Protein AF-A0A9Q1J4W5-F1 (afdb_monomer)

Structure (mmCIF, N/CA/C/O backbone):
data_AF-A0A9Q1J4W5-F1
#
_entry.id   AF-A0A9Q1J4W5-F1
#
loop_
_atom_site.group_PDB
_atom_site.id
_atom_site.type_symbol
_atom_site.label_atom_id
_atom_site.label_alt_id
_atom_site.label_comp_id
_atom_site.label_asym_id
_atom_site.label_entity_id
_atom_site.label_seq_id
_atom_site.pdbx_PDB_ins_code
_atom_site.Cartn_x
_atom_site.Cartn_y
_atom_site.Cartn_z
_atom_site.occupancy
_atom_site.B_iso_or_equiv
_atom_site.auth_seq_id
_atom_site.auth_comp_id
_atom_site.auth_asym_id
_atom_site.auth_atom_id
_atom_site.pdbx_PDB_model_num
ATOM 1 N N . MET A 1 1 ? 2.341 -13.525 50.980 1.00 29.81 1 MET A N 1
ATOM 2 C CA . MET A 1 1 ? 2.9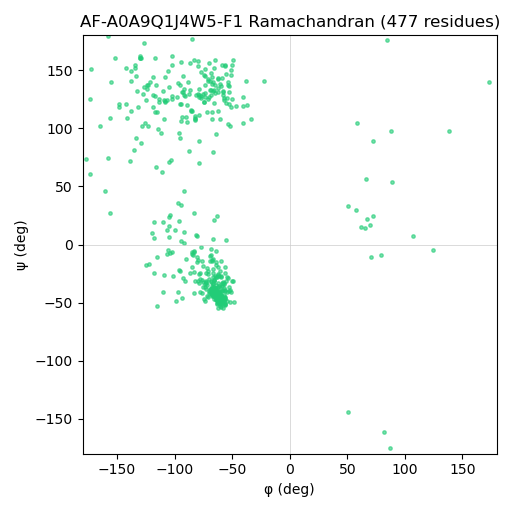55 -14.016 49.727 1.00 29.81 1 MET A CA 1
ATOM 3 C C . MET A 1 1 ? 2.436 -13.133 48.617 1.00 29.81 1 MET A C 1
ATOM 5 O O . MET A 1 1 ? 1.254 -13.168 48.317 1.00 29.81 1 MET A O 1
ATOM 9 N N . LEU A 1 2 ? 3.267 -12.170 48.236 1.00 21.70 2 LEU A N 1
ATOM 10 C CA . LEU A 1 2 ? 2.861 -10.821 47.858 1.00 21.70 2 LEU A CA 1
ATOM 11 C C . LEU A 1 2 ? 2.867 -10.618 46.342 1.00 21.70 2 LEU A C 1
ATOM 13 O O . LEU A 1 2 ? 3.910 -10.742 45.708 1.00 21.70 2 LEU A O 1
ATOM 17 N N . CYS A 1 3 ? 1.715 -10.186 45.822 1.00 26.77 3 CYS A N 1
ATOM 18 C CA . CYS A 1 3 ? 1.632 -9.152 44.794 1.00 26.77 3 CYS A CA 1
ATOM 19 C C . CYS A 1 3 ? 2.638 -8.036 45.084 1.00 26.77 3 CYS A C 1
ATOM 21 O O . CYS A 1 3 ? 2.479 -7.371 46.107 1.00 26.77 3 CYS A O 1
ATOM 23 N N . LYS A 1 4 ? 3.593 -7.781 44.184 1.00 21.56 4 LYS A N 1
ATOM 24 C CA . LYS A 1 4 ? 4.273 -6.483 44.093 1.00 21.56 4 LYS A CA 1
ATOM 25 C C . LYS A 1 4 ? 4.700 -6.148 42.658 1.00 21.56 4 LYS A C 1
ATOM 27 O O . LYS A 1 4 ? 5.521 -6.832 42.065 1.00 21.56 4 LYS A O 1
ATOM 32 N N . GLU A 1 5 ? 4.119 -5.043 42.185 1.00 23.31 5 GLU A N 1
ATOM 33 C CA . GLU A 1 5 ? 4.801 -3.940 41.492 1.00 23.31 5 GLU A CA 1
ATOM 34 C C . GLU A 1 5 ? 5.298 -4.177 40.053 1.00 23.31 5 GLU A C 1
ATOM 36 O O . GLU A 1 5 ? 6.469 -4.427 39.802 1.00 23.31 5 GLU A O 1
ATOM 41 N N . ALA A 1 6 ? 4.419 -3.907 39.082 1.00 24.25 6 ALA A N 1
ATOM 42 C CA . ALA A 1 6 ? 4.827 -3.284 37.820 1.00 24.25 6 ALA A CA 1
ATOM 43 C C . ALA A 1 6 ? 4.379 -1.815 37.847 1.00 24.25 6 ALA A C 1
ATOM 45 O O . ALA A 1 6 ? 3.409 -1.410 37.206 1.00 24.25 6 ALA A O 1
ATOM 46 N N . THR A 1 7 ? 5.061 -1.034 38.686 1.00 22.67 7 THR A N 1
ATOM 47 C CA . THR A 1 7 ? 4.916 0.418 38.759 1.00 22.67 7 THR A CA 1
ATOM 48 C C . THR A 1 7 ? 5.575 1.054 37.542 1.00 22.67 7 THR A C 1
ATOM 50 O O . THR A 1 7 ? 6.721 0.781 37.196 1.00 22.67 7 THR A O 1
ATOM 53 N N . VAL A 1 8 ? 4.799 1.929 36.919 1.00 24.36 8 VAL A N 1
ATOM 54 C CA . VAL A 1 8 ? 5.173 2.965 35.964 1.00 24.36 8 VAL A CA 1
ATOM 55 C C . VAL A 1 8 ? 6.522 3.618 36.308 1.00 24.36 8 VAL A C 1
ATOM 57 O O . VAL A 1 8 ? 6.649 4.275 37.335 1.00 24.36 8 VAL A O 1
ATOM 60 N N . LEU A 1 9 ? 7.490 3.530 35.392 1.00 21.28 9 LEU A N 1
ATOM 61 C CA . LEU A 1 9 ? 8.637 4.439 35.313 1.00 21.28 9 LEU A CA 1
ATOM 62 C C . LEU A 1 9 ? 8.752 4.958 33.874 1.00 21.28 9 LEU A C 1
ATOM 64 O O . LEU A 1 9 ? 9.434 4.397 33.021 1.00 21.28 9 LEU A O 1
ATOM 68 N N . TRP A 1 10 ? 8.032 6.049 33.610 1.00 21.97 10 TRP A N 1
ATOM 69 C CA . TRP A 1 10 ? 8.361 6.986 32.541 1.00 21.97 10 TRP A CA 1
ATOM 70 C C . TRP A 1 10 ? 9.429 7.940 33.075 1.00 21.97 10 TRP A C 1
ATOM 72 O O . TRP A 1 10 ? 9.105 8.764 33.921 1.00 21.97 10 TRP A O 1
ATOM 82 N N . MET A 1 11 ? 10.669 7.849 32.586 1.00 18.59 11 MET A N 1
ATOM 83 C CA . MET A 1 11 ? 11.532 8.993 32.239 1.00 18.59 11 MET A CA 1
ATOM 84 C C . MET A 1 11 ? 12.952 8.543 31.864 1.00 18.59 11 MET A C 1
ATOM 86 O O . MET A 1 11 ? 13.542 7.694 32.515 1.00 18.59 11 MET A O 1
ATOM 90 N N . GLN A 1 12 ? 13.477 9.214 30.832 1.00 21.72 12 GLN A N 1
ATOM 91 C CA . GLN A 1 12 ? 14.891 9.431 30.498 1.00 21.72 12 GLN A CA 1
ATOM 92 C C . GLN A 1 12 ? 15.789 8.201 30.277 1.00 21.72 12 GLN A C 1
ATOM 94 O O . GLN A 1 12 ? 16.312 7.583 31.193 1.00 21.72 12 GLN A O 1
ATOM 99 N N . GLY A 1 13 ? 16.084 7.948 28.999 1.00 20.02 13 GLY A N 1
ATOM 100 C CA . GLY A 1 13 ? 17.116 7.009 28.569 1.00 20.02 13 GLY A CA 1
ATOM 101 C C . GLY A 1 13 ? 17.591 7.325 27.156 1.00 20.02 13 GLY A C 1
ATOM 102 O O . GLY A 1 13 ? 17.224 6.650 26.200 1.00 20.02 13 GLY A O 1
ATOM 103 N N . SER A 1 14 ? 18.385 8.386 27.020 1.00 23.62 14 SER A N 1
ATOM 104 C CA . SER A 1 14 ? 19.195 8.646 25.830 1.00 23.62 14 SER A CA 1
ATOM 105 C C . SER A 1 14 ? 20.292 7.593 25.731 1.00 23.62 14 SER A C 1
ATOM 107 O O . SER A 1 14 ? 21.257 7.694 26.478 1.00 23.62 14 SER A O 1
ATOM 109 N N . TYR A 1 15 ? 20.215 6.652 24.787 1.00 20.64 15 TYR A N 1
ATOM 110 C CA . TYR A 1 15 ? 21.362 5.800 24.456 1.00 20.64 15 TYR A CA 1
ATOM 111 C C . TYR A 1 15 ? 21.467 5.534 22.941 1.00 20.64 15 TYR A C 1
ATOM 113 O O . TYR A 1 15 ? 20.687 4.794 22.347 1.00 20.64 15 TYR A O 1
ATOM 121 N N . LYS A 1 16 ? 22.501 6.165 22.345 1.00 21.30 16 LYS A N 1
ATOM 122 C CA . LYS A 1 16 ? 23.414 5.593 21.321 1.00 21.30 16 LYS A CA 1
ATOM 123 C C . LYS A 1 16 ? 23.682 4.128 21.708 1.00 21.30 16 LYS A C 1
ATOM 125 O O . LYS A 1 16 ? 23.758 3.897 22.904 1.00 21.30 16 LYS A O 1
ATOM 130 N N . TRP A 1 17 ? 23.769 3.110 20.850 1.00 22.62 17 TRP A N 1
ATOM 131 C CA . TRP A 1 17 ? 24.747 2.772 19.797 1.00 22.62 17 TRP A CA 1
ATOM 132 C C . TRP A 1 17 ? 24.161 1.543 19.033 1.00 22.62 17 TRP A C 1
ATOM 134 O O . TRP A 1 17 ? 23.288 0.867 19.560 1.00 22.62 17 TRP A O 1
ATOM 144 N N . GLU A 1 18 ? 24.424 1.295 17.747 1.00 24.31 18 GLU A N 1
ATOM 145 C CA . GLU A 1 18 ? 25.565 0.494 17.280 1.00 24.31 18 GLU A CA 1
ATOM 146 C C . GLU A 1 18 ? 25.952 0.847 15.839 1.00 24.31 18 GLU A C 1
ATOM 148 O O . GLU A 1 18 ? 25.277 0.513 14.864 1.00 24.31 18 GLU A O 1
ATOM 153 N N . SER A 1 19 ? 27.100 1.510 15.728 1.00 27.62 19 SER A N 1
ATOM 154 C CA . SER A 1 19 ? 27.951 1.533 14.550 1.00 27.62 19 SER A CA 1
ATOM 155 C C . SER A 1 19 ? 29.008 0.440 14.709 1.00 27.62 19 SER A C 1
ATOM 157 O O . SER A 1 19 ? 29.917 0.583 15.525 1.00 27.62 19 SER A O 1
ATOM 159 N N . SER A 1 20 ? 28.937 -0.631 13.928 1.00 25.03 20 SER A N 1
ATOM 160 C CA . SER A 1 20 ? 30.037 -1.605 13.861 1.00 25.03 20 SER A CA 1
ATOM 161 C C . SER A 1 20 ? 29.973 -2.463 12.594 1.00 25.03 20 SER A C 1
ATOM 163 O O . SER A 1 20 ? 30.149 -3.673 12.635 1.00 25.03 20 SER A O 1
ATOM 165 N N . THR A 1 21 ? 29.756 -1.847 11.422 1.00 26.62 21 THR A N 1
ATOM 166 C CA . THR A 1 21 ? 30.203 -2.429 10.129 1.00 26.62 21 THR A CA 1
ATOM 167 C C . THR A 1 21 ? 30.407 -1.390 9.008 1.00 26.62 21 THR A C 1
ATOM 169 O O . THR A 1 21 ? 30.264 -1.703 7.831 1.00 26.62 21 THR A O 1
ATOM 172 N N . VAL A 1 22 ? 30.727 -0.129 9.337 1.00 29.75 22 VAL A N 1
ATOM 173 C CA . VAL A 1 22 ? 30.866 0.957 8.330 1.00 29.75 22 VAL A CA 1
ATOM 174 C C . VAL A 1 22 ? 32.299 1.510 8.221 1.00 29.75 22 VAL A C 1
ATOM 176 O O . VAL A 1 22 ? 32.645 2.176 7.247 1.00 29.75 22 VAL A O 1
ATOM 179 N N . SER A 1 23 ? 33.203 1.153 9.135 1.00 25.89 23 SER A N 1
ATOM 180 C CA . SER A 1 23 ? 34.541 1.765 9.203 1.00 25.89 23 SER A CA 1
ATOM 181 C C . SER A 1 23 ? 35.597 1.170 8.251 1.00 25.89 23 SER A C 1
ATOM 183 O O . SER A 1 23 ? 36.698 1.725 8.164 1.00 25.89 23 SER A O 1
ATOM 185 N N . SER A 1 24 ? 35.297 0.079 7.530 1.00 26.08 24 SER A N 1
ATOM 186 C CA . SER A 1 24 ? 36.210 -0.501 6.522 1.00 26.08 24 SER A CA 1
ATOM 187 C C . SER A 1 24 ? 35.849 -0.140 5.074 1.00 26.08 24 SER A C 1
ATOM 189 O O . SER A 1 24 ? 36.749 -0.014 4.251 1.00 26.08 24 SER A O 1
ATOM 191 N N . LEU A 1 25 ? 34.575 0.138 4.768 1.00 30.89 25 LEU A N 1
ATOM 192 C CA . LEU A 1 25 ? 34.123 0.519 3.417 1.00 30.89 25 LEU A CA 1
ATOM 193 C C . LEU A 1 25 ? 34.226 2.028 3.133 1.00 30.89 25 LEU A C 1
ATOM 195 O O . LEU A 1 25 ? 34.368 2.435 1.981 1.00 30.89 25 LEU A O 1
ATOM 199 N N . ALA A 1 26 ? 34.211 2.877 4.167 1.00 31.33 26 ALA A N 1
ATOM 200 C CA . ALA A 1 26 ? 34.382 4.323 3.995 1.00 31.33 26 ALA A CA 1
ATOM 201 C C . ALA A 1 26 ? 35.819 4.710 3.581 1.00 31.33 26 ALA A C 1
ATOM 203 O O . ALA A 1 26 ? 36.009 5.675 2.843 1.00 31.33 26 ALA A O 1
ATOM 204 N N . ARG A 1 27 ? 36.832 3.931 3.991 1.00 31.09 27 ARG A N 1
ATOM 205 C CA . ARG A 1 27 ? 38.240 4.189 3.636 1.00 31.09 27 ARG A CA 1
ATOM 206 C C . ARG A 1 27 ? 38.601 3.733 2.221 1.00 31.09 27 ARG A C 1
ATOM 208 O O . ARG A 1 27 ? 39.373 4.419 1.562 1.00 31.09 27 ARG A O 1
ATOM 215 N N . SER A 1 28 ? 38.004 2.652 1.716 1.00 33.06 28 SER A N 1
ATOM 216 C CA . SER A 1 28 ? 38.229 2.210 0.331 1.00 33.06 28 SER A CA 1
ATOM 217 C C . SER A 1 28 ? 37.523 3.102 -0.698 1.00 33.06 28 SER A C 1
ATOM 219 O O . SER A 1 28 ? 38.064 3.343 -1.774 1.00 33.06 28 SER A O 1
ATOM 221 N N . ASN A 1 29 ? 36.348 3.649 -0.359 1.00 38.03 29 ASN A N 1
ATOM 222 C CA . ASN A 1 29 ? 35.580 4.511 -1.265 1.00 38.03 29 ASN A CA 1
ATOM 223 C C . ASN A 1 29 ? 36.127 5.947 -1.348 1.00 38.03 29 ASN A C 1
ATOM 225 O O . ASN A 1 29 ? 36.035 6.566 -2.406 1.00 38.03 29 ASN A O 1
ATOM 229 N N . GLY A 1 30 ? 36.749 6.460 -0.278 1.00 31.41 30 GLY A N 1
ATOM 230 C CA . GLY A 1 30 ? 37.426 7.764 -0.303 1.00 31.41 30 GLY A CA 1
ATOM 231 C C . GLY A 1 30 ? 38.641 7.793 -1.240 1.00 31.41 30 GLY A C 1
ATOM 232 O O . GLY A 1 30 ? 38.844 8.766 -1.959 1.00 31.41 30 GLY A O 1
ATOM 233 N N . VAL A 1 31 ? 39.398 6.692 -1.306 1.00 35.75 31 VAL A N 1
ATOM 234 C CA . VAL A 1 31 ? 40.596 6.577 -2.158 1.00 35.75 31 VAL A CA 1
ATOM 235 C C . VAL A 1 31 ? 40.237 6.389 -3.640 1.00 35.75 31 VAL A C 1
ATOM 237 O O . VAL A 1 31 ? 40.948 6.887 -4.512 1.00 35.75 31 VAL A O 1
ATOM 240 N N . LEU A 1 32 ? 39.113 5.729 -3.951 1.00 35.66 32 LEU A N 1
ATOM 241 C CA . LEU A 1 32 ? 38.657 5.564 -5.338 1.00 35.66 32 LEU A CA 1
ATOM 242 C C . LEU A 1 32 ? 38.134 6.884 -5.939 1.00 35.66 32 LEU A C 1
ATOM 244 O O . LEU A 1 32 ? 38.370 7.157 -7.114 1.00 35.66 32 LEU A O 1
ATOM 248 N N . LEU A 1 33 ? 37.487 7.729 -5.125 1.00 39.06 33 LEU A N 1
ATOM 249 C CA . LEU A 1 33 ? 37.020 9.062 -5.532 1.00 39.06 33 LEU A CA 1
ATOM 250 C C . LEU A 1 33 ? 38.170 10.070 -5.689 1.00 39.06 33 LEU A C 1
ATOM 252 O O . LEU A 1 33 ? 38.115 10.918 -6.575 1.00 39.06 33 LEU A O 1
ATOM 256 N N . GLN A 1 34 ? 39.250 9.940 -4.911 1.00 35.03 34 GLN A N 1
ATOM 257 C CA . GLN A 1 34 ? 40.439 10.789 -5.065 1.00 35.03 34 GLN A CA 1
ATOM 258 C C . GLN A 1 34 ? 41.167 10.560 -6.400 1.00 35.03 34 GLN A C 1
ATOM 260 O O . GLN A 1 34 ? 41.710 11.505 -6.958 1.00 35.03 34 GLN A O 1
ATOM 265 N N . ARG A 1 35 ? 41.113 9.343 -6.962 1.00 34.72 35 ARG A N 1
ATOM 266 C CA . ARG A 1 35 ? 41.690 9.035 -8.286 1.00 34.72 35 ARG A CA 1
ATOM 267 C C . ARG A 1 35 ? 40.869 9.564 -9.468 1.00 34.72 35 ARG A C 1
ATOM 269 O O . ARG A 1 35 ? 41.413 9.672 -10.562 1.00 34.72 35 ARG A O 1
ATOM 276 N N . LEU A 1 36 ? 39.593 9.901 -9.267 1.00 37.59 36 LEU A N 1
ATOM 277 C CA . LEU A 1 36 ? 38.742 10.511 -10.298 1.00 37.59 36 LEU A CA 1
ATOM 278 C C . LEU A 1 36 ? 38.902 12.040 -10.372 1.00 37.59 36 LEU A C 1
ATOM 280 O O . LEU A 1 36 ? 38.598 12.619 -11.408 1.00 37.59 36 LEU A O 1
ATOM 284 N N . ASN A 1 37 ? 39.432 12.674 -9.320 1.00 33.03 37 ASN A N 1
ATOM 285 C CA . ASN A 1 37 ? 39.654 14.124 -9.248 1.00 33.03 37 ASN A CA 1
ATOM 286 C C . ASN A 1 37 ? 41.049 14.580 -9.726 1.00 33.03 37 ASN A C 1
ATOM 288 O O . ASN A 1 37 ? 41.345 15.768 -9.662 1.00 33.03 37 ASN A O 1
ATOM 292 N N . SER A 1 38 ? 41.918 13.672 -10.185 1.00 30.77 38 SER A N 1
ATOM 293 C CA . SER A 1 38 ? 43.298 13.992 -10.608 1.00 30.77 38 SER A CA 1
ATOM 294 C C . SER A 1 38 ? 43.497 14.031 -12.127 1.00 30.77 38 SER A C 1
ATOM 296 O O . SER A 1 38 ? 44.600 13.785 -12.607 1.00 30.77 38 SER A O 1
ATOM 298 N N . ARG A 1 39 ? 42.447 14.306 -12.904 1.00 34.38 39 ARG A N 1
ATOM 299 C CA . ARG A 1 39 ? 42.588 14.649 -14.324 1.00 34.38 39 ARG A CA 1
ATOM 300 C C . ARG A 1 39 ? 42.164 16.098 -14.509 1.00 34.38 39 ARG A C 1
ATOM 302 O O . ARG A 1 39 ? 41.048 16.448 -14.135 1.00 34.38 39 ARG A O 1
ATOM 309 N N . ASP A 1 40 ? 43.080 16.904 -15.038 1.00 31.08 40 ASP A N 1
ATOM 310 C CA . ASP A 1 40 ? 42.863 18.314 -15.352 1.00 31.08 40 ASP A CA 1
ATOM 311 C C . ASP A 1 40 ? 41.591 18.517 -16.198 1.00 31.08 40 ASP A C 1
ATOM 313 O O . ASP A 1 40 ? 41.251 17.653 -17.014 1.00 31.08 40 ASP A O 1
ATOM 317 N N . PRO A 1 41 ? 40.869 19.635 -16.006 1.00 29.89 41 PRO A N 1
ATOM 318 C CA . PRO A 1 41 ? 39.573 19.849 -16.632 1.00 29.89 41 PRO A CA 1
ATOM 319 C C . PRO A 1 41 ? 39.738 20.237 -18.108 1.00 29.89 41 PRO A C 1
ATOM 321 O O . PRO A 1 41 ? 40.415 21.225 -18.401 1.00 29.89 41 PRO A O 1
ATOM 324 N N . PRO A 1 42 ? 39.069 19.563 -19.059 1.00 29.03 42 PRO A N 1
ATOM 325 C CA . PRO A 1 42 ? 38.703 20.211 -20.305 1.00 29.03 42 PRO A CA 1
ATOM 326 C C . PRO A 1 42 ? 37.590 21.225 -20.013 1.00 29.03 42 PRO A C 1
ATOM 328 O O . PRO A 1 42 ? 36.716 20.993 -19.176 1.00 29.03 42 PRO A O 1
ATOM 331 N N . GLN A 1 43 ? 37.682 22.367 -20.683 1.00 27.80 43 GLN A N 1
ATOM 332 C CA . GLN A 1 43 ? 36.798 23.522 -20.577 1.00 27.80 43 GLN A CA 1
ATOM 333 C C . GLN A 1 43 ? 35.304 23.179 -20.684 1.00 27.80 43 GLN A C 1
ATOM 335 O O . GLN A 1 43 ? 34.910 22.190 -21.292 1.00 27.80 43 GLN A O 1
ATOM 340 N N . ALA A 1 44 ? 34.505 24.060 -20.081 1.00 39.12 44 ALA A N 1
ATOM 341 C CA . ALA A 1 44 ? 33.051 24.080 -20.038 1.00 39.12 44 ALA A CA 1
ATOM 342 C C . ALA A 1 44 ? 32.352 23.548 -21.306 1.00 39.12 44 ALA A C 1
ATOM 344 O O . ALA A 1 44 ? 32.265 24.239 -22.316 1.00 39.12 44 ALA A O 1
ATOM 345 N N . GLU A 1 45 ? 31.760 22.361 -21.183 1.00 31.83 45 GLU A N 1
ATOM 346 C CA . GLU A 1 45 ? 30.570 21.952 -21.933 1.00 31.83 45 GLU A CA 1
ATOM 347 C C . GLU A 1 45 ? 29.367 22.050 -20.980 1.00 31.83 45 GLU A C 1
ATOM 349 O O . GLU A 1 45 ? 28.849 21.070 -20.440 1.00 31.83 45 GLU A O 1
ATOM 354 N N . GLU A 1 46 ? 28.974 23.291 -20.699 1.00 39.09 46 GLU A N 1
ATOM 355 C CA . GLU A 1 46 ? 27.595 23.611 -20.338 1.00 39.09 46 GLU A CA 1
ATOM 356 C C . GLU A 1 46 ? 26.741 23.321 -21.596 1.00 39.09 46 GLU A C 1
ATOM 358 O O . GLU A 1 46 ? 27.148 23.687 -22.693 1.00 39.09 46 GLU A O 1
ATOM 363 N N . ASP A 1 47 ? 25.606 22.622 -21.445 1.00 32.25 47 ASP A N 1
ATOM 364 C CA . ASP A 1 47 ? 24.624 22.250 -22.497 1.00 32.25 47 ASP A CA 1
ATOM 365 C C . ASP A 1 47 ? 24.771 20.930 -23.302 1.00 32.25 47 ASP A C 1
ATOM 367 O O . ASP A 1 47 ? 24.599 20.910 -24.516 1.00 32.25 47 ASP A O 1
ATOM 371 N N . ILE A 1 48 ? 24.888 19.765 -22.636 1.00 32.44 48 ILE A N 1
ATOM 372 C CA . ILE A 1 48 ? 24.599 18.439 -23.273 1.00 32.44 48 ILE A CA 1
ATOM 373 C C . ILE A 1 48 ? 23.434 17.681 -22.592 1.00 32.44 48 ILE A C 1
ATOM 375 O O . ILE A 1 48 ? 23.249 16.475 -22.734 1.00 32.44 48 ILE A O 1
ATOM 379 N N . LEU A 1 49 ? 22.584 18.375 -21.829 1.00 39.25 49 LEU A N 1
ATOM 380 C CA . LEU A 1 49 ? 21.322 17.805 -21.311 1.00 39.25 49 LEU A CA 1
ATOM 381 C C . LEU A 1 49 ? 20.073 18.554 -21.791 1.00 39.25 49 LEU A C 1
ATOM 383 O O . LEU A 1 49 ? 18.964 18.268 -21.323 1.00 39.25 49 LEU A O 1
ATOM 387 N N . ALA A 1 50 ? 20.241 19.467 -22.747 1.00 42.06 50 ALA A N 1
ATOM 388 C CA . ALA A 1 50 ? 19.154 19.952 -23.576 1.00 42.06 50 ALA A CA 1
ATOM 389 C C . ALA A 1 50 ? 18.879 18.915 -24.684 1.00 42.06 50 ALA A C 1
ATOM 391 O O . ALA A 1 50 ? 19.787 18.423 -25.342 1.00 42.06 50 ALA A O 1
ATOM 392 N N . GLU A 1 51 ? 17.611 18.533 -24.824 1.00 39.41 51 GLU A N 1
ATOM 393 C CA . GLU A 1 51 ? 17.036 17.742 -25.931 1.00 39.41 51 GLU A CA 1
ATOM 394 C C . GLU A 1 51 ? 17.386 16.247 -26.085 1.00 39.41 51 GLU A C 1
ATOM 396 O O . GLU A 1 51 ? 16.655 15.531 -26.771 1.00 39.41 51 GLU A O 1
ATOM 401 N N . GLY A 1 52 ? 18.368 15.698 -25.368 1.00 39.59 52 GLY A N 1
ATOM 402 C CA . 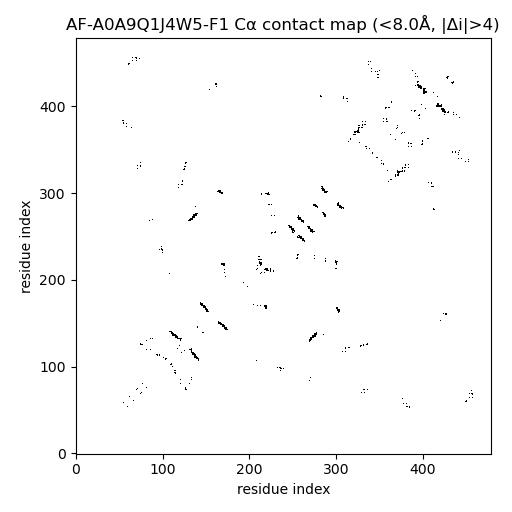GLY A 1 52 ? 18.597 14.246 -25.335 1.00 39.59 52 GLY A CA 1
ATOM 403 C C . GLY A 1 52 ? 17.513 13.482 -24.557 1.00 39.59 52 GLY A C 1
ATOM 404 O O . GLY A 1 52 ? 17.255 13.760 -23.381 1.00 39.59 52 GLY A O 1
ATOM 405 N N . SER A 1 53 ? 16.870 12.486 -25.178 1.00 47.31 53 SER A N 1
ATOM 406 C CA . SER A 1 53 ? 16.006 11.543 -24.458 1.00 47.31 53 SER A CA 1
ATOM 407 C C . SER A 1 53 ? 16.815 10.867 -23.349 1.00 47.31 53 SER A C 1
ATOM 409 O O . SER A 1 53 ? 17.851 10.265 -23.613 1.00 47.31 53 SER A O 1
ATOM 411 N N . VAL A 1 54 ? 16.336 10.912 -22.103 1.00 52.59 54 VAL A N 1
ATOM 412 C CA . VAL A 1 54 ? 16.932 10.139 -20.996 1.00 52.59 54 VAL A CA 1
ATOM 413 C C . VAL A 1 54 ? 16.974 8.637 -21.316 1.00 52.59 54 VAL A C 1
ATOM 415 O O . VAL A 1 54 ? 17.810 7.927 -20.761 1.00 52.59 54 VAL A O 1
ATOM 418 N N . CYS A 1 55 ? 16.159 8.179 -22.277 1.00 47.09 55 CYS A N 1
ATOM 419 C CA . CYS A 1 55 ? 16.257 6.856 -22.885 1.00 47.09 55 CYS A CA 1
ATOM 420 C C . CYS A 1 55 ? 17.626 6.594 -23.502 1.00 47.09 55 CYS A C 1
ATOM 422 O O . CYS A 1 55 ? 18.171 5.527 -23.292 1.00 47.09 55 CYS A O 1
ATOM 424 N N . THR A 1 56 ? 18.223 7.542 -24.224 1.00 48.97 56 THR A N 1
ATOM 425 C CA . THR A 1 56 ? 19.486 7.293 -24.927 1.00 48.97 56 THR A CA 1
ATOM 426 C C . THR A 1 56 ? 20.609 7.053 -23.924 1.00 48.97 56 THR A C 1
ATOM 428 O O . THR A 1 56 ? 21.378 6.116 -24.077 1.00 48.97 56 THR A O 1
ATOM 431 N N . THR A 1 57 ? 20.655 7.809 -22.825 1.00 47.53 57 THR A N 1
ATOM 432 C CA . THR A 1 57 ? 21.656 7.595 -21.772 1.00 47.53 57 THR A CA 1
ATOM 433 C C . THR A 1 57 ? 21.328 6.376 -20.904 1.00 47.53 57 THR A C 1
ATOM 435 O O . THR A 1 57 ? 22.223 5.601 -20.612 1.00 47.53 57 THR A O 1
ATOM 438 N N . ALA A 1 58 ? 20.069 6.146 -20.511 1.00 48.03 58 ALA A N 1
ATOM 439 C CA . ALA A 1 58 ? 19.703 5.007 -19.660 1.00 48.03 58 ALA A CA 1
ATOM 440 C C . ALA A 1 58 ? 19.693 3.657 -20.407 1.00 48.03 58 ALA A C 1
ATOM 442 O O . ALA A 1 58 ? 20.095 2.650 -19.832 1.00 48.03 58 ALA A O 1
ATOM 443 N N . ALA A 1 59 ? 19.277 3.624 -21.675 1.00 48.12 59 ALA A N 1
ATOM 444 C CA . ALA A 1 59 ? 19.244 2.418 -22.508 1.00 48.12 59 ALA A CA 1
ATOM 445 C C . ALA A 1 59 ? 20.638 2.017 -23.012 1.00 48.12 59 ALA A C 1
ATOM 447 O O . ALA A 1 59 ? 20.913 0.828 -23.111 1.00 48.12 59 ALA A O 1
ATOM 448 N N . LEU A 1 60 ? 21.557 2.969 -23.234 1.00 49.69 60 LEU A N 1
ATOM 449 C CA . LEU A 1 60 ? 22.971 2.651 -23.503 1.00 49.69 60 LEU A CA 1
ATOM 450 C C . LEU A 1 60 ? 23.698 2.051 -22.282 1.00 49.69 60 LEU A C 1
ATOM 452 O O . LEU A 1 60 ? 24.791 1.509 -22.422 1.00 49.69 60 LEU A O 1
ATOM 456 N N . LEU A 1 61 ? 23.117 2.152 -21.082 1.00 53.72 61 LEU A N 1
ATOM 457 C CA . LEU A 1 61 ? 23.764 1.804 -19.813 1.00 53.72 61 LEU A CA 1
ATOM 458 C C . LEU A 1 61 ? 23.252 0.499 -19.175 1.00 53.72 61 LEU A C 1
ATOM 460 O O . LEU A 1 61 ? 23.838 0.030 -18.197 1.00 53.72 61 LEU A O 1
ATOM 464 N N . LEU A 1 62 ? 22.183 -0.094 -19.714 1.00 63.41 62 LEU A N 1
ATOM 465 C CA . LEU A 1 62 ? 21.539 -1.304 -19.201 1.00 63.41 62 LEU A CA 1
ATOM 466 C C . LEU A 1 62 ? 21.655 -2.447 -20.215 1.00 63.41 62 LEU A C 1
ATOM 468 O O . LEU A 1 62 ? 20.652 -2.885 -20.763 1.00 63.41 62 LEU A O 1
ATOM 472 N N . ASP A 1 63 ? 22.875 -2.927 -20.466 1.00 67.12 63 ASP A N 1
ATOM 473 C CA . ASP A 1 63 ? 23.090 -4.119 -21.297 1.00 67.12 63 ASP A CA 1
ATOM 474 C C . ASP A 1 63 ? 22.236 -5.307 -20.803 1.00 67.12 63 ASP A C 1
ATOM 476 O O . ASP A 1 63 ? 22.234 -5.631 -19.607 1.00 67.12 63 ASP A O 1
ATOM 480 N N . LYS A 1 64 ? 21.525 -5.969 -21.727 1.00 67.75 64 LYS A N 1
ATOM 481 C CA . LYS A 1 64 ? 20.605 -7.085 -21.452 1.00 67.75 64 LYS A CA 1
ATOM 482 C C . LYS A 1 64 ? 21.240 -8.194 -20.607 1.00 67.75 64 LYS A C 1
ATOM 484 O O . LYS A 1 64 ? 20.584 -8.744 -19.716 1.00 67.75 64 LYS A O 1
ATOM 489 N N . GLY A 1 65 ? 22.501 -8.536 -20.882 1.00 66.62 65 GLY A N 1
ATOM 490 C CA . GLY A 1 65 ? 23.235 -9.587 -20.179 1.00 66.62 65 GLY A CA 1
ATOM 491 C C . GLY A 1 65 ? 23.606 -9.174 -18.757 1.00 66.62 65 GLY A C 1
ATOM 492 O O . GLY A 1 65 ? 23.383 -9.932 -17.808 1.00 66.62 65 GLY A O 1
ATOM 493 N N . VAL A 1 66 ? 24.094 -7.942 -18.595 1.00 72.62 66 VAL A N 1
ATOM 494 C CA . VAL A 1 66 ? 24.438 -7.368 -17.284 1.00 72.62 66 VAL A CA 1
ATOM 495 C C . VAL A 1 66 ? 23.192 -7.228 -16.405 1.00 72.62 66 VAL A C 1
ATOM 497 O O . VAL A 1 66 ? 23.216 -7.613 -15.237 1.00 72.62 66 VAL A O 1
ATOM 500 N N . LEU A 1 67 ? 22.078 -6.739 -16.959 1.00 75.94 67 LEU A N 1
ATOM 501 C CA . LEU A 1 67 ? 20.847 -6.508 -16.203 1.00 75.94 67 LEU A CA 1
ATOM 502 C C . LEU A 1 67 ? 20.176 -7.813 -15.751 1.00 75.94 67 LEU A C 1
ATOM 504 O O . LEU A 1 67 ? 19.668 -7.891 -14.629 1.00 75.94 67 LEU A O 1
ATOM 508 N N . GLY A 1 68 ? 20.198 -8.844 -16.600 1.00 72.81 68 GLY A N 1
ATOM 509 C CA . GLY A 1 68 ? 19.719 -10.178 -16.243 1.00 72.81 68 GLY A CA 1
ATOM 510 C C . GLY A 1 68 ? 20.531 -10.793 -15.099 1.00 72.81 68 GLY A C 1
ATOM 511 O O . GLY A 1 68 ? 19.954 -11.222 -14.100 1.00 72.81 68 GLY A O 1
ATOM 512 N N . GLY A 1 69 ? 21.867 -10.767 -15.200 1.00 72.62 69 GLY A N 1
ATOM 513 C CA . GLY A 1 69 ? 22.763 -11.286 -14.158 1.00 72.62 69 GLY A CA 1
ATOM 514 C C . GLY A 1 69 ? 22.663 -10.521 -12.834 1.00 72.62 69 GLY A C 1
ATOM 515 O O . GLY A 1 69 ? 22.625 -11.131 -11.763 1.00 72.62 69 GLY A O 1
ATOM 516 N N . PHE A 1 70 ? 22.549 -9.192 -12.903 1.00 79.31 70 PHE A N 1
ATOM 517 C CA . PHE A 1 70 ? 22.274 -8.327 -11.757 1.00 79.31 70 PHE A CA 1
ATOM 518 C C . PHE A 1 70 ? 20.988 -8.733 -11.031 1.00 79.31 70 PHE A C 1
ATOM 520 O O . PHE A 1 70 ? 20.980 -8.908 -9.807 1.00 79.31 70 PHE A O 1
ATOM 527 N N . TYR A 1 71 ? 19.900 -8.885 -11.794 1.00 80.31 71 TYR A N 1
ATOM 528 C CA . TYR A 1 71 ? 18.590 -9.201 -11.248 1.00 80.31 71 TYR A CA 1
ATOM 529 C C . TYR A 1 71 ? 18.622 -10.527 -10.489 1.00 80.31 71 TYR A C 1
ATOM 531 O O . TYR A 1 71 ? 18.282 -10.553 -9.307 1.00 80.31 71 TYR A O 1
ATOM 539 N N . GLU A 1 72 ? 19.095 -11.599 -11.125 1.00 77.12 72 GLU A N 1
ATOM 540 C CA . GLU A 1 72 ? 19.126 -12.938 -10.525 1.00 77.12 72 GLU A CA 1
ATOM 541 C C . GLU A 1 72 ? 20.006 -13.008 -9.268 1.00 77.12 72 GLU A C 1
ATOM 543 O O . GLU A 1 72 ? 19.704 -13.738 -8.325 1.00 77.12 72 GLU A O 1
ATOM 548 N N . ARG A 1 73 ? 21.091 -12.226 -9.212 1.00 72.19 73 ARG A N 1
ATOM 549 C CA . ARG A 1 73 ? 22.073 -12.324 -8.126 1.00 72.19 73 ARG A CA 1
ATOM 550 C C . ARG A 1 73 ? 21.787 -11.413 -6.931 1.00 72.19 73 ARG A C 1
ATOM 552 O O . ARG A 1 73 ? 22.133 -11.780 -5.808 1.00 72.19 73 ARG A O 1
ATOM 559 N N . TYR A 1 74 ? 21.182 -10.242 -7.143 1.00 71.00 74 TYR A N 1
ATOM 560 C CA . TYR A 1 74 ? 21.058 -9.211 -6.098 1.00 71.00 74 TYR A CA 1
ATOM 561 C C . TYR A 1 74 ? 19.636 -8.737 -5.819 1.00 71.00 74 TYR A C 1
ATOM 563 O O . TYR A 1 74 ? 19.398 -8.144 -4.763 1.00 71.00 74 TYR A O 1
ATOM 571 N N . ILE A 1 75 ? 18.698 -8.984 -6.732 1.00 72.94 75 ILE A N 1
ATOM 572 C CA . ILE A 1 75 ? 17.299 -8.578 -6.571 1.00 72.94 75 ILE A CA 1
ATOM 573 C C . ILE A 1 75 ? 16.398 -9.785 -6.356 1.00 72.94 75 ILE A C 1
ATOM 575 O O . ILE A 1 75 ? 15.491 -9.717 -5.521 1.00 72.94 75 ILE A O 1
ATOM 579 N N . HIS A 1 76 ? 16.638 -10.873 -7.088 1.00 73.00 76 HIS A N 1
ATOM 580 C CA . HIS A 1 76 ? 15.840 -12.080 -7.013 1.00 73.00 76 HIS A CA 1
ATOM 581 C C . HIS A 1 76 ? 15.964 -12.690 -5.615 1.00 73.00 76 HIS A C 1
ATOM 583 O O . HIS A 1 76 ? 16.893 -13.418 -5.269 1.00 73.00 76 HIS A O 1
ATOM 589 N N . THR A 1 77 ? 15.002 -12.344 -4.765 1.00 63.88 77 THR A N 1
ATOM 590 C CA . THR A 1 77 ? 14.822 -13.010 -3.485 1.00 63.88 77 THR A CA 1
ATOM 591 C C . THR A 1 77 ? 14.200 -14.357 -3.801 1.00 63.88 77 THR A C 1
ATOM 593 O O . THR A 1 77 ? 13.152 -14.402 -4.446 1.00 63.88 77 THR A O 1
ATOM 596 N N . ARG A 1 78 ? 14.846 -15.451 -3.382 1.00 61.66 78 ARG A N 1
ATOM 597 C CA . ARG A 1 78 ? 14.357 -16.802 -3.673 1.00 61.66 78 ARG A CA 1
ATOM 598 C C . ARG A 1 78 ? 12.899 -16.902 -3.215 1.00 61.66 78 ARG A C 1
ATOM 600 O O . ARG A 1 78 ? 12.623 -16.707 -2.032 1.00 61.66 78 ARG A O 1
ATOM 607 N N . ALA A 1 79 ? 11.982 -17.210 -4.134 1.00 62.75 79 ALA A N 1
ATOM 608 C CA . ALA A 1 79 ? 10.536 -17.208 -3.881 1.00 62.75 79 ALA A CA 1
ATOM 609 C C . ALA A 1 79 ? 10.134 -18.006 -2.621 1.00 62.75 79 ALA A C 1
ATOM 611 O O . ALA A 1 79 ? 9.217 -17.614 -1.902 1.00 62.75 79 ALA A O 1
ATOM 612 N N . HIS A 1 80 ? 10.884 -19.066 -2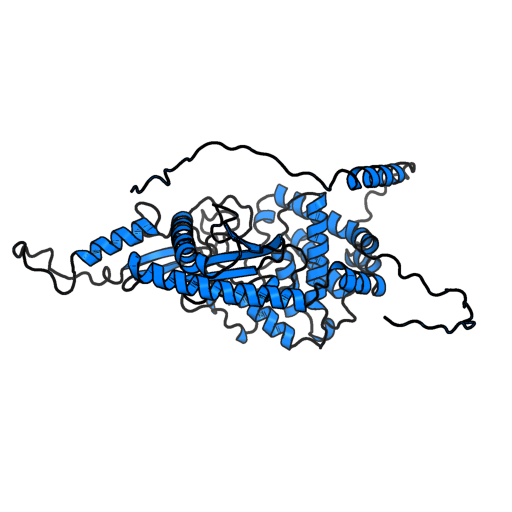.299 1.00 67.00 80 HIS A N 1
ATOM 613 C CA . HIS A 1 80 ? 10.671 -19.885 -1.106 1.00 67.00 80 HIS A CA 1
ATOM 614 C C . HIS A 1 80 ? 10.915 -19.147 0.230 1.00 67.00 80 HIS A C 1
ATOM 616 O O . HIS A 1 80 ? 10.262 -19.470 1.219 1.00 67.00 80 HIS A O 1
ATOM 622 N N . GLU A 1 81 ? 11.840 -18.174 0.296 1.00 76.19 81 GLU A N 1
ATOM 623 C CA . GLU A 1 81 ? 12.067 -17.380 1.518 1.00 76.19 81 GLU A CA 1
ATOM 624 C C . GLU A 1 81 ? 10.863 -16.473 1.784 1.00 76.19 81 GLU A C 1
ATOM 626 O O . GLU A 1 81 ? 10.395 -16.381 2.917 1.00 76.19 81 GLU A O 1
ATOM 631 N N . ASN A 1 82 ? 10.335 -15.845 0.729 1.00 82.38 82 ASN A N 1
ATOM 632 C CA . ASN A 1 82 ? 9.172 -14.967 0.827 1.00 82.38 82 ASN A CA 1
ATOM 633 C C . ASN A 1 82 ? 7.921 -15.745 1.235 1.00 82.38 82 ASN A C 1
ATOM 635 O O . ASN A 1 82 ? 7.202 -15.286 2.115 1.00 82.38 82 ASN A O 1
ATOM 639 N N . TRP A 1 83 ? 7.700 -16.924 0.642 1.00 85.44 83 TRP A N 1
ATOM 640 C CA . TRP A 1 83 ? 6.586 -17.803 0.997 1.00 85.44 83 TRP A CA 1
ATOM 641 C C . TRP A 1 83 ? 6.587 -18.158 2.488 1.00 85.44 83 TRP A C 1
ATOM 643 O O . TRP A 1 83 ? 5.600 -17.911 3.163 1.00 85.44 83 TRP A O 1
ATOM 653 N N . ARG A 1 84 ? 7.712 -18.648 3.030 1.00 88.38 84 ARG A N 1
ATOM 654 C CA . ARG A 1 84 ? 7.799 -19.031 4.453 1.00 88.38 84 ARG A CA 1
ATOM 655 C C . ARG A 1 84 ? 7.551 -17.858 5.399 1.00 88.38 84 ARG A C 1
ATOM 657 O O . ARG A 1 84 ? 7.003 -18.040 6.480 1.00 88.38 84 ARG A O 1
ATOM 664 N N . VAL A 1 85 ? 7.997 -16.659 5.018 1.00 89.50 85 VAL A N 1
ATOM 665 C CA . VAL A 1 85 ? 7.740 -15.447 5.804 1.00 89.50 85 VAL A CA 1
ATOM 666 C C . VAL A 1 85 ? 6.266 -15.05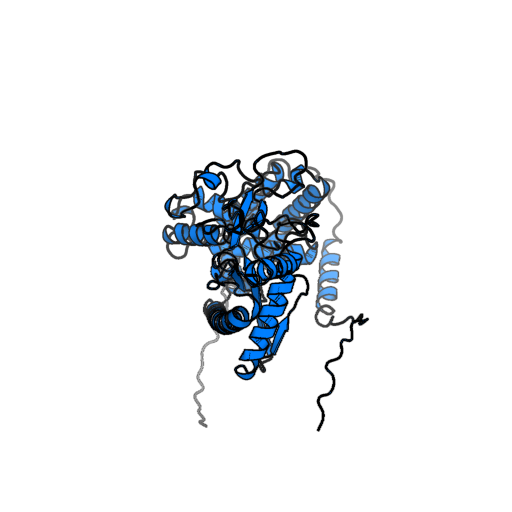8 5.738 1.00 89.50 85 VAL A C 1
ATOM 668 O O . VAL A 1 85 ? 5.722 -14.683 6.768 1.00 89.50 85 VAL A O 1
ATOM 671 N N . LEU A 1 86 ? 5.630 -15.150 4.566 1.00 91.06 86 LEU A N 1
ATOM 672 C CA . LEU A 1 86 ? 4.198 -14.889 4.408 1.00 91.06 86 LEU A CA 1
ATOM 673 C C . LEU A 1 86 ? 3.363 -15.887 5.209 1.00 91.06 86 LEU A C 1
ATOM 675 O O . LEU A 1 86 ? 2.571 -15.453 6.029 1.00 91.06 86 LEU A O 1
ATOM 679 N N . GLU A 1 87 ? 3.625 -17.184 5.063 1.00 92.88 87 GLU A N 1
ATOM 680 C CA . GLU A 1 87 ? 2.943 -18.262 5.788 1.00 92.88 87 GLU A CA 1
ATOM 681 C C . GLU A 1 87 ? 3.037 -18.075 7.309 1.00 92.88 87 GLU A C 1
ATOM 683 O O . GLU A 1 87 ? 2.032 -18.128 8.013 1.00 92.88 87 GLU A O 1
ATOM 688 N N . PHE A 1 88 ? 4.236 -17.770 7.823 1.00 93.50 88 PHE A N 1
ATOM 689 C CA . PHE A 1 88 ? 4.409 -17.456 9.241 1.00 93.50 88 PHE A CA 1
ATOM 690 C C . PHE A 1 88 ? 3.620 -16.210 9.662 1.00 93.50 88 PHE A C 1
ATOM 692 O O . PHE A 1 88 ? 2.993 -16.206 10.718 1.00 93.50 88 PHE A O 1
ATOM 699 N N . VAL A 1 89 ? 3.693 -15.133 8.875 1.00 93.62 89 VAL A N 1
ATOM 700 C CA . VAL A 1 89 ? 3.041 -13.863 9.209 1.00 93.62 89 VAL A CA 1
ATOM 701 C C . VAL A 1 89 ? 1.521 -13.994 9.167 1.00 93.62 89 VAL A C 1
ATOM 703 O O . VAL A 1 89 ? 0.876 -13.459 10.060 1.00 93.62 89 VAL A O 1
ATOM 706 N N . GLU A 1 90 ? 0.960 -14.688 8.179 1.00 94.00 90 GLU A N 1
ATOM 707 C CA . GLU A 1 90 ? -0.478 -14.953 8.063 1.00 94.00 90 GLU A CA 1
ATOM 708 C C . GLU A 1 90 ? -0.953 -15.787 9.258 1.00 94.00 90 GLU A C 1
ATOM 710 O O . GLU A 1 90 ? -1.774 -15.302 10.031 1.00 94.00 90 GLU A O 1
ATOM 715 N N . GLY A 1 91 ? -0.328 -16.943 9.518 1.00 94.81 91 GLY A N 1
ATOM 716 C CA . GLY A 1 91 ? -0.714 -17.801 10.645 1.00 94.81 91 GLY A CA 1
ATOM 717 C C . GLY A 1 91 ? -0.589 -17.112 12.009 1.00 94.81 91 GLY A C 1
ATOM 718 O O . GLY A 1 91 ? -1.505 -17.168 12.825 1.00 94.81 91 GLY A O 1
ATOM 719 N N . PHE A 1 92 ? 0.509 -16.387 12.254 1.00 95.06 92 PHE A N 1
ATOM 720 C CA . PHE A 1 92 ? 0.664 -15.648 13.510 1.00 95.06 92 PHE A CA 1
ATOM 721 C C . PHE A 1 92 ? -0.320 -14.476 13.634 1.00 95.06 92 PHE A C 1
ATOM 723 O O . PHE A 1 92 ? -0.786 -14.177 14.735 1.00 95.06 92 PHE A O 1
ATOM 730 N N . SER A 1 93 ? -0.637 -13.798 12.527 1.00 94.31 93 SER A N 1
ATOM 731 C CA . SER A 1 93 ? -1.616 -12.706 12.541 1.00 94.31 93 SER A CA 1
ATOM 732 C C . SER A 1 93 ? -3.021 -13.226 12.821 1.00 94.31 93 SER A C 1
ATOM 734 O O . SER A 1 93 ? -3.742 -12.570 13.565 1.00 94.31 93 SER A O 1
ATOM 736 N N . ASP A 1 94 ? -3.382 -14.401 12.304 1.00 95.06 94 ASP A N 1
ATOM 737 C CA . ASP A 1 94 ? -4.674 -15.042 12.561 1.00 95.06 94 ASP A CA 1
ATOM 738 C C . ASP A 1 94 ? -4.824 -15.448 14.033 1.00 95.06 94 ASP A C 1
ATOM 740 O O . ASP A 1 94 ? -5.838 -15.140 14.663 1.00 95.06 94 ASP A O 1
ATOM 744 N N . ASP A 1 95 ? -3.786 -16.046 14.625 1.00 95.44 95 ASP A N 1
ATOM 745 C CA . ASP A 1 95 ? -3.776 -16.395 16.050 1.00 95.44 95 ASP A CA 1
ATOM 746 C C . ASP A 1 95 ? -3.889 -15.149 16.948 1.00 95.44 95 ASP A C 1
ATOM 748 O O . ASP A 1 95 ? -4.662 -15.120 17.915 1.00 95.44 95 ASP A O 1
ATOM 752 N N . LEU A 1 96 ? -3.135 -14.091 16.621 1.00 94.69 96 LEU A N 1
ATOM 753 C CA . LEU A 1 96 ? -3.176 -12.818 17.344 1.00 94.69 96 LEU A CA 1
ATOM 754 C C . LEU A 1 96 ? -4.527 -12.117 17.187 1.00 94.69 96 LEU A C 1
ATOM 756 O O . LEU A 1 96 ? -5.036 -11.547 18.153 1.00 94.69 96 LEU A O 1
ATOM 760 N N . LEU A 1 97 ? -5.128 -12.186 16.000 1.00 94.38 97 LEU A N 1
ATOM 761 C CA . LEU A 1 97 ? -6.449 -11.641 15.720 1.00 94.38 97 LEU A CA 1
ATOM 762 C C . LEU A 1 97 ? -7.552 -12.415 16.459 1.00 94.38 97 LEU A C 1
ATOM 764 O O . LEU A 1 97 ? -8.476 -11.799 16.990 1.00 94.38 97 LEU A O 1
ATOM 768 N N . GLY A 1 98 ? -7.443 -13.740 16.569 1.00 94.44 98 GLY A N 1
ATOM 769 C CA . GLY A 1 98 ? -8.353 -14.564 17.371 1.00 94.44 98 GLY A CA 1
ATOM 770 C C . GLY A 1 98 ? -8.333 -14.193 18.861 1.00 94.44 98 GLY A C 1
ATOM 771 O O . GLY A 1 98 ? -9.386 -14.039 19.489 1.00 94.44 98 GLY A O 1
ATOM 772 N N . ALA A 1 99 ? -7.143 -13.959 19.421 1.00 94.06 99 ALA A N 1
ATOM 773 C CA . ALA A 1 99 ? -6.988 -13.448 20.786 1.00 94.06 99 ALA A CA 1
ATOM 774 C C . ALA A 1 99 ? -7.503 -12.005 20.938 1.00 94.06 99 ALA A C 1
ATOM 776 O O . ALA A 1 99 ? -8.108 -11.648 21.953 1.00 94.06 99 ALA A O 1
ATOM 777 N N . LEU A 1 100 ? -7.307 -11.173 19.911 1.00 92.69 100 LEU A N 1
ATOM 778 C CA . LEU A 1 100 ? -7.819 -9.807 19.878 1.00 92.69 100 LEU A CA 1
ATOM 779 C C . LEU A 1 100 ? -9.350 -9.790 19.943 1.00 92.69 100 LEU A C 1
ATOM 781 O O . LEU A 1 100 ? -9.895 -9.110 20.806 1.00 92.69 100 LEU A O 1
ATOM 785 N N . ARG A 1 101 ? -10.035 -10.575 19.104 1.00 93.25 101 ARG A N 1
ATOM 786 C CA . ARG A 1 101 ? -11.504 -10.718 19.121 1.00 93.25 101 ARG A CA 1
ATOM 787 C C . ARG A 1 101 ? -12.011 -11.125 20.507 1.00 93.25 101 ARG A C 1
ATOM 789 O O . ARG A 1 101 ? -12.838 -10.427 21.082 1.00 93.25 101 ARG A O 1
ATOM 796 N N . SER A 1 102 ? -11.387 -12.144 21.101 1.00 90.38 102 SER A N 1
ATOM 797 C CA . SER A 1 102 ? -11.719 -12.616 22.456 1.00 90.38 102 SER A CA 1
ATOM 798 C C . SER A 1 102 ? -11.557 -11.530 23.531 1.00 90.38 102 SER A C 1
ATOM 800 O O . SER A 1 102 ? -12.320 -11.472 24.492 1.00 90.38 102 SER A O 1
ATOM 802 N N . THR A 1 103 ? -10.560 -10.650 23.385 1.00 87.19 103 THR A N 1
ATOM 803 C CA . THR A 1 103 ? -10.336 -9.522 24.305 1.00 87.19 103 THR A CA 1
ATOM 804 C C . THR A 1 103 ? -11.382 -8.419 24.116 1.00 87.19 103 THR A C 1
ATOM 806 O O . THR A 1 103 ? -11.823 -7.803 25.086 1.00 87.19 103 THR A O 1
ATOM 809 N N . LEU A 1 104 ? -11.780 -8.151 22.872 1.00 85.31 104 LEU A N 1
ATOM 810 C CA . LEU A 1 104 ? -12.703 -7.068 22.538 1.00 85.31 104 LEU A CA 1
ATOM 811 C C . LEU A 1 104 ? -14.145 -7.377 22.936 1.00 85.31 104 LEU A C 1
ATOM 813 O O . LEU A 1 104 ? -14.817 -6.464 23.426 1.00 85.31 104 LEU A O 1
ATOM 817 N N . ASP A 1 105 ? -14.573 -8.636 22.811 1.00 78.88 105 ASP A N 1
ATOM 818 C CA . ASP A 1 105 ? -15.898 -9.110 23.232 1.00 78.88 105 ASP A CA 1
ATOM 819 C C . ASP A 1 105 ? -16.161 -8.851 24.726 1.00 78.88 105 ASP A C 1
ATOM 821 O O . ASP A 1 105 ? -17.287 -8.551 25.122 1.00 78.88 105 ASP A O 1
ATOM 825 N N . GLY A 1 106 ? -15.114 -8.901 25.557 1.00 67.25 106 GLY A N 1
ATOM 826 C CA . GLY A 1 106 ? -15.210 -8.650 26.997 1.00 67.25 106 GLY A CA 1
ATOM 827 C C . GLY A 1 106 ? -15.187 -7.173 27.415 1.00 67.25 106 GLY A C 1
ATOM 828 O O . GLY A 1 106 ? -15.677 -6.853 28.495 1.00 67.25 106 GLY A O 1
ATOM 829 N N . GLU A 1 107 ? -14.624 -6.268 26.602 1.00 67.88 107 GLU A N 1
ATOM 830 C CA . GLU A 1 107 ? -14.357 -4.875 27.015 1.00 67.88 107 GLU A CA 1
ATOM 831 C C . GLU A 1 107 ? -15.156 -3.820 26.242 1.00 67.88 107 GLU A C 1
ATOM 833 O O . GLU A 1 107 ? -15.788 -2.955 26.845 1.00 67.88 107 GLU A O 1
ATOM 838 N N . SER A 1 108 ? -15.097 -3.850 24.907 1.00 67.12 108 SER A N 1
ATOM 839 C CA . SER A 1 108 ? -15.587 -2.750 24.056 1.00 67.12 108 SER A CA 1
ATOM 840 C C . SER A 1 108 ? -16.664 -3.169 23.060 1.00 67.12 108 SER A C 1
ATOM 842 O O . SER A 1 108 ? -17.353 -2.302 22.529 1.00 67.12 108 SER A O 1
ATOM 844 N N . GLY A 1 109 ? -16.823 -4.473 22.801 1.00 78.31 109 GLY A N 1
ATOM 845 C CA . GLY A 1 109 ? -17.726 -4.999 21.773 1.00 78.31 109 GLY A CA 1
ATOM 846 C C . GLY A 1 109 ? -17.323 -4.623 20.342 1.00 78.31 109 GLY A C 1
ATOM 847 O O . GLY A 1 109 ? -18.138 -4.727 19.430 1.00 78.31 109 GLY A O 1
ATOM 848 N N . MET A 1 110 ? -16.094 -4.135 20.138 1.00 88.12 110 MET A N 1
ATOM 849 C CA . MET A 1 110 ? -15.604 -3.750 18.817 1.00 88.12 110 MET A CA 1
ATOM 850 C C . MET A 1 110 ? -15.506 -4.970 17.904 1.00 88.12 110 MET A C 1
ATOM 852 O O . MET A 1 110 ? -14.882 -5.967 18.265 1.00 88.12 110 MET A O 1
ATOM 856 N N . GLN A 1 111 ? -16.054 -4.860 16.697 1.00 90.00 111 GLN A N 1
ATOM 857 C CA . GLN A 1 111 ? -16.004 -5.931 15.712 1.00 90.00 111 GLN A CA 1
ATOM 858 C C . GLN A 1 111 ? -14.766 -5.759 14.841 1.00 90.00 111 GLN A C 1
ATOM 860 O O . GLN A 1 111 ? -14.522 -4.681 14.298 1.00 90.00 111 GLN A O 1
ATOM 865 N N . VAL A 1 112 ? -13.969 -6.817 14.715 1.00 92.62 112 VAL A N 1
ATOM 866 C CA . VAL A 1 112 ? -12.727 -6.802 13.939 1.00 92.62 112 VAL A CA 1
ATOM 867 C C . VAL A 1 112 ? -12.752 -7.921 12.910 1.00 92.62 112 VAL A C 1
ATOM 869 O O . VAL A 1 112 ? -12.917 -9.098 13.241 1.00 92.62 112 VAL A O 1
ATOM 872 N N . GLU A 1 113 ? -12.568 -7.543 11.654 1.00 93.06 113 GLU A N 1
ATOM 873 C CA . GLU A 1 113 ? -12.566 -8.444 10.508 1.00 93.06 113 GLU A CA 1
ATOM 874 C C . GLU A 1 113 ? -11.190 -9.083 10.284 1.00 93.06 113 GLU A C 1
ATOM 876 O O . GLU A 1 113 ? -10.238 -8.815 11.017 1.00 93.06 113 GLU A O 1
ATOM 881 N N . ASP A 1 114 ? -11.098 -9.972 9.295 1.00 94.44 114 ASP A N 1
ATOM 882 C CA . ASP A 1 114 ? -9.860 -10.679 8.969 1.00 94.44 114 ASP A CA 1
ATOM 883 C C . ASP A 1 114 ? -8.765 -9.739 8.454 1.00 94.44 114 ASP A C 1
ATOM 885 O O . ASP A 1 114 ? -9.020 -8.687 7.857 1.00 94.44 114 ASP A O 1
ATOM 889 N N . CYS A 1 115 ? -7.512 -10.139 8.676 1.00 93.62 115 CYS A N 1
ATOM 890 C CA . CYS A 1 115 ? -6.369 -9.382 8.194 1.00 93.62 115 CYS A CA 1
ATOM 891 C C . CYS A 1 115 ? -6.294 -9.417 6.661 1.00 93.62 115 CYS A C 1
ATOM 893 O O . CYS A 1 115 ? -6.415 -10.464 6.029 1.00 93.62 115 CYS A O 1
ATOM 895 N N . ILE A 1 116 ? -5.984 -8.274 6.049 1.00 94.75 116 ILE A N 1
ATOM 896 C CA . ILE A 1 116 ? -5.795 -8.162 4.602 1.00 94.75 116 ILE A CA 1
ATOM 897 C C . ILE A 1 116 ? -4.342 -7.793 4.311 1.00 94.75 116 ILE A C 1
ATOM 899 O O . ILE A 1 116 ? -3.882 -6.693 4.619 1.00 94.75 116 ILE A O 1
ATOM 903 N N . GLY A 1 117 ? -3.614 -8.708 3.669 1.00 93.19 117 GLY A N 1
ATOM 904 C CA . GLY A 1 117 ? -2.232 -8.483 3.250 1.00 93.19 117 GLY A CA 1
ATOM 905 C C . GLY A 1 117 ? -2.115 -7.559 2.034 1.00 93.19 117 GLY A C 1
ATOM 906 O O . GLY A 1 117 ? -2.639 -7.869 0.955 1.00 93.19 117 GLY A O 1
ATOM 907 N N . VAL A 1 118 ? -1.383 -6.452 2.175 1.00 91.00 118 VAL A N 1
ATOM 908 C CA . VAL A 1 118 ? -1.194 -5.415 1.146 1.00 91.00 118 VAL A CA 1
ATOM 909 C C . VAL A 1 118 ? 0.281 -5.055 0.934 1.00 91.00 118 VAL A C 1
ATOM 911 O O . VAL A 1 118 ? 1.147 -5.306 1.769 1.00 91.00 118 VAL A O 1
ATOM 914 N N . GLY A 1 119 ? 0.594 -4.450 -0.213 1.00 85.94 119 GLY A N 1
ATOM 915 C CA . GLY A 1 119 ? 1.923 -3.907 -0.480 1.00 85.94 119 GLY A CA 1
ATOM 916 C C . GLY A 1 119 ? 2.957 -4.935 -0.946 1.00 85.94 119 GLY A C 1
ATOM 917 O O . GLY A 1 119 ? 2.643 -6.014 -1.444 1.00 85.94 119 GLY A O 1
ATOM 918 N N . SER A 1 120 ? 4.232 -4.560 -0.822 1.00 85.50 120 SER A N 1
ATOM 919 C CA . SER A 1 120 ? 5.343 -5.149 -1.592 1.00 85.50 120 SER A CA 1
ATOM 920 C C . SER A 1 120 ? 5.541 -6.663 -1.470 1.00 85.50 120 SER A C 1
ATOM 922 O O . SER A 1 120 ? 5.967 -7.292 -2.438 1.00 85.50 120 SER A O 1
ATOM 924 N N . MET A 1 121 ? 5.252 -7.250 -0.305 1.00 87.75 121 MET A N 1
ATOM 925 C CA . MET A 1 121 ? 5.365 -8.697 -0.086 1.00 87.75 121 MET A CA 1
ATOM 926 C C . MET A 1 121 ? 4.222 -9.459 -0.765 1.00 87.75 121 MET A C 1
ATOM 928 O O . MET A 1 121 ? 4.471 -10.408 -1.503 1.00 87.75 121 MET A O 1
ATOM 932 N N . TYR A 1 122 ? 2.986 -8.986 -0.588 1.00 88.56 122 TYR A N 1
ATOM 933 C CA . TYR A 1 122 ? 1.771 -9.594 -1.143 1.00 88.56 122 TYR A CA 1
ATOM 934 C C . TYR A 1 122 ? 1.572 -9.326 -2.642 1.00 88.56 122 TYR A C 1
ATOM 936 O O . TYR A 1 122 ? 0.747 -9.969 -3.286 1.00 88.56 122 TYR A O 1
ATOM 944 N N . GLU A 1 123 ? 2.316 -8.368 -3.190 1.00 90.00 123 GLU A N 1
ATOM 945 C CA . GLU A 1 123 ? 2.357 -8.020 -4.613 1.00 90.00 123 GLU A CA 1
ATOM 946 C C . GLU A 1 123 ? 3.647 -8.513 -5.304 1.00 90.00 123 GLU A C 1
ATOM 948 O O . GLU A 1 123 ? 3.897 -8.192 -6.464 1.00 90.00 123 GLU A O 1
ATOM 953 N N . SER A 1 124 ? 4.481 -9.282 -4.593 1.00 86.50 124 SER A N 1
ATOM 954 C CA . SER A 1 124 ? 5.676 -9.970 -5.111 1.00 86.50 124 SER A CA 1
ATOM 955 C C . SER A 1 124 ? 6.792 -9.086 -5.689 1.00 86.50 124 SER A C 1
ATOM 957 O O . SER A 1 124 ? 7.705 -9.602 -6.329 1.00 86.50 124 SER A O 1
ATOM 959 N N . TRP A 1 125 ? 6.793 -7.776 -5.429 1.00 84.75 125 TRP A N 1
ATOM 960 C CA . TRP A 1 125 ? 7.845 -6.857 -5.892 1.00 84.75 125 TRP A CA 1
ATOM 961 C C . TRP A 1 125 ? 8.799 -6.392 -4.787 1.00 84.75 125 TRP A C 1
ATOM 963 O O . TRP A 1 125 ? 9.588 -5.473 -4.995 1.00 84.75 125 TRP A O 1
ATOM 973 N N . ARG A 1 126 ? 8.797 -7.013 -3.601 1.00 82.38 126 ARG A N 1
ATOM 974 C CA . ARG A 1 126 ? 9.779 -6.691 -2.551 1.00 82.38 126 ARG A CA 1
ATOM 975 C C . ARG A 1 126 ? 11.213 -6.900 -3.060 1.00 82.38 126 ARG A C 1
ATOM 977 O O . ARG A 1 126 ? 11.539 -7.949 -3.601 1.00 82.38 126 ARG A O 1
ATOM 984 N N . VAL A 1 127 ? 12.068 -5.898 -2.846 1.00 70.44 127 VAL A N 1
ATOM 985 C CA . VAL A 1 127 ? 13.476 -5.897 -3.302 1.00 70.44 127 VAL A CA 1
ATOM 986 C C . VAL A 1 127 ? 14.468 -6.029 -2.159 1.00 70.44 127 VAL A C 1
ATOM 988 O O . VAL A 1 127 ? 15.613 -6.416 -2.353 1.00 70.44 127 VAL A O 1
ATOM 991 N N . SER A 1 128 ? 14.084 -5.611 -0.952 1.00 67.62 128 SER A N 1
ATOM 992 C CA . SER A 1 128 ? 15.080 -5.302 0.063 1.00 67.62 128 SER A CA 1
ATOM 993 C C . SER A 1 128 ? 14.719 -5.808 1.448 1.00 67.62 128 SER A C 1
ATOM 995 O O . SER A 1 128 ? 13.562 -5.725 1.872 1.00 67.62 128 SER A O 1
ATOM 997 N N . LYS A 1 129 ? 15.751 -6.296 2.145 1.00 70.75 129 LYS A N 1
ATOM 998 C CA . LYS A 1 129 ? 15.689 -6.710 3.545 1.00 70.75 129 LYS A CA 1
ATOM 999 C C . LYS A 1 129 ? 15.700 -5.474 4.476 1.00 70.75 129 LYS A C 1
ATOM 1001 O O . LYS A 1 129 ? 16.304 -4.452 4.113 1.00 70.75 129 LYS A O 1
ATOM 1006 N N . PRO A 1 130 ? 15.040 -5.545 5.648 1.00 72.12 130 PRO A N 1
ATOM 1007 C CA . PRO A 1 130 ? 14.209 -6.664 6.104 1.00 72.12 130 PRO A CA 1
ATOM 1008 C C . PRO A 1 130 ? 12.925 -6.792 5.271 1.00 72.12 130 PRO A C 1
ATOM 1010 O O . PRO A 1 130 ? 12.414 -5.793 4.758 1.00 72.12 130 PRO A O 1
ATOM 1013 N N . LEU A 1 131 ? 12.438 -8.022 5.096 1.00 77.44 131 LEU A N 1
ATOM 1014 C CA . LEU A 1 131 ? 11.115 -8.268 4.523 1.00 77.44 131 LEU A CA 1
ATOM 1015 C C . LEU A 1 131 ? 10.099 -7.705 5.521 1.00 77.44 131 LEU A C 1
ATOM 1017 O O . LEU A 1 131 ? 10.161 -8.037 6.702 1.00 77.44 131 LEU A O 1
ATOM 1021 N N . VAL A 1 132 ? 9.267 -6.771 5.064 1.00 82.19 132 VAL A N 1
ATOM 1022 C CA . VAL A 1 132 ? 8.222 -6.154 5.885 1.00 82.19 132 VAL A CA 1
ATOM 1023 C C . VAL A 1 132 ? 6.900 -6.472 5.221 1.00 82.19 132 VAL A C 1
ATOM 1025 O O . VAL A 1 132 ? 6.704 -6.100 4.061 1.00 82.19 132 VAL A O 1
ATOM 1028 N N . CYS A 1 133 ? 6.049 -7.189 5.942 1.00 88.56 133 CYS A N 1
ATOM 1029 C CA . CYS A 1 133 ? 4.693 -7.502 5.519 1.00 88.56 133 CYS A CA 1
ATOM 1030 C C . CYS A 1 133 ? 3.755 -6.430 6.071 1.00 88.56 133 CYS A C 1
ATOM 1032 O O . CYS A 1 133 ? 3.833 -6.112 7.254 1.00 88.56 133 CYS A O 1
ATOM 1034 N N . ASP A 1 134 ? 2.889 -5.873 5.234 1.00 89.94 134 ASP A N 1
ATOM 1035 C CA . ASP A 1 134 ? 1.909 -4.877 5.655 1.00 89.94 134 ASP A CA 1
ATOM 1036 C C . ASP A 1 134 ? 0.523 -5.525 5.623 1.00 89.94 134 ASP A C 1
ATOM 1038 O O . ASP A 1 134 ? 0.098 -6.054 4.596 1.00 89.94 134 ASP A O 1
ATOM 1042 N N . LEU A 1 135 ? -0.160 -5.524 6.760 1.00 93.19 135 LEU A N 1
ATOM 1043 C CA . LEU A 1 135 ? -1.508 -6.049 6.934 1.00 93.19 135 LEU A CA 1
ATOM 1044 C C . LEU A 1 135 ? -2.392 -4.935 7.476 1.00 93.19 135 LEU A C 1
ATOM 1046 O O . LEU A 1 135 ? -2.001 -4.183 8.373 1.00 93.19 135 LEU A O 1
ATOM 1050 N N . ILE A 1 136 ? -3.592 -4.843 6.927 1.00 93.50 136 ILE A N 1
ATOM 1051 C CA . ILE A 1 136 ? -4.636 -3.960 7.432 1.00 93.50 136 ILE A CA 1
ATOM 1052 C C . ILE A 1 136 ? -5.726 -4.801 8.086 1.00 93.50 136 ILE A C 1
ATOM 1054 O O . ILE A 1 136 ? -6.019 -5.900 7.621 1.00 93.50 136 ILE A O 1
ATOM 1058 N N . ILE A 1 137 ? -6.302 -4.283 9.163 1.00 94.06 137 ILE A N 1
ATOM 1059 C CA . ILE A 1 137 ? -7.322 -4.961 9.954 1.00 94.06 137 ILE A CA 1
ATOM 1060 C C . ILE A 1 137 ? -8.556 -4.058 9.993 1.00 94.06 137 ILE A C 1
ATOM 1062 O O . ILE A 1 137 ? -8.545 -3.050 10.712 1.00 94.06 137 ILE A O 1
ATOM 1066 N N . PRO A 1 138 ? -9.590 -4.355 9.188 1.00 95.25 138 PRO A N 1
ATOM 1067 C CA . PRO A 1 138 ? -10.831 -3.603 9.227 1.00 95.25 138 PRO A CA 1
ATOM 1068 C C . PRO A 1 138 ? -11.529 -3.784 10.574 1.00 95.25 138 PRO A C 1
ATOM 1070 O O . PRO A 1 138 ? -11.605 -4.895 11.098 1.00 95.25 138 PRO A O 1
ATOM 1073 N N . PHE A 1 139 ? -12.047 -2.695 11.133 1.00 94.00 139 PHE A N 1
ATOM 1074 C CA . PHE A 1 139 ? -12.869 -2.747 12.337 1.00 94.00 139 PHE A CA 1
ATOM 1075 C C . PHE A 1 139 ? -14.125 -1.885 12.196 1.00 94.00 139 PHE A C 1
ATOM 1077 O O . PHE A 1 139 ? -14.141 -0.892 11.462 1.00 94.00 139 PHE A O 1
ATOM 1084 N N . ALA A 1 140 ? -15.172 -2.278 12.916 1.00 92.06 140 ALA A N 1
ATOM 1085 C CA . ALA A 1 140 ? -16.477 -1.636 12.944 1.00 92.06 140 ALA A CA 1
ATOM 1086 C C . ALA A 1 140 ? -16.955 -1.483 14.396 1.00 92.06 140 ALA A C 1
ATOM 1088 O O . ALA A 1 140 ? -16.677 -2.354 15.229 1.00 92.06 140 ALA A O 1
ATOM 1089 N N . PRO A 1 141 ? -17.663 -0.387 14.720 1.00 90.06 141 PRO A N 1
ATOM 1090 C CA . PRO A 1 141 ? -18.131 -0.157 16.072 1.00 90.06 141 PRO A CA 1
ATOM 1091 C C . PRO A 1 141 ? -19.250 -1.161 16.411 1.00 90.06 141 PRO A C 1
ATOM 1093 O O . PRO A 1 141 ? -19.900 -1.682 15.501 1.00 90.06 141 PRO A O 1
ATOM 1096 N N . PRO A 1 142 ? -19.485 -1.456 17.702 1.00 86.38 142 PRO A N 1
ATOM 1097 C CA . PRO A 1 142 ? -20.596 -2.314 18.109 1.00 86.38 142 PRO A CA 1
ATOM 1098 C C . PRO A 1 142 ? -21.942 -1.745 17.650 1.00 86.38 142 PRO A C 1
ATOM 1100 O O . PRO A 1 142 ? -22.110 -0.532 17.544 1.00 86.38 142 PRO A O 1
ATOM 1103 N N . GLU A 1 143 ? -22.950 -2.595 17.466 1.00 79.50 143 GLU A N 1
ATOM 1104 C CA . GLU A 1 143 ? -24.321 -2.102 17.317 1.00 79.50 143 GLU A CA 1
ATOM 1105 C C . GLU A 1 143 ? -24.772 -1.376 18.602 1.00 79.50 143 GLU A C 1
ATOM 1107 O O . GLU A 1 143 ? -24.416 -1.801 19.708 1.00 79.50 143 GLU A O 1
ATOM 1112 N N . PRO A 1 144 ? -25.546 -0.276 18.500 1.00 80.38 144 PRO A N 1
ATOM 1113 C CA . PRO A 1 144 ? -26.178 0.298 17.305 1.00 80.38 144 PRO A CA 1
ATOM 1114 C C . PRO A 1 144 ? -25.371 1.435 16.640 1.00 80.38 144 PRO A C 1
ATOM 1116 O O . PRO A 1 144 ? -25.942 2.263 15.925 1.00 80.38 144 PRO A O 1
ATOM 1119 N N . TYR A 1 145 ? -24.066 1.527 16.896 1.00 83.75 145 TYR A N 1
ATOM 1120 C CA . TYR A 1 145 ? -23.219 2.575 16.332 1.00 83.75 145 TYR A CA 1
ATOM 1121 C C . TYR A 1 145 ? -22.824 2.265 14.893 1.00 83.75 145 TYR A C 1
ATOM 1123 O O . TYR A 1 145 ? -22.741 1.106 14.483 1.00 83.75 145 TYR A O 1
ATOM 1131 N N . ARG A 1 146 ? -22.548 3.309 14.112 1.00 88.38 146 ARG A N 1
ATOM 1132 C CA . ARG A 1 146 ? -22.059 3.192 12.736 1.00 88.38 146 ARG A CA 1
ATOM 1133 C C . ARG A 1 146 ? -21.033 4.278 12.455 1.00 88.38 146 ARG A C 1
ATOM 1135 O O . ARG A 1 146 ? -21.088 5.363 13.025 1.00 88.38 146 ARG A O 1
ATOM 1142 N N . PHE A 1 147 ? -20.108 3.990 11.549 1.00 91.94 147 PHE A N 1
ATOM 1143 C CA . PHE A 1 147 ? -19.247 5.023 10.989 1.00 91.94 147 PHE A CA 1
ATOM 1144 C C . PHE A 1 147 ? -19.920 5.652 9.773 1.00 91.94 147 PHE A C 1
ATOM 1146 O O . PHE A 1 147 ? -20.346 4.937 8.864 1.00 91.94 147 PHE A O 1
ATOM 1153 N N . SER A 1 148 ? -19.977 6.979 9.743 1.00 90.50 148 SER A N 1
ATOM 1154 C CA . SER A 1 148 ? -20.333 7.747 8.552 1.00 90.50 148 SER A CA 1
ATOM 1155 C C . SER A 1 148 ? -19.169 8.624 8.102 1.00 90.50 148 SER A C 1
ATOM 1157 O O . SER A 1 148 ? -18.207 8.871 8.838 1.00 90.50 148 SER A O 1
ATOM 1159 N N . PHE A 1 149 ? -19.206 9.044 6.838 1.00 90.88 149 PHE A N 1
ATOM 1160 C CA . PHE A 1 149 ? -18.025 9.552 6.147 1.00 90.88 149 PHE A CA 1
ATOM 1161 C C . PHE A 1 149 ? -18.274 10.922 5.528 1.00 90.88 149 PHE A C 1
ATOM 1163 O O . PHE A 1 149 ? -19.202 11.120 4.747 1.00 90.88 149 PHE A O 1
ATOM 1170 N N . GLN A 1 150 ? -17.374 11.859 5.811 1.00 88.44 150 GLN A N 1
ATOM 1171 C CA . GLN A 1 150 ? -17.328 13.169 5.167 1.00 88.44 150 GLN A CA 1
ATOM 1172 C C . GLN A 1 150 ? -16.070 13.256 4.306 1.00 88.44 150 GLN A C 1
ATOM 1174 O O . GLN A 1 150 ? -14.978 13.550 4.794 1.00 88.44 150 GLN A O 1
ATOM 1179 N N . LEU A 1 151 ? -16.213 12.974 3.012 1.00 82.69 151 LEU A N 1
ATOM 1180 C CA . LEU A 1 151 ? -15.114 13.066 2.052 1.00 82.69 151 LEU A CA 1
ATOM 1181 C C . LEU A 1 151 ? -14.872 14.516 1.633 1.00 82.69 151 LEU A C 1
ATOM 1183 O O . LEU A 1 151 ? -15.806 15.213 1.236 1.00 82.69 151 LEU A O 1
ATOM 1187 N N . TRP A 1 152 ? -13.611 14.949 1.610 1.00 73.31 152 TRP A N 1
ATOM 1188 C CA . TRP A 1 152 ? -13.266 16.217 0.974 1.00 73.31 152 TRP A CA 1
ATOM 1189 C C . TRP A 1 152 ? -13.196 16.034 -0.541 1.00 73.31 152 TRP A C 1
ATOM 1191 O O . TRP A 1 152 ? -12.300 15.369 -1.063 1.00 73.31 152 TRP A O 1
ATOM 1201 N N . ARG A 1 153 ? -14.154 16.635 -1.253 1.00 54.25 153 ARG A N 1
ATOM 1202 C CA . ARG A 1 153 ? -14.182 16.688 -2.719 1.00 54.25 153 ARG A CA 1
ATOM 1203 C C . ARG A 1 153 ? -13.888 18.124 -3.168 1.00 54.25 153 ARG A C 1
ATOM 1205 O O . ARG A 1 153 ? -14.593 19.043 -2.768 1.00 54.25 153 ARG A O 1
ATOM 1212 N N . GLY A 1 154 ? -12.870 18.308 -4.008 1.00 47.25 154 GLY A N 1
ATOM 1213 C CA . GLY A 1 154 ? -12.590 19.581 -4.689 1.00 47.25 154 GLY A CA 1
ATOM 1214 C C . GLY A 1 154 ? -11.761 20.615 -3.902 1.00 47.25 154 GLY A C 1
ATOM 1215 O O . GLY A 1 154 ? -11.383 20.380 -2.750 1.00 47.25 154 GLY A O 1
ATOM 1216 N N . PRO A 1 155 ? -11.417 21.755 -4.538 1.00 42.69 155 PRO A N 1
ATOM 1217 C CA . PRO A 1 155 ? -10.572 22.800 -3.970 1.00 42.69 155 PRO A CA 1
ATOM 1218 C C . PRO A 1 155 ? -11.389 23.658 -2.997 1.00 42.69 155 PRO A C 1
ATOM 1220 O O . PRO A 1 155 ? -11.713 24.807 -3.270 1.00 42.69 155 PRO A O 1
ATOM 1223 N N . VAL A 1 156 ? -11.758 23.089 -1.853 1.00 37.47 156 VAL A N 1
ATOM 1224 C CA . VAL A 1 156 ? -12.353 23.866 -0.766 1.00 37.47 156 VAL A CA 1
ATOM 1225 C C . VAL A 1 156 ? -11.221 24.594 -0.043 1.00 37.47 156 VAL A C 1
ATOM 1227 O O . VAL A 1 156 ? -10.229 23.979 0.362 1.00 37.47 156 VAL A O 1
ATOM 1230 N N . ASN A 1 157 ? -11.361 25.914 0.091 1.00 36.09 157 ASN A N 1
ATOM 1231 C CA . ASN A 1 157 ? -10.477 26.754 0.893 1.00 36.09 157 ASN A CA 1
ATOM 1232 C C . ASN A 1 157 ? -10.251 26.098 2.265 1.00 36.09 157 ASN A C 1
ATOM 1234 O O . ASN A 1 157 ? -11.200 25.868 3.010 1.00 36.09 157 ASN A O 1
ATOM 1238 N N . GLY A 1 158 ? -8.995 25.770 2.578 1.00 43.69 158 GLY A N 1
ATOM 1239 C CA . GLY A 1 158 ? -8.615 25.190 3.869 1.00 43.69 158 GLY A CA 1
ATOM 1240 C C . GLY A 1 158 ? -8.247 23.704 3.873 1.00 43.69 158 GLY A C 1
ATOM 1241 O O . GLY A 1 158 ? -8.009 23.178 4.955 1.00 43.69 158 GLY A O 1
ATOM 1242 N N . VAL A 1 159 ? -8.143 23.021 2.724 1.00 44.00 159 VAL A N 1
ATOM 1243 C CA . VAL A 1 159 ? -7.545 21.669 2.649 1.00 44.00 159 VAL A CA 1
ATOM 1244 C C . VAL A 1 159 ? -6.016 21.770 2.496 1.00 44.00 159 VAL A C 1
ATOM 1246 O O . VAL A 1 159 ? -5.543 22.261 1.469 1.00 44.00 159 VAL A O 1
ATOM 1249 N N . PRO A 1 160 ? -5.209 21.291 3.467 1.00 45.12 160 PRO A N 1
ATOM 1250 C CA . PRO A 1 160 ? -3.756 21.280 3.346 1.00 45.12 160 PRO A CA 1
ATOM 1251 C C . PRO A 1 160 ? -3.254 20.472 2.150 1.00 45.12 160 PRO A C 1
ATOM 1253 O O . PRO A 1 160 ? -3.697 19.359 1.859 1.00 45.12 160 PRO A O 1
ATOM 1256 N N . SER A 1 161 ? -2.284 21.072 1.475 1.00 44.19 161 SER A N 1
ATOM 1257 C CA . SER A 1 161 ? -1.494 20.577 0.355 1.00 44.19 161 SER A CA 1
ATOM 1258 C C . SER A 1 161 ? -1.087 19.101 0.511 1.00 44.19 161 SER A C 1
ATOM 1260 O O . SER A 1 161 ? -0.175 18.793 1.270 1.00 44.19 161 SER A O 1
ATOM 1262 N N . GLY A 1 162 ? -1.747 18.192 -0.220 1.00 44.69 162 GLY A N 1
ATOM 1263 C CA . GLY A 1 162 ? -1.441 16.747 -0.235 1.00 44.69 162 GLY A CA 1
ATOM 1264 C C . GLY A 1 162 ? -2.609 15.809 0.109 1.00 44.69 162 GLY A C 1
ATOM 1265 O O . GLY A 1 162 ? -2.457 14.600 -0.002 1.00 44.69 162 GLY A O 1
ATOM 1266 N N . ARG A 1 163 ? -3.778 16.344 0.485 1.00 54.19 163 ARG A N 1
ATOM 1267 C CA . ARG A 1 163 ? -4.938 15.583 1.005 1.00 54.19 163 ARG A CA 1
ATOM 1268 C C . ARG A 1 163 ? -6.018 15.243 -0.034 1.00 54.19 163 ARG A C 1
ATOM 1270 O O . ARG A 1 163 ? -7.210 15.291 0.259 1.00 54.19 163 ARG A O 1
ATOM 1277 N N . GLN A 1 164 ? -5.629 14.950 -1.273 1.00 55.81 164 GLN A N 1
ATOM 1278 C CA . GLN A 1 164 ? -6.580 14.433 -2.266 1.00 55.81 164 GLN A CA 1
ATOM 1279 C C . GLN A 1 164 ? -6.899 12.965 -1.915 1.00 55.81 164 GLN A C 1
ATOM 1281 O O . GLN A 1 164 ? -5.976 12.182 -1.723 1.00 55.81 164 GLN A O 1
ATOM 1286 N N . ALA A 1 165 ? -8.188 12.618 -1.793 1.00 71.06 165 ALA A N 1
ATOM 1287 C CA . ALA A 1 165 ? -8.707 11.380 -1.178 1.00 71.06 165 ALA A CA 1
ATOM 1288 C C . ALA A 1 165 ? -8.456 11.263 0.339 1.00 71.06 165 ALA A C 1
ATOM 1290 O O . ALA A 1 165 ? -7.862 10.311 0.837 1.00 71.06 165 ALA A O 1
ATOM 1291 N N . SER A 1 166 ? -8.921 12.250 1.101 1.00 80.12 166 SER A N 1
ATOM 1292 C CA . SER A 1 166 ? -9.016 12.170 2.563 1.00 80.12 166 SER A CA 1
ATOM 1293 C C . SER A 1 166 ? -10.417 12.583 3.020 1.00 80.12 166 SER A C 1
ATOM 1295 O O . SER A 1 166 ? -11.163 13.218 2.270 1.00 80.12 166 SER A O 1
ATOM 1297 N N . GLY A 1 167 ? -10.781 12.228 4.245 1.00 86.44 167 GLY A N 1
ATOM 1298 C CA . GLY A 1 167 ? -12.070 12.579 4.825 1.00 86.44 167 GLY A CA 1
ATOM 1299 C C . GLY A 1 167 ? -12.058 12.553 6.345 1.00 86.44 167 GLY A C 1
ATOM 1300 O O . GLY A 1 167 ? -11.043 12.261 6.975 1.00 86.44 167 GLY A O 1
ATOM 1301 N N . ARG A 1 168 ? -13.204 12.875 6.935 1.00 90.00 168 ARG A N 1
ATOM 1302 C CA . ARG A 1 168 ? -13.470 12.677 8.360 1.00 90.00 168 ARG A CA 1
ATOM 1303 C C . ARG A 1 168 ? -14.412 11.503 8.542 1.00 90.00 168 ARG A C 1
ATOM 1305 O O . ARG A 1 168 ? -15.259 11.248 7.686 1.00 90.00 168 ARG A O 1
ATOM 1312 N N . ILE A 1 169 ? -14.256 10.829 9.670 1.00 92.50 169 ILE A N 1
ATOM 1313 C CA . ILE A 1 169 ? -15.105 9.714 10.070 1.00 92.50 169 ILE A CA 1
ATOM 1314 C C . ILE A 1 169 ? -15.866 10.165 11.306 1.00 92.50 169 ILE A C 1
ATOM 1316 O O . ILE A 1 169 ? -15.255 10.642 12.266 1.00 92.50 169 ILE A O 1
ATOM 1320 N N . LEU A 1 170 ? -17.183 10.060 11.239 1.00 91.06 170 LEU A N 1
ATOM 1321 C CA . LEU A 1 170 ? -18.115 10.404 12.296 1.00 91.06 170 LEU A CA 1
ATOM 1322 C C . LEU A 1 170 ? -18.627 9.105 12.925 1.00 91.06 170 LEU A C 1
ATOM 1324 O O . LEU A 1 170 ? -18.927 8.147 12.209 1.00 91.06 170 LEU A O 1
ATOM 1328 N N . LEU A 1 171 ? -18.674 9.061 14.253 1.00 90.06 171 LEU A N 1
ATOM 1329 C CA . LEU A 1 171 ? -19.331 7.991 14.990 1.00 90.06 171 LEU A CA 1
ATOM 1330 C C . LEU A 1 171 ? -20.795 8.382 15.196 1.00 90.06 171 LEU A C 1
ATOM 1332 O O . LEU A 1 171 ? -21.090 9.238 16.022 1.00 90.06 171 LEU A O 1
ATOM 1336 N N . ASP A 1 172 ? -21.693 7.753 14.445 1.00 83.19 172 ASP A N 1
ATOM 1337 C CA . ASP A 1 172 ? -23.132 7.961 14.574 1.00 83.19 172 ASP A CA 1
ATOM 1338 C C . ASP A 1 172 ? -23.743 6.896 15.483 1.00 83.19 172 ASP A C 1
ATOM 1340 O O . ASP A 1 172 ? -23.453 5.702 15.360 1.00 83.19 172 ASP A O 1
ATOM 1344 N N . SER A 1 173 ? -24.649 7.312 16.363 1.00 75.06 173 SER A N 1
ATOM 1345 C CA . SER A 1 173 ? -25.530 6.404 17.093 1.00 75.06 173 SER A CA 1
ATOM 1346 C C . SER A 1 173 ? -26.861 6.300 16.354 1.00 75.06 173 SER A C 1
ATOM 1348 O O . SER A 1 173 ? -27.571 7.295 16.204 1.00 75.06 173 SER A O 1
ATOM 1350 N N . ALA A 1 174 ? -27.264 5.096 15.931 1.00 60.25 174 ALA A N 1
ATOM 1351 C CA . ALA A 1 174 ? -28.561 4.904 15.271 1.00 60.25 174 ALA A CA 1
ATOM 1352 C C . ALA A 1 174 ? -29.773 5.219 16.181 1.00 60.25 174 ALA A C 1
ATOM 1354 O O . ALA A 1 174 ? -30.913 5.214 15.717 1.00 60.25 174 ALA A O 1
ATOM 1355 N N . ILE A 1 175 ? -29.540 5.503 17.467 1.00 56.22 175 ILE A N 1
ATOM 1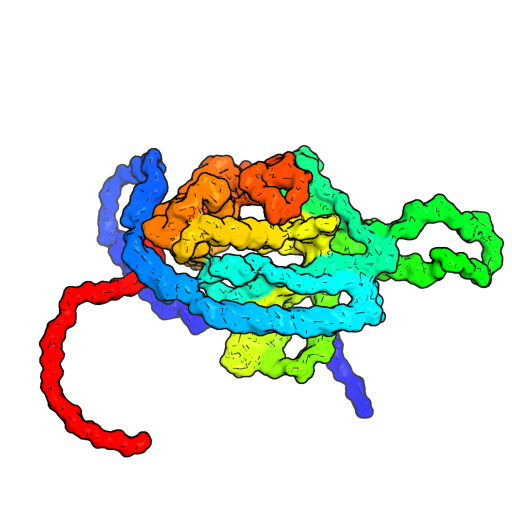356 C CA . ILE A 1 175 ? -30.570 5.867 18.446 1.00 56.22 175 ILE A CA 1
ATOM 1357 C C . ILE A 1 175 ? -30.974 7.347 18.315 1.00 56.22 175 ILE A C 1
ATOM 1359 O O . ILE A 1 175 ? -32.141 7.674 18.521 1.00 56.22 175 ILE A O 1
ATOM 1363 N N . GLU A 1 176 ? -30.067 8.245 17.913 1.00 51.12 176 GLU A N 1
ATOM 1364 C CA . GLU A 1 176 ? -30.357 9.690 17.872 1.00 51.12 176 GLU A CA 1
ATOM 1365 C C . GLU A 1 176 ? -31.340 10.085 16.758 1.00 51.12 176 GLU A C 1
ATOM 1367 O O . GLU A 1 176 ? -32.101 11.037 16.918 1.00 51.12 176 GLU A O 1
ATOM 1372 N N . ASN A 1 177 ? -31.431 9.297 15.681 1.00 43.16 177 ASN A N 1
ATOM 1373 C CA . ASN A 1 177 ? -32.420 9.502 14.613 1.00 43.16 177 ASN A CA 1
ATOM 1374 C C . ASN A 1 177 ? -33.822 8.942 14.934 1.00 43.16 177 ASN A C 1
ATOM 1376 O O . ASN A 1 177 ? -34.702 8.954 14.074 1.00 43.16 177 ASN A O 1
ATOM 1380 N N . LYS A 1 178 ? -34.071 8.492 16.173 1.00 44.06 178 LYS A N 1
ATOM 1381 C CA . LYS A 1 178 ? -35.423 8.281 16.716 1.00 44.06 178 LYS A CA 1
ATOM 1382 C C . LYS A 1 178 ? -35.720 9.301 17.816 1.00 44.06 178 LYS A C 1
ATOM 1384 O O . LYS A 1 178 ? -35.992 8.959 18.967 1.00 44.06 178 LYS A O 1
ATOM 1389 N N . THR A 1 179 ? -35.727 10.579 17.456 1.00 43.22 179 THR A N 1
ATOM 1390 C CA . THR A 1 179 ? -36.341 11.643 18.259 1.00 43.22 179 THR A CA 1
ATOM 1391 C C . THR A 1 179 ? -37.863 11.476 18.315 1.00 43.22 179 THR A C 1
ATOM 1393 O O . THR A 1 179 ? -38.597 12.168 17.625 1.00 43.22 179 THR A O 1
ATOM 1396 N N . SER A 1 180 ? -38.344 10.568 19.171 1.00 43.84 180 SER A N 1
ATOM 1397 C CA . SER A 1 180 ? -39.563 10.768 19.973 1.00 43.84 180 SER A CA 1
ATOM 1398 C C . SER A 1 180 ? -39.774 9.624 20.979 1.00 43.84 180 SER A C 1
ATOM 1400 O O . SER A 1 180 ? -40.808 8.957 20.940 1.00 43.84 180 SER A O 1
ATOM 1402 N N . CYS A 1 181 ? -38.856 9.376 21.927 1.00 52.06 181 CYS A N 1
ATOM 1403 C CA . CYS A 1 181 ? -39.398 8.916 23.212 1.00 52.06 181 CYS A CA 1
ATOM 1404 C C . CYS A 1 181 ? -39.765 10.135 24.048 1.00 52.06 181 CYS A C 1
ATOM 1406 O O . CYS A 1 181 ? -38.894 10.874 24.499 1.00 52.06 181 CYS A O 1
ATOM 1408 N N . LEU A 1 182 ? -41.058 10.290 24.323 1.00 53.44 182 LEU A N 1
ATOM 1409 C CA . LEU A 1 182 ? -41.606 11.275 25.261 1.00 53.44 182 LEU A CA 1
ATOM 1410 C C . LEU A 1 182 ? -41.208 10.999 26.730 1.00 53.44 182 LEU A C 1
ATOM 1412 O O . LEU A 1 182 ? -41.623 11.723 27.629 1.00 53.44 182 LEU A O 1
ATOM 1416 N N . CYS A 1 183 ? -40.362 9.990 26.971 1.00 58.50 183 CYS A N 1
ATOM 1417 C CA . CYS A 1 183 ? -39.836 9.558 28.264 1.00 58.50 183 CYS A CA 1
ATOM 1418 C C . CYS A 1 183 ? -39.252 10.694 29.128 1.00 58.50 183 CYS A C 1
ATOM 1420 O O . CYS A 1 183 ? -39.298 10.602 30.344 1.00 58.50 183 CYS A O 1
ATOM 1422 N N . ARG A 1 184 ? -38.672 11.742 28.516 1.00 46.69 184 ARG A N 1
ATOM 1423 C CA . ARG A 1 184 ? -38.069 12.886 29.234 1.00 46.69 184 ARG A CA 1
ATOM 1424 C C . ARG A 1 184 ? -39.060 14.030 29.501 1.00 46.69 184 ARG A C 1
ATOM 1426 O O . ARG A 1 184 ? -38.736 14.948 30.244 1.00 46.69 184 ARG A O 1
ATOM 1433 N N . MET A 1 185 ? -40.238 14.006 28.875 1.00 48.00 185 MET A N 1
ATOM 1434 C CA . MET A 1 185 ? -41.274 15.035 29.047 1.00 48.00 185 MET A CA 1
ATOM 1435 C C . MET A 1 185 ? -42.339 14.647 30.073 1.00 48.00 185 MET A C 1
ATOM 1437 O O . MET A 1 185 ? -42.991 15.523 30.634 1.00 48.00 185 MET A O 1
ATOM 1441 N N . ALA A 1 186 ? -42.499 13.355 30.347 1.00 45.62 186 ALA A N 1
ATOM 1442 C CA . ALA A 1 186 ? -43.180 12.896 31.543 1.00 45.62 186 ALA A CA 1
ATOM 1443 C C . ALA A 1 186 ? -42.118 12.698 32.633 1.00 45.62 186 ALA A C 1
ATOM 1445 O O . ALA A 1 186 ? -41.091 12.088 32.364 1.00 45.62 186 ALA A O 1
ATOM 1446 N N . ASN A 1 187 ? -42.358 13.186 33.848 1.00 50.84 187 ASN A N 1
ATOM 1447 C CA . ASN A 1 187 ? -41.695 12.689 35.054 1.00 50.84 187 ASN A CA 1
ATOM 1448 C C . ASN A 1 187 ? -42.529 11.504 35.587 1.00 50.84 187 ASN A C 1
ATOM 1450 O O . ASN A 1 187 ? -43.352 11.726 36.479 1.00 50.84 187 ASN A O 1
ATOM 1454 N N . PRO A 1 188 ? -42.429 10.262 35.070 1.00 51.75 188 PRO A N 1
ATOM 1455 C CA . PRO A 1 188 ? -42.825 9.129 35.886 1.00 51.75 188 PRO A CA 1
ATOM 1456 C C . PRO A 1 188 ? -41.768 8.979 36.986 1.00 51.75 188 PRO A C 1
ATOM 1458 O O . PRO A 1 188 ? -40.592 9.253 36.754 1.00 51.75 188 PRO A O 1
ATOM 1461 N N . GLY A 1 189 ? -42.191 8.613 38.197 1.00 51.50 189 GLY A N 1
ATOM 1462 C CA . GLY A 1 189 ? -41.300 8.447 39.348 1.00 51.50 189 GLY A CA 1
ATOM 1463 C C . GLY A 1 189 ? -40.071 7.584 39.042 1.00 51.50 189 GLY A C 1
ATOM 1464 O O . GLY A 1 189 ? -40.082 6.790 38.101 1.00 51.50 189 GLY A O 1
ATOM 1465 N N . GLU A 1 190 ? -39.032 7.754 39.859 1.00 52.31 190 GLU A N 1
ATOM 1466 C CA . GLU A 1 190 ? -37.634 7.326 39.662 1.00 52.31 190 GLU A CA 1
ATOM 1467 C C . GLU A 1 190 ? -37.386 5.822 39.372 1.00 52.31 190 GLU A C 1
ATOM 1469 O O . GLU A 1 190 ? -36.240 5.432 39.181 1.00 52.31 190 GLU A O 1
ATOM 1474 N N . ASP A 1 191 ? -38.428 4.993 39.240 1.00 51.94 191 ASP A N 1
ATOM 1475 C CA . ASP A 1 191 ? -38.360 3.534 39.062 1.00 51.94 191 ASP A CA 1
ATOM 1476 C C . ASP A 1 191 ? -38.948 2.989 37.738 1.00 51.94 191 ASP A C 1
ATOM 1478 O O . ASP A 1 191 ? -39.002 1.774 37.534 1.00 51.94 191 ASP A O 1
ATOM 1482 N N . MET A 1 192 ? -39.376 3.832 36.788 1.00 54.47 192 MET A N 1
ATOM 1483 C CA . MET A 1 192 ? -39.815 3.354 35.462 1.00 54.47 192 MET A CA 1
ATOM 1484 C C . MET A 1 192 ? -38.699 3.437 34.410 1.00 54.47 192 MET A C 1
ATOM 1486 O O . MET A 1 192 ? -38.496 4.459 33.755 1.00 54.47 192 MET A O 1
ATOM 1490 N N . LEU A 1 193 ? -37.994 2.320 34.201 1.00 54.38 193 LEU A N 1
ATOM 1491 C CA . LEU A 1 193 ? -37.024 2.159 33.114 1.00 54.38 193 LEU A CA 1
ATOM 1492 C C . LEU A 1 193 ? -37.740 2.085 31.756 1.00 54.38 193 LEU A C 1
ATOM 1494 O O . LEU A 1 193 ? -38.612 1.244 31.535 1.00 54.38 193 LEU A O 1
ATOM 1498 N N . CYS A 1 194 ? -37.338 2.928 30.804 1.00 61.09 194 CYS A N 1
ATOM 1499 C CA . CYS A 1 194 ? -37.785 2.786 29.424 1.00 61.09 194 CYS A CA 1
ATOM 1500 C C . CYS A 1 194 ? -37.193 1.496 28.837 1.00 61.09 194 CYS A C 1
ATOM 1502 O O . CYS A 1 194 ? -35.987 1.415 28.616 1.00 61.09 194 CYS A O 1
ATOM 1504 N N . LEU A 1 195 ? -38.038 0.512 28.516 1.00 55.91 195 LEU A N 1
ATOM 1505 C CA . LEU A 1 195 ? -37.613 -0.753 27.894 1.00 55.91 195 LEU A CA 1
ATOM 1506 C C . LEU A 1 195 ? -36.902 -0.562 26.535 1.00 55.91 195 LEU A C 1
ATOM 1508 O O . LEU A 1 195 ? -36.265 -1.489 26.045 1.00 55.91 195 LEU A O 1
ATOM 1512 N N . LEU A 1 196 ? -36.994 0.633 25.935 1.00 53.78 196 LEU A N 1
ATOM 1513 C CA . LEU A 1 196 ? -36.296 1.018 24.702 1.00 53.78 196 LEU A CA 1
ATOM 1514 C C . LEU A 1 196 ? -34.969 1.762 24.956 1.00 53.78 196 LEU A C 1
ATOM 1516 O O . LEU A 1 196 ? -34.101 1.756 24.089 1.00 53.78 196 LEU A O 1
ATOM 1520 N N . HIS A 1 197 ? -34.785 2.383 26.128 1.00 54.69 197 HIS A N 1
ATOM 1521 C CA . HIS A 1 197 ? -33.574 3.119 26.505 1.00 54.69 197 HIS A CA 1
ATOM 1522 C C . HIS A 1 197 ? -33.139 2.733 27.923 1.00 54.69 197 HIS A C 1
ATOM 1524 O O . HIS A 1 197 ? -33.550 3.345 28.907 1.00 54.69 197 HIS A O 1
ATOM 1530 N N . GLY A 1 198 ? -32.268 1.729 28.031 1.00 49.62 198 GLY A N 1
ATOM 1531 C CA . GLY A 1 198 ? -31.618 1.413 29.302 1.00 49.62 198 GLY A CA 1
ATOM 1532 C C . GLY A 1 198 ? -30.535 2.450 29.655 1.00 49.62 198 GLY A C 1
ATOM 1533 O O . GLY A 1 198 ? -29.815 2.887 28.746 1.00 49.62 198 GLY A O 1
ATOM 1534 N N . PRO A 1 199 ? -30.334 2.796 30.944 1.00 47.06 199 PRO A N 1
ATOM 1535 C CA . PRO A 1 199 ? -29.283 3.723 31.398 1.00 47.06 199 PRO A CA 1
ATOM 1536 C C . PRO A 1 199 ? -27.864 3.302 30.965 1.00 47.06 199 PRO A C 1
ATOM 1538 O O . PRO A 1 199 ? -26.987 4.143 30.771 1.00 47.06 199 PRO A O 1
ATOM 1541 N N . HIS A 1 200 ? -27.647 2.009 30.710 1.00 48.44 200 HIS A N 1
ATOM 1542 C CA . HIS A 1 200 ? -26.387 1.469 30.193 1.00 48.44 200 HIS A CA 1
ATOM 1543 C C . HIS A 1 200 ? -26.040 1.911 28.763 1.00 48.44 200 HIS A C 1
ATOM 1545 O O . HIS A 1 200 ? -24.866 1.908 28.399 1.00 48.44 200 HIS A O 1
ATOM 1551 N N . THR A 1 201 ? -27.026 2.290 27.945 1.00 49.09 201 THR A N 1
ATOM 1552 C CA . THR A 1 201 ? -26.800 2.611 26.527 1.00 49.09 201 THR A CA 1
ATOM 1553 C C . THR A 1 201 ? -26.089 3.953 26.386 1.00 49.09 201 THR A C 1
ATOM 1555 O O . THR A 1 201 ? -25.038 4.013 25.760 1.00 49.09 201 THR A O 1
ATOM 1558 N N . MET A 1 202 ? -26.579 4.992 27.075 1.00 49.84 202 MET A N 1
ATOM 1559 C CA . MET A 1 202 ? -25.963 6.331 27.128 1.00 49.84 202 MET A CA 1
ATOM 1560 C C . MET A 1 202 ? -24.557 6.305 27.755 1.00 49.84 202 MET A C 1
ATOM 1562 O O . MET A 1 202 ? -23.653 6.999 27.297 1.00 49.84 202 MET A O 1
ATOM 1566 N N . ALA A 1 203 ? -24.337 5.462 28.772 1.00 54.69 203 ALA A N 1
ATOM 1567 C CA . ALA A 1 203 ? -23.014 5.280 29.370 1.00 54.69 203 ALA A CA 1
ATOM 1568 C C . ALA A 1 203 ? -22.014 4.643 28.385 1.00 54.69 203 ALA A C 1
ATOM 1570 O O . ALA A 1 203 ? -20.862 5.070 28.319 1.00 54.69 203 ALA A O 1
ATOM 1571 N N . LYS A 1 204 ? -22.454 3.665 27.579 1.00 57.25 204 LYS A N 1
ATOM 1572 C CA . LYS A 1 204 ? -21.628 3.052 26.526 1.00 57.25 204 LYS A CA 1
ATOM 1573 C C . LYS A 1 204 ? -21.289 4.030 25.391 1.00 57.25 204 LYS A C 1
ATOM 1575 O O . LYS A 1 204 ? -20.167 3.950 24.896 1.00 57.25 204 LYS A O 1
ATOM 1580 N N . VAL A 1 205 ? -22.190 4.960 25.035 1.00 58.78 205 VAL A N 1
ATOM 1581 C CA . VAL A 1 205 ? -21.922 6.029 24.039 1.00 58.78 205 VAL A CA 1
ATOM 1582 C C . VAL A 1 205 ? -20.717 6.847 24.490 1.00 58.78 205 VAL A C 1
ATOM 1584 O O . VAL A 1 205 ? -19.706 6.906 23.794 1.00 58.78 205 VAL A O 1
ATOM 1587 N N . ASN A 1 206 ? -20.780 7.375 25.716 1.00 65.62 206 ASN A N 1
ATOM 1588 C CA . ASN A 1 206 ? -19.705 8.183 26.280 1.00 65.62 206 ASN A CA 1
ATOM 1589 C C . ASN A 1 206 ? -18.387 7.404 26.380 1.00 65.62 206 ASN A C 1
ATOM 1591 O O . ASN A 1 206 ? -17.324 7.976 26.166 1.00 65.62 206 ASN A O 1
ATOM 1595 N N . ILE A 1 207 ? -18.414 6.105 26.699 1.00 73.38 207 ILE A N 1
ATOM 1596 C CA . ILE A 1 207 ? -17.193 5.286 26.756 1.00 73.38 207 ILE A CA 1
ATOM 1597 C C . ILE A 1 207 ? -16.564 5.148 25.365 1.00 73.38 207 ILE A C 1
ATOM 1599 O O . ILE A 1 207 ? -15.357 5.346 25.235 1.00 73.38 207 ILE A O 1
ATOM 1603 N N . LEU A 1 208 ? -17.356 4.840 24.333 1.00 77.69 208 LEU A N 1
ATOM 1604 C CA . LEU A 1 208 ? -16.849 4.640 22.974 1.00 77.69 208 LEU A CA 1
ATOM 1605 C C . LEU A 1 208 ? -16.349 5.948 22.343 1.00 77.69 208 LEU A C 1
ATOM 1607 O O . LEU A 1 208 ? -15.279 5.967 21.734 1.00 77.69 208 LEU A O 1
ATOM 1611 N N . GLU A 1 209 ? -17.072 7.050 22.546 1.00 77.12 209 GLU A N 1
ATOM 1612 C CA . GLU A 1 209 ? -16.639 8.384 22.122 1.00 77.12 209 GLU A CA 1
ATOM 1613 C C . GLU A 1 209 ? -15.351 8.810 22.829 1.00 77.12 209 GLU A C 1
ATOM 1615 O O . GLU A 1 209 ? -14.407 9.253 22.178 1.00 77.12 209 GLU A O 1
ATOM 1620 N N . ASN A 1 210 ? -15.251 8.607 24.146 1.00 80.56 210 ASN A N 1
ATOM 1621 C CA . ASN A 1 210 ? -14.021 8.897 24.885 1.00 80.56 210 ASN A CA 1
ATOM 1622 C C . ASN A 1 210 ? -12.846 8.007 24.444 1.00 80.56 210 ASN A C 1
ATOM 1624 O O . ASN A 1 210 ? -11.687 8.421 24.547 1.00 80.56 210 ASN A O 1
ATOM 1628 N N . LEU A 1 211 ? -13.137 6.796 23.961 1.00 84.75 211 LEU A N 1
ATOM 1629 C CA . LEU A 1 211 ? -12.140 5.824 23.526 1.00 84.75 211 LEU A CA 1
ATOM 1630 C C . LEU A 1 211 ? -11.572 6.128 22.135 1.00 84.75 211 LEU A C 1
ATOM 1632 O O . LEU A 1 211 ? -10.370 5.954 21.944 1.00 84.75 211 LEU A O 1
ATOM 1636 N N . LEU A 1 212 ? -12.405 6.545 21.172 1.00 88.69 212 LEU A N 1
ATOM 1637 C CA . LEU A 1 212 ? -12.014 6.667 19.758 1.00 88.69 212 LEU A CA 1
ATOM 1638 C C . LEU A 1 212 ? -12.088 8.084 19.183 1.00 88.69 212 LEU A C 1
ATOM 1640 O O . LEU A 1 212 ? -11.409 8.371 18.192 1.00 88.69 212 LEU A O 1
ATOM 1644 N N . CYS A 1 213 ? -12.906 8.964 19.751 1.00 89.81 213 CYS A N 1
ATOM 1645 C CA . CYS A 1 213 ? -13.168 10.278 19.180 1.00 89.81 213 CYS A CA 1
ATOM 1646 C C . CYS A 1 213 ? -12.257 11.361 19.769 1.00 89.81 213 CYS A C 1
ATOM 1648 O O . CYS A 1 213 ? -11.695 11.245 20.862 1.00 89.81 213 CYS A O 1
ATOM 1650 N N . SER A 1 214 ? -12.090 12.446 19.012 1.00 88.31 214 SER A N 1
ATOM 1651 C CA . SER A 1 214 ? -11.438 13.656 19.506 1.00 88.31 214 SER A CA 1
ATOM 1652 C C . SER A 1 214 ? -12.302 14.299 20.593 1.00 88.31 214 SER A C 1
ATOM 1654 O O . SER A 1 214 ? -13.522 14.377 20.456 1.00 88.31 214 SER A O 1
ATOM 1656 N N . LYS A 1 215 ? -11.668 14.806 21.657 1.00 84.25 215 LYS A N 1
ATOM 1657 C CA . LYS A 1 215 ? -12.353 15.352 22.842 1.00 84.25 215 LYS A CA 1
ATOM 1658 C C . LYS A 1 215 ? -13.439 16.364 22.463 1.00 84.25 215 LYS A C 1
ATOM 1660 O O . LYS A 1 215 ? -13.150 17.350 21.788 1.00 84.25 215 LYS A O 1
ATOM 1665 N N . GLY A 1 216 ? -14.662 16.126 22.938 1.00 77.94 216 GLY A N 1
ATOM 1666 C CA . GLY A 1 216 ? -15.807 17.014 22.716 1.00 77.94 216 GLY A CA 1
ATOM 1667 C C . GLY A 1 216 ? -16.323 17.038 21.275 1.00 77.94 216 GLY A C 1
ATOM 1668 O O . GLY A 1 216 ? -17.034 17.969 20.908 1.00 77.94 216 GLY A O 1
ATOM 1669 N N . THR A 1 217 ? -15.953 16.057 20.445 1.00 85.31 217 THR A N 1
ATOM 1670 C CA . THR A 1 217 ? -16.446 15.931 19.070 1.00 85.31 217 THR A CA 1
ATOM 1671 C C . THR A 1 217 ? -16.779 14.476 18.743 1.00 85.31 217 THR A C 1
ATOM 1673 O O . THR A 1 217 ? -16.069 13.588 19.205 1.00 85.31 217 THR A O 1
ATOM 1676 N N . PRO A 1 218 ? -17.756 14.212 17.864 1.00 86.94 218 PRO A N 1
ATOM 1677 C CA . PRO A 1 218 ? -18.079 12.853 17.419 1.00 86.94 218 PRO A CA 1
ATOM 1678 C C . PRO A 1 218 ? -17.132 12.327 16.316 1.00 86.94 218 PRO A C 1
ATOM 1680 O O . PRO A 1 218 ? -17.367 11.273 15.728 1.00 86.94 218 PRO A O 1
ATOM 1683 N N . TYR A 1 219 ? -16.058 13.060 15.990 1.00 90.94 219 TYR A N 1
ATOM 1684 C CA . TYR A 1 219 ? -15.106 12.673 14.947 1.00 90.94 219 TYR A CA 1
ATOM 1685 C C . TYR A 1 219 ? -14.013 11.757 15.490 1.00 90.94 219 TYR A C 1
ATOM 1687 O O . TYR A 1 219 ? -13.359 12.090 16.482 1.00 90.94 219 TYR A O 1
ATOM 1695 N N . LEU A 1 220 ? -13.736 10.663 14.778 1.00 92.75 220 LEU A N 1
ATOM 1696 C CA . LEU A 1 220 ? -12.656 9.743 15.130 1.00 92.75 220 LEU A CA 1
ATOM 1697 C C . LEU A 1 220 ? -11.294 10.436 15.066 1.00 92.75 220 LEU A C 1
ATOM 1699 O O . LEU A 1 220 ? -10.927 11.053 14.060 1.00 92.75 220 LEU A O 1
ATOM 1703 N N . ALA A 1 221 ? -10.526 10.250 16.130 1.00 91.19 221 ALA A N 1
ATOM 1704 C CA . ALA A 1 221 ? -9.158 10.711 16.281 1.00 91.19 221 ALA A CA 1
ATOM 1705 C C . ALA A 1 221 ? -8.187 9.570 15.952 1.00 91.19 221 ALA A C 1
ATOM 1707 O O . ALA A 1 221 ? -8.279 8.485 16.535 1.00 91.19 221 ALA A O 1
ATOM 1708 N N . LYS A 1 222 ? -7.230 9.798 15.043 1.00 88.44 222 LYS A N 1
ATOM 1709 C CA . LYS A 1 222 ? -6.218 8.787 14.693 1.00 88.44 222 LYS A CA 1
ATOM 1710 C C . LYS A 1 222 ? -5.447 8.346 15.918 1.00 88.44 222 LYS A C 1
ATOM 1712 O O . LYS A 1 222 ? -5.256 7.150 16.104 1.00 88.44 222 LYS A O 1
ATOM 1717 N N . GLU A 1 223 ? -5.019 9.289 16.752 1.00 87.38 223 GLU A N 1
ATOM 1718 C CA . GLU A 1 223 ? -4.272 8.984 17.967 1.00 87.38 223 GLU A CA 1
ATOM 1719 C C . GLU A 1 223 ? -5.053 8.082 18.918 1.00 87.38 223 GLU A C 1
ATOM 1721 O O . GLU A 1 223 ? -4.471 7.180 19.515 1.00 87.38 223 GLU A O 1
ATOM 1726 N N . GLN A 1 224 ? -6.357 8.311 19.058 1.00 89.88 224 GLN A N 1
ATOM 1727 C CA . GLN A 1 224 ? -7.208 7.547 19.965 1.00 89.88 224 GLN A CA 1
ATOM 1728 C C . GLN A 1 224 ? -7.420 6.124 19.447 1.00 89.88 224 GLN A C 1
ATOM 1730 O O . GLN A 1 224 ? -7.190 5.167 20.183 1.00 89.88 224 GLN A O 1
ATOM 1735 N N . VAL A 1 225 ? -7.707 5.970 18.150 1.00 90.69 225 VAL A N 1
ATOM 1736 C CA . VAL A 1 225 ? -7.785 4.655 17.492 1.00 90.69 225 VAL A CA 1
ATOM 1737 C C . VAL A 1 225 ? -6.453 3.903 17.592 1.00 90.69 225 VAL A C 1
ATOM 1739 O O . VAL A 1 225 ? -6.427 2.721 17.924 1.00 90.69 225 VAL A O 1
ATOM 1742 N N . ILE A 1 226 ? -5.330 4.583 17.348 1.00 87.50 226 ILE A N 1
ATOM 1743 C CA . ILE A 1 226 ? -3.976 4.024 17.467 1.00 87.50 226 ILE A CA 1
ATOM 1744 C C . ILE A 1 226 ? -3.712 3.543 18.901 1.00 87.50 226 ILE A C 1
ATOM 1746 O O . ILE A 1 226 ? -3.256 2.415 19.085 1.00 87.50 226 ILE A O 1
ATOM 1750 N N . LYS A 1 227 ? -4.008 4.369 19.913 1.00 87.50 227 LYS A N 1
ATOM 1751 C CA . LYS A 1 227 ? -3.818 4.029 21.334 1.00 87.50 227 LYS A CA 1
ATOM 1752 C C . LYS A 1 227 ? -4.692 2.849 21.747 1.00 87.50 227 LYS A C 1
ATOM 1754 O O . LYS A 1 227 ? -4.182 1.905 22.347 1.00 87.50 227 LYS A O 1
ATOM 1759 N N . TRP A 1 228 ? -5.977 2.876 21.397 1.00 90.56 228 TRP A N 1
ATOM 1760 C CA . TRP A 1 228 ? -6.899 1.770 21.649 1.00 90.56 228 TRP A CA 1
ATOM 1761 C C . TRP A 1 228 ? -6.375 0.470 21.034 1.00 90.56 228 TRP A C 1
ATOM 1763 O O . TRP A 1 228 ? -6.225 -0.528 21.739 1.00 90.56 228 TRP A O 1
ATOM 1773 N N . PHE A 1 229 ? -6.013 0.503 19.751 1.00 90.56 229 PHE A N 1
ATOM 1774 C CA . PHE A 1 229 ? -5.520 -0.674 19.048 1.00 90.56 229 PHE A CA 1
ATOM 1775 C C . PHE A 1 229 ? -4.231 -1.211 19.676 1.00 90.56 229 PHE A C 1
ATOM 1777 O O . PHE A 1 229 ? -4.090 -2.419 19.845 1.00 90.56 229 PHE A O 1
ATOM 1784 N N . GLN A 1 230 ? -3.317 -0.327 20.093 1.00 88.06 230 GLN A N 1
ATOM 1785 C CA . GLN A 1 230 ? -2.092 -0.710 20.796 1.00 88.06 230 GLN A CA 1
ATOM 1786 C C . GLN A 1 230 ? -2.375 -1.446 22.110 1.00 88.06 230 GLN A C 1
ATOM 1788 O O . GLN A 1 230 ? -1.732 -2.454 22.408 1.00 88.06 230 GLN A O 1
ATOM 1793 N N . ILE A 1 231 ? -3.319 -0.946 22.908 1.00 89.12 231 ILE A N 1
ATOM 1794 C CA . ILE A 1 231 ? -3.707 -1.583 24.170 1.00 89.12 231 ILE A CA 1
ATOM 1795 C C . ILE A 1 231 ? -4.316 -2.956 23.880 1.00 89.12 231 ILE A C 1
ATOM 1797 O O . ILE A 1 231 ? -3.907 -3.948 24.485 1.00 89.12 231 ILE A O 1
ATOM 1801 N N . ALA A 1 232 ? -5.240 -3.024 22.921 1.00 91.56 232 ALA A N 1
ATOM 1802 C CA . ALA A 1 232 ? -5.950 -4.246 22.575 1.00 91.56 232 ALA A CA 1
ATOM 1803 C C . ALA A 1 232 ? -4.997 -5.339 22.059 1.00 91.56 232 ALA A C 1
ATOM 1805 O O . ALA A 1 232 ? -5.021 -6.464 22.555 1.00 91.56 232 ALA A O 1
ATOM 1806 N N . ILE A 1 233 ? -4.080 -5.001 21.146 1.00 91.06 233 ILE A N 1
ATOM 1807 C CA . ILE A 1 233 ? -3.108 -5.964 20.613 1.00 91.06 233 ILE A CA 1
ATOM 1808 C C . ILE A 1 233 ? -2.077 -6.412 21.659 1.00 91.06 233 ILE A C 1
ATOM 1810 O O . ILE A 1 233 ? -1.636 -7.560 21.647 1.00 91.06 233 ILE A O 1
ATOM 1814 N N . THR A 1 234 ? -1.711 -5.535 22.600 1.00 91.19 234 THR A N 1
ATOM 1815 C CA . THR A 1 234 ? -0.796 -5.885 23.698 1.00 91.19 234 THR A CA 1
ATOM 1816 C C . THR A 1 234 ? -1.453 -6.884 24.650 1.00 91.19 234 THR A C 1
ATOM 1818 O O . THR A 1 234 ? -0.816 -7.858 25.052 1.00 91.19 234 THR A O 1
ATOM 1821 N N . LYS A 1 235 ? -2.738 -6.685 24.973 1.00 92.31 235 LYS A N 1
ATOM 1822 C CA . LYS A 1 235 ? -3.527 -7.637 25.770 1.00 92.31 235 LYS A CA 1
ATOM 1823 C C . LYS A 1 235 ? -3.678 -8.979 25.051 1.00 92.31 235 LYS A C 1
ATOM 1825 O O . LYS A 1 235 ? -3.416 -10.015 25.660 1.00 92.31 235 LYS A O 1
ATOM 1830 N N . ALA A 1 236 ? -4.011 -8.953 23.760 1.00 93.31 236 ALA A N 1
ATOM 1831 C CA . ALA A 1 236 ? -4.120 -10.149 22.925 1.00 93.31 236 ALA A CA 1
ATOM 1832 C C . ALA A 1 236 ? -2.811 -10.953 22.912 1.00 93.31 236 ALA A C 1
ATOM 1834 O O . ALA A 1 236 ? -2.816 -12.160 23.149 1.00 93.31 236 ALA A O 1
ATOM 1835 N N . TRP A 1 237 ? -1.668 -10.279 22.737 1.00 94.19 237 TRP A N 1
ATOM 1836 C CA . TRP A 1 237 ? -0.358 -10.921 22.845 1.00 94.19 237 TRP A CA 1
ATOM 1837 C C . TRP A 1 237 ? -0.129 -11.531 24.231 1.00 94.19 237 TRP A C 1
ATOM 1839 O O . TRP A 1 237 ? 0.318 -12.670 24.321 1.00 94.19 237 TRP A O 1
ATOM 1849 N N . GLY A 1 238 ? -0.487 -10.831 25.312 1.00 93.56 238 GLY A N 1
ATOM 1850 C CA . GLY A 1 238 ? -0.404 -11.366 26.674 1.00 93.56 238 GLY A CA 1
ATOM 1851 C C . GLY A 1 238 ? -1.122 -12.711 26.834 1.00 93.56 238 GLY A C 1
ATOM 1852 O O . GLY A 1 238 ? -0.571 -13.623 27.449 1.00 93.56 238 GLY A O 1
ATOM 1853 N N . GLN A 1 239 ? -2.288 -12.873 26.201 1.00 93.50 239 GLN A N 1
ATOM 1854 C CA . GLN A 1 239 ? -3.070 -14.112 26.251 1.00 93.50 239 GLN A CA 1
ATOM 1855 C C . GLN A 1 239 ? -2.410 -15.283 25.520 1.00 93.50 239 GLN A C 1
ATOM 1857 O O . GLN A 1 239 ? -2.489 -16.406 26.006 1.00 93.50 239 GLN A O 1
ATOM 1862 N N . ILE A 1 240 ? -1.760 -15.054 24.376 1.00 94.69 240 ILE A N 1
ATOM 1863 C CA . ILE A 1 240 ? -1.205 -16.137 23.538 1.00 94.69 240 ILE A CA 1
ATOM 1864 C C . ILE A 1 240 ? 0.315 -16.262 23.598 1.00 94.69 240 ILE A C 1
ATOM 1866 O O . ILE A 1 240 ? 0.864 -17.199 23.028 1.00 94.69 240 ILE A O 1
ATOM 1870 N N . SER A 1 241 ? 1.001 -15.359 24.300 1.00 93.50 241 SER A N 1
ATOM 1871 C CA . SER A 1 241 ? 2.467 -15.322 24.384 1.00 93.50 241 SER A CA 1
ATOM 1872 C C . SER A 1 241 ? 3.079 -16.657 24.817 1.00 93.50 241 SER A C 1
ATOM 1874 O O . SER A 1 241 ? 4.102 -17.068 24.280 1.00 93.50 241 SER A O 1
ATOM 1876 N N . HIS A 1 242 ? 2.406 -17.379 25.717 1.00 92.19 242 HIS A N 1
ATOM 1877 C CA . HIS A 1 242 ? 2.827 -18.690 26.214 1.00 92.19 242 HIS A CA 1
ATOM 1878 C C . HIS A 1 242 ? 2.854 -19.796 25.142 1.00 92.19 242 HIS A C 1
ATOM 1880 O O . HIS A 1 242 ? 3.489 -20.825 25.357 1.00 92.19 242 HIS A O 1
ATOM 1886 N N . LYS A 1 243 ? 2.177 -19.610 24.000 1.00 92.62 243 LYS A N 1
ATOM 1887 C CA . LYS A 1 243 ? 2.144 -20.580 22.893 1.00 92.62 243 LYS A CA 1
ATOM 1888 C C . LYS A 1 243 ? 3.387 -20.517 22.003 1.00 92.62 243 LYS A C 1
ATOM 1890 O O . LYS A 1 243 ? 3.603 -21.428 21.208 1.00 92.62 243 LYS A O 1
ATOM 1895 N N . TYR A 1 244 ? 4.187 -19.454 22.105 1.00 92.88 244 TYR A N 1
ATOM 1896 C CA . TYR A 1 244 ? 5.280 -19.193 21.173 1.00 92.88 244 TYR A CA 1
ATOM 1897 C C . TYR A 1 244 ? 6.634 -19.116 21.862 1.00 92.88 244 TYR A C 1
ATOM 1899 O O . TYR A 1 244 ? 6.813 -18.480 22.895 1.00 92.88 244 TYR A O 1
ATOM 1907 N N . GLU A 1 245 ? 7.639 -19.690 21.207 1.00 89.75 245 GLU A N 1
ATOM 1908 C CA . GLU A 1 245 ? 9.035 -19.636 21.644 1.00 89.75 245 GLU A CA 1
ATOM 1909 C C . GLU A 1 245 ? 9.827 -18.494 20.979 1.00 89.75 245 GLU A C 1
ATOM 1911 O O . GLU A 1 245 ? 11.019 -18.625 20.677 1.00 89.75 245 GLU A O 1
ATOM 1916 N N . PHE A 1 246 ? 9.173 -17.366 20.706 1.00 93.69 246 PHE A N 1
ATOM 1917 C CA . PHE A 1 246 ? 9.810 -16.166 20.169 1.00 93.69 246 PHE A CA 1
ATOM 1918 C C . PHE A 1 246 ? 9.424 -14.930 20.972 1.00 93.69 246 PHE A C 1
ATOM 1920 O O . PHE A 1 246 ? 8.411 -14.890 21.663 1.00 93.69 246 PHE A O 1
ATOM 1927 N N . GLU A 1 247 ? 10.233 -13.887 20.841 1.00 90.75 247 GLU A N 1
ATOM 1928 C CA . GLU A 1 247 ? 9.948 -12.591 21.441 1.00 90.75 247 GLU A CA 1
ATOM 1929 C C . GLU A 1 247 ? 9.229 -11.689 20.436 1.00 90.75 247 GLU A C 1
ATOM 1931 O O . GLU A 1 247 ? 9.686 -11.529 19.299 1.00 90.75 247 GLU A O 1
ATOM 1936 N N . LEU A 1 248 ? 8.133 -11.065 20.869 1.00 92.44 248 LEU A N 1
ATOM 1937 C CA . LEU A 1 248 ? 7.430 -10.032 20.116 1.00 92.44 248 LEU A CA 1
ATOM 1938 C C . LEU A 1 248 ? 7.781 -8.649 20.671 1.00 92.44 248 LEU A C 1
ATOM 1940 O O . LEU A 1 248 ? 7.625 -8.387 21.861 1.00 92.44 248 LEU A O 1
ATOM 1944 N N . THR A 1 249 ? 8.213 -7.744 19.795 1.00 89.44 249 THR A N 1
ATOM 1945 C CA . THR A 1 249 ? 8.556 -6.362 20.154 1.00 89.44 249 THR A CA 1
ATOM 1946 C C . THR A 1 249 ? 7.764 -5.355 19.324 1.00 89.44 249 THR A C 1
ATOM 1948 O O . THR A 1 249 ? 7.628 -5.499 18.106 1.00 89.44 249 THR A O 1
ATOM 1951 N N . PHE A 1 250 ? 7.274 -4.305 19.986 1.00 86.44 250 PHE A N 1
ATOM 1952 C CA . PHE A 1 250 ? 6.583 -3.172 19.370 1.00 86.44 250 PHE A CA 1
ATOM 1953 C C . PHE A 1 250 ? 7.607 -2.092 19.017 1.00 86.44 250 PHE A C 1
ATOM 1955 O O . PHE A 1 250 ? 8.205 -1.467 19.889 1.00 86.44 250 PHE A O 1
ATOM 1962 N N . ARG A 1 251 ? 7.863 -1.891 17.724 1.00 83.44 251 ARG A N 1
ATOM 1963 C CA . ARG A 1 251 ? 9.014 -1.110 17.243 1.00 83.44 251 ARG A CA 1
ATOM 1964 C C . ARG A 1 251 ? 8.824 0.401 17.324 1.00 83.44 251 ARG A C 1
ATOM 1966 O O . ARG A 1 251 ? 9.813 1.129 17.293 1.00 83.44 251 ARG A O 1
ATOM 1973 N N . ASN A 1 252 ? 7.584 0.883 17.294 1.00 71.50 252 ASN A N 1
ATOM 1974 C CA . ASN A 1 252 ? 7.296 2.307 17.162 1.00 71.50 252 ASN A CA 1
ATOM 1975 C C . ASN A 1 252 ? 6.009 2.680 17.904 1.00 71.50 252 ASN A C 1
ATOM 1977 O O . ASN A 1 252 ? 4.934 2.216 17.545 1.00 71.50 252 ASN A O 1
ATOM 1981 N N . LEU A 1 253 ? 6.111 3.591 18.872 1.00 60.56 253 LEU A N 1
ATOM 1982 C CA . LEU A 1 253 ? 4.963 4.114 19.624 1.00 60.56 253 LEU A CA 1
ATOM 1983 C C . LEU A 1 253 ? 3.965 4.884 18.743 1.00 60.56 253 LEU A C 1
ATOM 1985 O O . LEU A 1 253 ? 2.779 4.909 19.037 1.00 60.56 253 LEU A O 1
ATOM 1989 N N . ARG A 1 254 ? 4.429 5.495 17.644 1.00 57.38 254 ARG A N 1
ATOM 1990 C CA . ARG A 1 254 ? 3.573 6.194 16.665 1.00 57.38 254 ARG A CA 1
ATOM 1991 C C . ARG A 1 254 ? 2.979 5.261 15.610 1.00 57.38 254 ARG A C 1
ATOM 1993 O O . ARG A 1 254 ? 2.150 5.677 14.817 1.00 57.38 254 ARG A O 1
ATOM 2000 N N . SER A 1 255 ? 3.423 4.007 15.587 1.00 67.56 255 SER A N 1
ATOM 2001 C CA . SER A 1 255 ? 2.937 2.964 14.691 1.00 67.56 255 SER A CA 1
ATOM 2002 C C . SER A 1 255 ? 2.825 1.669 15.489 1.00 67.56 255 SER A C 1
ATOM 2004 O O . SER A 1 255 ? 3.657 0.780 15.304 1.00 67.56 255 SER A O 1
ATOM 2006 N N . PRO A 1 256 ? 1.837 1.555 16.390 1.00 62.06 256 PRO A N 1
ATOM 2007 C CA . PRO A 1 256 ? 1.723 0.448 17.338 1.00 62.06 256 PRO A CA 1
ATOM 2008 C C . PRO A 1 256 ? 1.591 -0.909 16.651 1.00 62.06 256 PRO A C 1
ATOM 2010 O O . PRO A 1 256 ? 1.977 -1.926 17.207 1.00 62.06 256 PRO A O 1
ATOM 2013 N N . GLY A 1 257 ? 1.140 -0.913 15.399 1.00 73.44 257 GLY A N 1
ATOM 2014 C CA . GLY A 1 257 ? 1.157 -2.070 14.519 1.00 73.44 257 GLY A CA 1
ATOM 2015 C C . GLY A 1 257 ? 2.525 -2.583 14.090 1.00 73.44 257 GLY A C 1
ATOM 2016 O O . GLY A 1 257 ? 2.589 -3.648 13.495 1.00 73.44 257 GLY A O 1
ATOM 2017 N N . ALA A 1 258 ? 3.611 -1.837 14.302 1.00 85.69 258 ALA A N 1
ATOM 2018 C CA . ALA A 1 258 ? 4.934 -2.189 13.798 1.00 85.69 258 ALA A CA 1
ATOM 2019 C C . ALA A 1 258 ? 5.581 -3.257 14.683 1.00 85.69 258 ALA A C 1
ATOM 2021 O O . ALA A 1 258 ? 6.313 -2.947 15.626 1.00 85.69 258 ALA A O 1
ATOM 2022 N N . LEU A 1 259 ? 5.333 -4.516 14.349 1.00 90.25 259 LEU A N 1
ATOM 2023 C CA . LEU A 1 259 ? 5.772 -5.681 15.096 1.00 90.25 259 LEU A CA 1
ATOM 2024 C C . LEU A 1 259 ? 7.115 -6.206 14.583 1.00 90.25 259 LEU A C 1
ATOM 2026 O O . LEU A 1 259 ? 7.439 -6.167 13.390 1.00 90.25 259 LEU A O 1
ATOM 2030 N N . LYS A 1 260 ? 7.928 -6.707 15.512 1.00 92.38 260 LYS A N 1
ATOM 2031 C CA . LYS A 1 260 ? 9.140 -7.474 15.225 1.00 92.38 260 LYS A CA 1
ATOM 2032 C C . LYS A 1 260 ? 9.149 -8.731 16.074 1.00 92.38 260 LYS A C 1
ATOM 2034 O O . LYS A 1 260 ? 9.222 -8.652 17.298 1.00 92.38 260 LYS A O 1
ATOM 2039 N N . VAL A 1 261 ? 9.147 -9.865 15.390 1.00 93.06 261 VAL A N 1
ATOM 2040 C CA . VAL A 1 261 ? 9.344 -11.189 15.968 1.00 93.06 261 VAL A CA 1
ATOM 2041 C C . VAL A 1 261 ? 10.827 -11.526 15.920 1.00 93.06 261 VAL A C 1
ATOM 2043 O O . VAL A 1 261 ? 11.458 -11.417 14.863 1.00 93.06 261 VAL A O 1
ATOM 2046 N N . ARG A 1 262 ? 11.392 -11.935 17.056 1.00 93.19 262 ARG A N 1
ATOM 2047 C CA . ARG A 1 262 ? 12.765 -12.431 17.184 1.00 93.19 262 ARG A CA 1
ATOM 2048 C C . ARG A 1 262 ? 12.741 -13.884 17.650 1.00 93.19 262 ARG A C 1
ATOM 2050 O O . ARG A 1 262 ? 12.346 -14.176 18.774 1.00 93.19 262 ARG A O 1
ATOM 2057 N N . PHE A 1 263 ? 13.200 -14.785 16.787 1.00 91.38 263 PHE A N 1
ATOM 2058 C CA . PHE A 1 263 ? 13.339 -16.205 17.109 1.00 91.38 263 PHE A CA 1
ATOM 2059 C C . PHE A 1 263 ? 14.616 -16.461 17.917 1.00 91.38 263 PHE A C 1
ATOM 2061 O O . PHE A 1 263 ? 15.593 -15.721 17.781 1.00 91.38 263 PHE A O 1
ATOM 2068 N N . ARG A 1 264 ? 14.665 -17.575 18.664 1.00 90.31 264 ARG A N 1
ATOM 2069 C CA . ARG A 1 264 ? 15.887 -18.042 19.357 1.00 90.31 264 ARG A CA 1
ATOM 2070 C C . ARG A 1 264 ? 17.092 -18.207 18.422 1.00 90.31 264 ARG A C 1
ATOM 2072 O O . ARG A 1 264 ? 18.224 -18.002 18.834 1.00 90.31 264 ARG A O 1
ATOM 2079 N N . SER A 1 265 ? 16.847 -18.496 17.141 1.00 88.62 265 SER A N 1
ATOM 2080 C CA . SER A 1 265 ? 17.884 -18.564 16.098 1.00 88.62 265 SER A CA 1
ATOM 2081 C C . SER A 1 265 ? 18.524 -17.211 15.741 1.00 88.62 265 SER A C 1
ATOM 2083 O O . SER A 1 265 ? 19.391 -17.159 14.874 1.00 88.62 265 SER A O 1
ATOM 2085 N N . GLY A 1 266 ? 18.056 -16.100 16.319 1.00 87.19 266 GLY A N 1
ATOM 2086 C CA . GLY A 1 266 ? 18.474 -14.739 15.972 1.00 87.19 266 GLY A CA 1
ATOM 2087 C C . GLY A 1 266 ? 17.808 -14.186 14.708 1.00 87.19 266 GLY A C 1
ATOM 2088 O O . GLY A 1 266 ? 17.907 -12.988 14.433 1.00 87.19 266 GLY A O 1
ATOM 2089 N N . LYS A 1 267 ? 17.081 -15.018 13.947 1.00 88.31 267 LYS A N 1
ATOM 2090 C CA . LYS A 1 267 ? 16.277 -14.555 12.808 1.00 88.31 267 LYS A CA 1
ATOM 2091 C C . LYS A 1 267 ? 15.196 -13.594 13.290 1.00 88.31 267 LYS A C 1
ATOM 2093 O O . LYS A 1 267 ? 14.604 -13.782 14.353 1.00 88.31 267 LYS A O 1
ATOM 2098 N N . THR A 1 268 ? 14.928 -12.572 12.483 1.00 90.25 268 THR A N 1
ATOM 2099 C CA . THR A 1 268 ? 13.884 -11.589 12.774 1.00 90.25 268 THR A CA 1
ATOM 2100 C C . THR A 1 268 ? 12.923 -11.465 11.607 1.00 90.25 268 THR A C 1
ATOM 2102 O O . THR A 1 268 ? 13.344 -11.399 10.451 1.00 90.25 268 THR A O 1
ATOM 2105 N N . ILE A 1 269 ? 11.632 -11.435 11.923 1.00 90.50 269 ILE A N 1
ATOM 2106 C CA . ILE A 1 269 ? 10.557 -11.143 10.977 1.00 90.50 269 ILE A CA 1
ATOM 2107 C C . ILE A 1 269 ? 9.893 -9.853 11.431 1.00 90.50 269 ILE A C 1
ATOM 2109 O O . ILE A 1 269 ? 9.695 -9.621 12.622 1.00 90.50 269 ILE A O 1
ATOM 2113 N N . ILE A 1 270 ? 9.605 -8.983 10.473 1.00 89.62 270 ILE A N 1
ATOM 2114 C CA . ILE A 1 270 ? 9.017 -7.678 10.725 1.00 89.62 270 ILE A CA 1
ATOM 2115 C C . ILE A 1 270 ? 7.734 -7.587 9.917 1.00 89.62 270 ILE A C 1
ATOM 2117 O O . ILE A 1 270 ? 7.727 -7.892 8.726 1.00 89.62 270 ILE A O 1
ATOM 2121 N N . PHE A 1 271 ? 6.665 -7.125 10.546 1.00 90.69 271 PHE A N 1
ATOM 2122 C CA . PHE A 1 271 ? 5.404 -6.877 9.866 1.00 90.69 271 PHE A CA 1
ATOM 2123 C C . PHE A 1 271 ? 4.627 -5.764 10.567 1.00 90.69 271 PHE A C 1
ATOM 2125 O O . PHE A 1 271 ? 4.924 -5.411 11.707 1.00 90.69 271 PHE A O 1
ATOM 2132 N N . ASN A 1 272 ? 3.688 -5.163 9.851 1.00 90.25 272 ASN A N 1
ATOM 2133 C CA . ASN A 1 272 ? 2.865 -4.066 10.324 1.00 90.25 272 ASN A CA 1
ATOM 2134 C C . ASN A 1 272 ? 1.397 -4.502 10.341 1.00 90.25 272 ASN A C 1
ATOM 2136 O O . ASN A 1 272 ? 0.903 -4.956 9.314 1.00 90.25 272 ASN A O 1
ATOM 2140 N N . LEU A 1 273 ? 0.714 -4.322 11.470 1.00 90.94 273 LEU A N 1
ATOM 2141 C CA . LEU A 1 273 ? -0.734 -4.491 11.620 1.00 90.94 273 LEU A CA 1
ATOM 2142 C C . LEU A 1 273 ? -1.400 -3.125 11.801 1.00 90.94 273 LEU A C 1
ATOM 2144 O O . LEU A 1 273 ? -1.246 -2.494 12.842 1.00 90.94 273 LEU A O 1
ATOM 2148 N N . ALA A 1 274 ? -2.123 -2.633 10.802 1.00 89.94 274 ALA A N 1
ATOM 2149 C CA . ALA A 1 274 ? -2.768 -1.325 10.880 1.00 89.94 274 ALA A CA 1
ATOM 2150 C C . ALA A 1 274 ? -4.288 -1.465 11.055 1.00 89.94 274 ALA A C 1
ATOM 2152 O O . ALA A 1 274 ? -4.917 -2.080 10.196 1.00 89.94 274 ALA A O 1
ATOM 2153 N N . PRO A 1 275 ? -4.902 -0.870 12.097 1.00 92.50 275 PRO A N 1
ATOM 2154 C CA . PRO A 1 275 ? -6.353 -0.786 12.177 1.00 92.50 275 PRO A CA 1
ATOM 2155 C C . PRO A 1 275 ? -6.855 0.168 11.091 1.00 92.50 275 PRO A C 1
ATOM 2157 O O . PRO A 1 275 ? -6.309 1.264 10.915 1.00 92.50 275 PRO A O 1
ATOM 2160 N N . VAL A 1 276 ? -7.883 -0.246 10.358 1.00 93.56 276 VAL A N 1
ATOM 2161 C CA . VAL A 1 276 ? -8.463 0.543 9.269 1.00 93.56 276 VAL A CA 1
ATOM 2162 C C . VAL A 1 276 ? -9.980 0.555 9.341 1.00 93.56 276 VAL A C 1
ATOM 2164 O O . VAL A 1 276 ? -10.597 -0.368 9.861 1.00 93.56 276 VAL A O 1
ATOM 2167 N N . ILE A 1 277 ? -10.584 1.600 8.785 1.00 94.81 277 ILE A N 1
ATOM 2168 C CA . ILE A 1 277 ? -12.037 1.710 8.680 1.00 94.81 277 ILE A CA 1
ATOM 2169 C C . ILE A 1 277 ? -12.414 1.518 7.217 1.00 94.81 277 ILE A C 1
ATOM 2171 O O . ILE A 1 277 ? -11.908 2.236 6.351 1.00 94.81 277 ILE A O 1
ATOM 2175 N N . ARG A 1 278 ? -13.287 0.551 6.933 1.00 95.00 278 ARG A N 1
ATOM 2176 C CA . ARG A 1 278 ? -13.808 0.337 5.580 1.00 95.00 278 ARG A CA 1
ATOM 2177 C C . ARG A 1 278 ? -14.673 1.527 5.165 1.00 95.00 278 ARG A C 1
ATOM 2179 O O . ARG A 1 278 ? -15.529 1.964 5.928 1.00 95.00 278 ARG A O 1
ATOM 2186 N N . PHE A 1 279 ? -14.441 2.056 3.969 1.00 92.44 279 PHE A N 1
ATOM 2187 C CA . PHE A 1 279 ? -15.306 3.068 3.377 1.00 92.44 279 PHE A CA 1
ATOM 2188 C C . PHE A 1 279 ? -16.509 2.387 2.723 1.00 92.44 279 PHE A C 1
ATOM 2190 O O . PHE A 1 279 ? -16.368 1.779 1.658 1.00 92.44 279 PHE A O 1
ATOM 2197 N N . GLU A 1 280 ? -17.672 2.517 3.365 1.00 88.69 280 GLU A N 1
ATOM 2198 C CA . GLU A 1 280 ? -18.938 1.916 2.917 1.00 88.69 280 GLU A CA 1
ATOM 2199 C C . GLU A 1 280 ? -18.759 0.411 2.616 1.00 88.69 280 GLU A C 1
ATOM 2201 O O . GLU A 1 280 ? -17.970 -0.268 3.275 1.00 88.69 280 GLU A O 1
ATOM 2206 N N . ASP A 1 281 ? -19.445 -0.114 1.604 1.00 87.94 281 ASP A N 1
ATOM 2207 C CA . ASP A 1 281 ? -19.329 -1.506 1.158 1.00 87.94 281 ASP A CA 1
ATOM 2208 C C . ASP A 1 281 ? -18.267 -1.656 0.053 1.00 87.94 281 ASP A C 1
ATOM 2210 O O . ASP A 1 281 ? -18.503 -2.253 -0.998 1.00 87.94 281 ASP A O 1
ATOM 2214 N N . SER A 1 282 ? -17.090 -1.053 0.248 1.00 92.94 282 SER A N 1
ATOM 2215 C CA . SER A 1 282 ? -16.012 -1.039 -0.748 1.00 92.94 282 SER A CA 1
ATOM 2216 C C . SER A 1 282 ? -14.665 -1.487 -0.172 1.00 92.94 282 SER A C 1
ATOM 2218 O O . SER A 1 282 ? -14.429 -1.404 1.028 1.00 92.94 282 SER A O 1
ATOM 2220 N N . ASP A 1 283 ? -13.723 -1.890 -1.031 1.00 94.56 283 ASP A N 1
ATOM 2221 C CA . ASP A 1 283 ? -12.336 -2.198 -0.634 1.00 94.56 283 ASP A CA 1
ATOM 2222 C C . ASP A 1 283 ? -11.432 -0.950 -0.538 1.00 94.56 283 ASP A C 1
ATOM 2224 O O . ASP A 1 283 ? -10.216 -1.015 -0.762 1.00 94.56 283 ASP A O 1
ATOM 2228 N N . ALA A 1 284 ? -12.024 0.216 -0.268 1.00 93.19 284 ALA A N 1
ATOM 2229 C CA . ALA A 1 284 ? -11.293 1.425 0.091 1.00 93.19 284 ALA A CA 1
ATOM 2230 C C . ALA A 1 284 ? -11.286 1.561 1.614 1.00 93.19 284 ALA A C 1
ATOM 2232 O O . ALA A 1 284 ? -12.296 1.326 2.273 1.00 93.19 284 ALA A O 1
ATOM 2233 N N . TYR A 1 285 ? -10.148 1.955 2.177 1.00 93.75 285 TYR A N 1
ATOM 2234 C CA . TYR A 1 285 ? -9.961 1.946 3.626 1.00 93.75 285 TYR A CA 1
ATOM 2235 C C . TYR A 1 285 ? -9.363 3.254 4.117 1.00 93.75 285 TYR A C 1
ATOM 2237 O O . TYR A 1 285 ? -8.353 3.711 3.587 1.00 93.75 285 TYR A O 1
ATOM 2245 N N . PHE A 1 286 ? -9.936 3.835 5.163 1.00 92.44 286 PHE A N 1
ATOM 2246 C CA . PHE A 1 286 ? -9.295 4.917 5.894 1.00 92.44 286 PHE A CA 1
ATOM 2247 C C . PHE A 1 286 ? -8.178 4.368 6.770 1.00 92.44 286 PHE A C 1
ATOM 2249 O O . PHE A 1 286 ? -8.382 3.428 7.541 1.00 92.44 286 PHE A O 1
ATOM 2256 N N . VAL A 1 287 ? -7.001 4.978 6.666 1.00 88.56 287 VAL A N 1
ATOM 2257 C CA . VAL A 1 287 ? -5.807 4.557 7.404 1.00 88.56 287 VAL A CA 1
ATOM 2258 C C . VAL A 1 287 ? -5.332 5.670 8.326 1.00 88.56 287 VAL A C 1
ATOM 2260 O O . VAL A 1 287 ? -5.410 6.848 7.990 1.00 88.56 287 VAL A O 1
ATOM 2263 N N . SER A 1 288 ? -4.816 5.310 9.498 1.00 78.38 288 SER A N 1
ATOM 2264 C CA . SER A 1 288 ? -4.379 6.294 10.494 1.00 78.38 288 SER A CA 1
ATOM 2265 C C . SER A 1 288 ? -3.085 7.019 10.106 1.00 78.38 288 SER A C 1
ATOM 2267 O O . SER A 1 288 ? -2.852 8.148 10.530 1.00 78.38 288 SER A O 1
ATOM 2269 N N . GLN A 1 289 ? -2.256 6.405 9.262 1.00 64.81 289 GLN A N 1
ATOM 2270 C CA . GLN A 1 289 ? -1.013 6.983 8.762 1.00 64.81 289 GLN A CA 1
ATOM 2271 C C . GLN A 1 289 ? -0.623 6.348 7.423 1.00 64.81 289 GLN A C 1
ATOM 2273 O O . GLN A 1 289 ? -0.693 5.133 7.247 1.00 64.81 289 GLN A O 1
ATOM 2278 N N . PHE A 1 290 ? -0.135 7.174 6.499 1.00 50.22 290 PHE A N 1
ATOM 2279 C CA . PHE A 1 290 ? 0.718 6.720 5.404 1.00 50.22 290 PHE A CA 1
ATOM 2280 C C . PHE A 1 290 ? 2.168 7.072 5.724 1.00 50.22 290 PHE A C 1
ATOM 2282 O O . PHE A 1 290 ? 2.443 8.052 6.409 1.00 50.22 290 PHE A O 1
ATOM 2289 N N . THR A 1 291 ? 3.117 6.325 5.163 1.00 42.03 291 THR A N 1
ATOM 2290 C CA . THR A 1 291 ? 4.570 6.544 5.293 1.00 42.03 291 THR A CA 1
ATOM 2291 C C . THR A 1 291 ? 5.079 7.851 4.650 1.00 42.03 291 THR A C 1
ATOM 2293 O O . THR A 1 291 ? 6.256 7.947 4.303 1.00 42.03 291 THR A O 1
ATOM 2296 N N . SER A 1 292 ? 4.221 8.851 4.434 1.00 37.41 292 SER A N 1
ATOM 2297 C CA . SER A 1 292 ? 4.590 10.148 3.871 1.00 37.41 292 SER A CA 1
ATOM 2298 C C . SER A 1 292 ? 4.869 11.131 5.011 1.00 37.41 292 SER A C 1
ATOM 2300 O O . SER A 1 292 ? 4.004 11.396 5.838 1.00 37.41 292 SER A O 1
ATOM 2302 N N . ASN A 1 293 ? 6.093 11.659 5.034 1.00 36.09 293 ASN A N 1
ATOM 2303 C CA . ASN A 1 293 ? 6.670 12.601 6.004 1.00 36.09 293 ASN A CA 1
ATOM 2304 C C . ASN A 1 293 ? 5.984 13.987 6.062 1.00 36.09 293 ASN A C 1
ATOM 2306 O O . ASN A 1 293 ? 6.617 14.974 6.435 1.00 36.09 293 ASN A O 1
ATOM 2310 N N . VAL A 1 294 ? 4.717 14.111 5.670 1.00 39.94 294 VAL A N 1
ATOM 2311 C CA . VAL A 1 294 ? 4.007 15.386 5.761 1.00 39.94 294 VAL A CA 1
ATOM 2312 C C . VAL A 1 294 ? 3.447 15.501 7.169 1.00 39.94 294 VAL A C 1
ATOM 2314 O O . VAL A 1 294 ? 2.616 14.700 7.581 1.00 39.94 294 VAL A O 1
ATOM 2317 N N . ASN A 1 295 ? 3.962 16.482 7.906 1.00 43.31 295 ASN A N 1
ATOM 2318 C CA . ASN A 1 295 ? 3.531 16.854 9.246 1.00 43.31 295 ASN A CA 1
ATOM 2319 C C . ASN A 1 295 ? 2.006 17.069 9.234 1.00 43.31 295 ASN A C 1
ATOM 2321 O O . ASN A 1 295 ? 1.510 18.059 8.692 1.00 43.31 295 ASN A O 1
ATOM 2325 N N . ASP A 1 296 ? 1.262 16.081 9.726 1.00 51.91 296 ASP A N 1
ATOM 2326 C CA . ASP A 1 296 ? -0.180 16.012 9.545 1.00 51.91 296 ASP A CA 1
ATOM 2327 C C . ASP A 1 296 ? -0.864 16.904 10.585 1.00 51.91 296 ASP A C 1
ATOM 2329 O O . ASP A 1 296 ? -0.837 16.625 11.779 1.00 51.91 296 ASP A O 1
ATOM 2333 N N . SER A 1 297 ? -1.433 18.030 10.152 1.00 55.16 297 SER A N 1
ATOM 2334 C CA . SER A 1 297 ? -1.928 19.069 11.068 1.00 55.16 297 SER A CA 1
ATOM 2335 C C . SER A 1 297 ? -3.273 18.762 11.742 1.00 55.16 297 SER A C 1
ATOM 2337 O O . SER A 1 297 ? -3.754 19.583 12.518 1.00 55.16 297 SER A O 1
ATOM 2339 N N . SER A 1 298 ? -3.926 17.632 11.437 1.00 74.88 298 SER A N 1
ATOM 2340 C CA . SER A 1 298 ? -5.243 17.304 12.000 1.00 74.88 298 SER A CA 1
ATOM 2341 C C . SER A 1 298 ? -5.391 15.814 12.307 1.00 74.88 298 SER A C 1
ATOM 2343 O O . SER A 1 298 ? -5.330 14.961 11.418 1.00 74.88 298 SER A O 1
ATOM 2345 N N . ASP A 1 299 ? -5.647 15.520 13.580 1.00 84.88 299 ASP A N 1
ATOM 2346 C CA . ASP A 1 299 ? -5.864 14.168 14.108 1.00 84.88 299 ASP A CA 1
ATOM 2347 C C . ASP A 1 299 ? -7.162 13.518 13.584 1.00 84.88 299 ASP A C 1
ATOM 2349 O O . ASP A 1 299 ? -7.277 12.301 13.519 1.00 84.88 299 ASP A O 1
ATOM 2353 N N . THR A 1 300 ? -8.122 14.317 13.111 1.00 88.00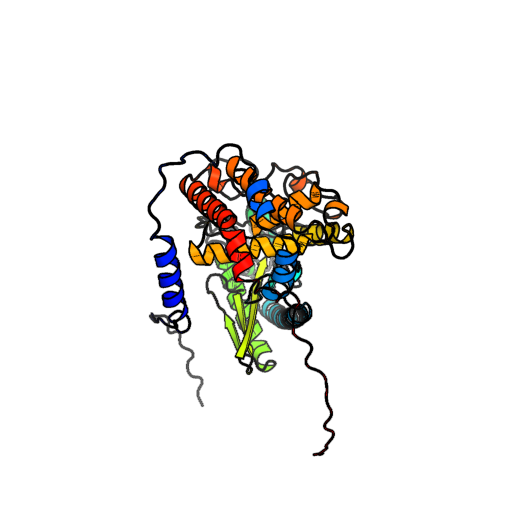 300 THR A N 1
ATOM 2354 C CA . THR A 1 300 ? -9.407 13.839 12.566 1.00 88.00 300 THR A CA 1
ATOM 2355 C C . THR A 1 300 ? -9.410 13.676 11.042 1.00 88.00 300 THR A C 1
ATOM 2357 O O . THR A 1 300 ? -10.439 13.366 10.446 1.00 88.00 300 THR A O 1
ATOM 2360 N N . CYS A 1 301 ? -8.273 13.908 10.378 1.00 87.00 301 CYS A N 1
ATOM 2361 C CA . CYS A 1 301 ? -8.136 13.912 8.920 1.00 87.00 301 CYS A CA 1
ATOM 2362 C C . CYS A 1 301 ? -7.659 12.560 8.379 1.00 87.00 301 CYS A C 1
ATOM 2364 O O . CYS A 1 301 ? -6.462 12.348 8.238 1.00 87.00 301 CYS A O 1
ATOM 2366 N N . TRP A 1 302 ? -8.548 11.647 8.017 1.00 88.81 302 TRP A N 1
ATOM 2367 C CA . TRP A 1 302 ? -8.177 10.293 7.607 1.00 88.81 302 TRP A CA 1
ATOM 2368 C C . TRP A 1 302 ? -7.904 10.187 6.099 1.00 88.81 302 TRP A C 1
ATOM 2370 O O . TRP A 1 302 ? -8.801 10.464 5.298 1.00 88.81 302 TRP A O 1
ATOM 2380 N N . PRO A 1 303 ? -6.697 9.786 5.667 1.00 86.44 303 PRO A N 1
ATOM 2381 C CA . PRO A 1 303 ? -6.437 9.483 4.265 1.00 86.44 303 PRO A CA 1
ATOM 2382 C C . PRO A 1 303 ? -7.046 8.136 3.850 1.00 86.44 303 PRO A C 1
ATOM 2384 O O . PRO A 1 303 ? -7.080 7.187 4.635 1.00 86.44 303 PRO A O 1
ATOM 2387 N N . LEU A 1 304 ? -7.501 8.050 2.598 1.00 88.56 304 LEU A N 1
ATOM 2388 C CA . LEU A 1 304 ? -7.988 6.813 1.991 1.00 88.56 304 LEU A CA 1
ATOM 2389 C C . LEU A 1 304 ? -6.851 6.032 1.334 1.00 88.56 304 LEU A C 1
ATOM 2391 O O . LEU A 1 304 ? -5.991 6.584 0.649 1.00 88.56 304 LEU A O 1
ATOM 2395 N N . SER A 1 305 ? -6.901 4.719 1.506 1.00 90.31 305 SER A N 1
ATOM 2396 C CA . SER A 1 305 ? -6.050 3.736 0.859 1.00 90.31 305 SER A CA 1
ATOM 2397 C C . SER A 1 305 ? -6.839 2.924 -0.146 1.00 90.31 305 SER A C 1
ATOM 2399 O O . SER A 1 305 ? -7.894 2.376 0.169 1.00 90.31 305 SER A O 1
ATOM 2401 N N . PHE A 1 306 ? -6.262 2.790 -1.338 1.00 92.75 306 PHE A N 1
ATOM 2402 C CA . PHE A 1 306 ? -6.756 1.923 -2.404 1.00 92.75 306 PHE A CA 1
ATOM 2403 C C . PHE A 1 306 ? -5.831 0.718 -2.625 1.00 92.75 306 PHE A C 1
ATOM 2405 O O . PHE A 1 306 ? -5.884 0.079 -3.672 1.00 92.75 306 PHE A O 1
ATOM 2412 N N . ALA A 1 307 ? -4.979 0.382 -1.647 1.00 93.00 307 ALA A N 1
ATOM 2413 C CA . ALA A 1 307 ? -3.971 -0.672 -1.779 1.00 93.00 307 ALA A CA 1
ATOM 2414 C C . ALA A 1 307 ? -4.567 -2.045 -2.151 1.00 93.00 307 ALA A C 1
ATOM 2416 O O . ALA A 1 307 ? -3.959 -2.792 -2.919 1.00 93.00 307 ALA A O 1
ATOM 2417 N N . VAL A 1 308 ? -5.774 -2.367 -1.668 1.00 95.31 308 VAL A N 1
ATOM 2418 C CA . VAL A 1 308 ? -6.479 -3.608 -2.033 1.00 95.31 308 VAL A CA 1
ATOM 2419 C C . VAL A 1 308 ? -6.874 -3.602 -3.514 1.00 95.31 308 VAL A C 1
ATOM 2421 O O . VAL A 1 308 ? -6.615 -4.581 -4.220 1.00 95.31 308 VAL A O 1
ATOM 2424 N N . TYR A 1 309 ? -7.396 -2.483 -4.026 1.00 96.00 309 TYR A N 1
ATOM 2425 C CA . TYR A 1 309 ? -7.669 -2.319 -5.457 1.00 96.00 309 TYR A CA 1
ATOM 2426 C C . TYR A 1 309 ? -6.397 -2.333 -6.303 1.00 96.00 309 TYR A C 1
ATOM 2428 O O . TYR A 1 309 ? -6.398 -2.913 -7.383 1.00 96.00 309 TYR A O 1
ATOM 2436 N N . GLU A 1 310 ? -5.296 -1.747 -5.832 1.00 95.19 310 GLU A N 1
ATOM 2437 C CA . GLU A 1 310 ? -4.014 -1.782 -6.545 1.00 95.19 310 GLU A CA 1
ATOM 2438 C C . GLU A 1 310 ? -3.475 -3.208 -6.661 1.00 95.19 310 GLU A C 1
ATOM 2440 O O . GLU A 1 310 ? -3.054 -3.619 -7.742 1.00 95.19 310 GLU A O 1
ATOM 2445 N N . LYS A 1 311 ? -3.527 -3.980 -5.568 1.00 95.00 311 LYS A N 1
ATOM 2446 C CA . LYS A 1 311 ? -3.171 -5.405 -5.558 1.00 95.00 311 LYS A CA 1
ATOM 2447 C C . LYS A 1 311 ? -4.056 -6.188 -6.528 1.00 95.00 311 LYS A C 1
ATOM 2449 O O . LYS A 1 311 ? -3.549 -6.996 -7.309 1.00 95.00 311 LYS A O 1
ATOM 2454 N N . ARG A 1 312 ? -5.370 -5.936 -6.516 1.00 96.38 312 ARG A N 1
ATOM 2455 C CA . ARG A 1 312 ? -6.330 -6.564 -7.437 1.00 96.38 312 ARG A CA 1
ATOM 2456 C C . ARG A 1 312 ? -6.038 -6.198 -8.890 1.00 96.38 312 ARG A C 1
ATOM 2458 O O . ARG A 1 312 ? -6.019 -7.096 -9.727 1.00 96.38 312 ARG A O 1
ATOM 2465 N N . LEU A 1 313 ? -5.757 -4.927 -9.180 1.00 96.44 313 LEU A N 1
ATOM 2466 C CA . LEU A 1 313 ? -5.395 -4.452 -10.514 1.00 96.44 313 LEU A CA 1
ATOM 2467 C C . LEU A 1 313 ? -4.110 -5.114 -11.002 1.00 96.44 313 LEU A C 1
ATOM 2469 O O . LEU A 1 313 ? -4.087 -5.653 -12.103 1.00 96.44 313 LEU A O 1
ATOM 2473 N N . LEU A 1 314 ? -3.060 -5.133 -10.180 1.00 95.69 314 LEU A N 1
ATOM 2474 C CA . LEU A 1 314 ? -1.797 -5.767 -10.543 1.00 95.69 314 LEU A CA 1
ATOM 2475 C C . LEU A 1 314 ? -1.994 -7.262 -10.829 1.00 95.69 314 LEU A C 1
ATOM 2477 O O . LEU A 1 314 ? -1.525 -7.751 -11.852 1.00 95.69 314 LEU A O 1
ATOM 2481 N N . LYS A 1 315 ? -2.759 -7.972 -9.986 1.00 95.31 315 LYS A N 1
ATOM 2482 C CA . LYS A 1 315 ? -3.113 -9.385 -10.200 1.00 95.31 315 LYS A CA 1
ATOM 2483 C C . LYS A 1 315 ? -3.930 -9.588 -11.480 1.00 95.31 315 LYS A C 1
ATOM 2485 O O . LYS A 1 315 ? -3.690 -10.551 -12.203 1.00 95.31 315 LYS A O 1
ATOM 2490 N N . TYR A 1 316 ? -4.892 -8.710 -11.759 1.00 96.19 316 TYR A N 1
ATOM 2491 C CA . TYR A 1 316 ? -5.713 -8.759 -12.970 1.00 96.19 316 TYR A CA 1
ATOM 2492 C C . TYR A 1 316 ? -4.861 -8.564 -14.228 1.00 96.19 316 TYR A C 1
ATOM 2494 O O . TYR A 1 316 ? -4.957 -9.354 -15.164 1.00 96.19 316 TYR A O 1
ATOM 2502 N N . LEU A 1 317 ? -3.993 -7.549 -14.235 1.00 95.69 317 LEU A N 1
ATOM 2503 C CA . LEU A 1 317 ? -3.121 -7.248 -15.367 1.00 95.69 317 LEU A CA 1
ATOM 2504 C C . LEU A 1 317 ? -2.091 -8.360 -15.574 1.00 95.69 317 LEU A C 1
ATOM 2506 O O . LEU A 1 317 ? -1.938 -8.824 -16.698 1.00 95.69 317 LEU A O 1
ATOM 2510 N N . ALA A 1 318 ? -1.465 -8.860 -14.503 1.00 94.31 318 ALA A N 1
ATOM 2511 C CA . ALA A 1 318 ? -0.468 -9.929 -14.568 1.00 94.31 318 ALA A CA 1
ATOM 2512 C C . ALA A 1 318 ? -1.001 -11.211 -15.232 1.00 94.31 318 ALA A C 1
ATOM 2514 O O . ALA A 1 318 ? -0.284 -11.824 -16.014 1.00 94.31 318 ALA A O 1
ATOM 2515 N N . LYS A 1 319 ? -2.272 -11.576 -14.998 1.00 95.38 319 LYS A N 1
ATOM 2516 C CA . LYS A 1 319 ? -2.927 -12.727 -15.655 1.00 95.38 319 LYS A CA 1
ATOM 2517 C C . LYS A 1 319 ? -3.039 -12.597 -17.177 1.00 95.38 319 LYS A C 1
ATOM 2519 O O . LYS A 1 319 ? -3.293 -13.588 -17.850 1.00 95.38 319 LYS A O 1
ATOM 2524 N N . ARG A 1 320 ? -2.920 -11.380 -17.710 1.00 94.69 320 ARG A N 1
ATOM 2525 C CA . ARG A 1 320 ? -3.049 -11.072 -19.140 1.00 94.69 320 ARG A CA 1
ATOM 2526 C C . ARG A 1 320 ? -1.696 -10.871 -19.816 1.00 94.69 320 ARG A C 1
ATOM 2528 O O . ARG A 1 320 ? -1.662 -10.682 -21.028 1.00 94.69 320 ARG A O 1
ATOM 2535 N N . LEU A 1 321 ? -0.607 -10.854 -19.049 1.00 96.00 321 LEU A N 1
ATOM 2536 C CA . LEU A 1 321 ? 0.747 -10.719 -19.572 1.00 96.00 321 LEU A CA 1
ATOM 2537 C C . LEU A 1 321 ? 1.291 -12.080 -20.034 1.00 96.00 321 LEU A C 1
ATOM 2539 O O . LEU A 1 321 ? 0.819 -13.115 -19.565 1.00 96.00 321 LEU A O 1
ATOM 2543 N N . PRO A 1 322 ? 2.308 -12.094 -20.916 1.00 94.12 322 PRO A N 1
ATOM 2544 C CA . PRO A 1 322 ? 3.021 -13.316 -21.264 1.00 94.12 322 PRO A CA 1
ATOM 2545 C C . PRO A 1 322 ? 3.609 -14.016 -20.034 1.00 94.12 322 PRO A C 1
ATOM 2547 O O . PRO A 1 322 ? 3.956 -13.372 -19.033 1.00 94.12 322 PRO A O 1
ATOM 2550 N N . GLU A 1 323 ? 3.801 -15.330 -20.149 1.00 88.94 323 GLU A N 1
ATOM 2551 C CA . GLU A 1 323 ? 4.597 -16.089 -19.187 1.00 88.94 323 GLU A CA 1
ATOM 2552 C C . GLU A 1 323 ? 5.984 -15.450 -19.024 1.00 88.94 323 GLU A C 1
ATOM 2554 O O . GLU A 1 323 ? 6.591 -14.968 -19.983 1.00 88.94 323 GLU A O 1
ATOM 2559 N N . ASN A 1 324 ? 6.484 -15.413 -17.787 1.00 86.69 324 ASN A N 1
ATOM 2560 C CA . ASN A 1 324 ? 7.762 -14.780 -17.437 1.00 86.69 324 ASN A CA 1
ATOM 2561 C C . ASN A 1 324 ? 7.877 -13.287 -17.812 1.00 86.69 324 ASN A C 1
ATOM 2563 O O . ASN A 1 324 ? 8.977 -12.790 -18.066 1.00 86.69 324 ASN A O 1
ATOM 2567 N N . SER A 1 325 ? 6.763 -12.551 -17.827 1.00 93.75 325 SER A N 1
ATOM 2568 C CA . SER A 1 325 ? 6.770 -11.108 -18.091 1.00 93.75 325 SER A CA 1
ATOM 2569 C C . SER A 1 325 ? 7.684 -10.309 -17.146 1.00 93.75 325 SER A C 1
ATOM 2571 O O . SER A 1 325 ? 7.848 -10.615 -15.963 1.00 93.75 325 SER A O 1
ATOM 2573 N N . CYS A 1 326 ? 8.278 -9.231 -17.662 1.00 93.19 326 CYS A N 1
ATOM 2574 C CA . CYS A 1 326 ? 9.324 -8.478 -16.967 1.00 93.19 326 CYS A CA 1
ATOM 2575 C C . CYS A 1 326 ? 8.806 -7.409 -15.988 1.00 93.19 326 CYS A C 1
ATOM 2577 O O . CYS A 1 326 ? 9.603 -6.823 -15.265 1.00 93.19 326 CYS A O 1
ATOM 2579 N N . HIS A 1 327 ? 7.496 -7.149 -15.935 1.00 94.81 327 HIS A N 1
ATOM 2580 C CA . HIS A 1 327 ? 6.893 -6.015 -15.217 1.00 94.81 327 HIS A CA 1
ATOM 2581 C C . HIS A 1 327 ? 7.323 -5.875 -13.742 1.00 94.81 327 HIS A C 1
ATOM 2583 O O . HIS A 1 327 ? 7.777 -4.805 -13.331 1.00 94.81 327 HIS A O 1
ATOM 2589 N N . ILE A 1 328 ? 7.253 -6.958 -12.956 1.00 93.19 328 ILE A N 1
ATOM 2590 C CA . ILE A 1 328 ? 7.718 -6.964 -11.558 1.00 93.19 328 ILE A CA 1
ATOM 2591 C C . ILE A 1 328 ? 9.230 -6.751 -11.482 1.00 93.19 328 ILE A C 1
ATOM 2593 O O . ILE A 1 328 ? 9.696 -5.977 -10.646 1.00 93.19 328 ILE A O 1
ATOM 2597 N N . ARG A 1 329 ? 9.997 -7.372 -12.388 1.00 91.31 329 ARG A N 1
ATOM 2598 C CA . ARG A 1 329 ? 11.459 -7.231 -12.435 1.00 91.31 329 ARG A CA 1
ATOM 2599 C C . ARG A 1 329 ? 11.865 -5.779 -12.694 1.00 91.31 329 ARG A C 1
ATOM 2601 O O . ARG A 1 329 ? 12.734 -5.261 -11.999 1.00 91.31 329 ARG A O 1
ATOM 2608 N N . CYS A 1 330 ? 11.184 -5.097 -13.617 1.00 93.00 330 CYS A N 1
ATOM 2609 C CA . CYS A 1 330 ? 11.390 -3.675 -13.900 1.00 93.00 330 CYS A CA 1
ATOM 2610 C C . CYS A 1 330 ? 11.152 -2.815 -12.654 1.00 93.00 330 CYS A C 1
ATOM 2612 O O . CYS A 1 330 ? 12.006 -2.008 -12.290 1.00 93.00 330 CYS A O 1
ATOM 2614 N N . LEU A 1 331 ? 10.024 -3.015 -11.960 1.00 94.12 331 LEU A N 1
ATOM 2615 C CA . LEU A 1 331 ? 9.730 -2.273 -10.731 1.00 94.12 331 LEU A CA 1
ATOM 2616 C C . LEU A 1 331 ? 10.778 -2.539 -9.650 1.00 94.12 331 LEU A C 1
ATOM 2618 O O . LEU A 1 331 ? 11.229 -1.606 -8.987 1.00 94.12 331 LEU A O 1
ATOM 2622 N N . GLN A 1 332 ? 11.200 -3.793 -9.499 1.00 92.19 332 GLN A N 1
ATOM 2623 C CA . GLN A 1 332 ? 12.213 -4.178 -8.528 1.00 92.19 332 GLN A CA 1
ATOM 2624 C C . GLN A 1 332 ? 13.572 -3.512 -8.800 1.00 92.19 332 GLN A C 1
ATOM 2626 O O . GLN A 1 332 ? 14.196 -2.998 -7.871 1.00 92.19 332 GLN A O 1
ATOM 2631 N N . ILE A 1 333 ? 14.004 -3.446 -10.063 1.00 90.31 333 ILE A N 1
ATOM 2632 C CA . ILE A 1 333 ? 15.236 -2.749 -10.467 1.00 90.31 333 ILE A CA 1
ATOM 2633 C C . ILE A 1 333 ? 15.160 -1.265 -10.102 1.00 90.31 333 ILE A C 1
ATOM 2635 O O . ILE A 1 333 ? 16.045 -0.749 -9.420 1.00 90.31 333 ILE A O 1
ATOM 2639 N N . VAL A 1 334 ? 14.083 -0.573 -10.478 1.00 92.25 334 VAL A N 1
ATOM 2640 C CA . VAL A 1 334 ? 13.957 0.867 -10.198 1.00 92.25 334 VAL A CA 1
ATOM 2641 C C . VAL A 1 334 ? 13.851 1.139 -8.691 1.00 92.25 334 VAL A C 1
ATOM 2643 O O . VAL A 1 334 ? 14.458 2.082 -8.182 1.00 92.25 334 VAL A O 1
ATOM 2646 N N . CYS A 1 335 ? 13.163 0.276 -7.938 1.00 91.62 335 CYS A N 1
ATOM 2647 C CA . CYS A 1 335 ? 13.117 0.356 -6.476 1.00 91.62 335 CYS A CA 1
ATOM 2648 C C . CYS A 1 335 ? 14.495 0.140 -5.832 1.00 91.62 335 CYS A C 1
ATOM 2650 O O . CYS A 1 335 ? 14.823 0.812 -4.851 1.00 91.62 335 CYS A O 1
ATOM 2652 N N . PHE A 1 336 ? 15.307 -0.779 -6.366 1.00 90.00 336 PHE A N 1
ATOM 2653 C CA . PHE A 1 336 ? 16.684 -0.982 -5.914 1.00 90.00 336 PHE A CA 1
ATOM 2654 C C . PHE A 1 336 ? 17.515 0.286 -6.109 1.00 90.00 336 PHE A C 1
ATOM 2656 O O . PHE A 1 336 ? 18.146 0.752 -5.158 1.00 90.00 336 PHE A O 1
ATOM 2663 N N . LEU A 1 337 ? 17.485 0.853 -7.320 1.00 90.25 337 LEU A N 1
ATOM 2664 C CA . LEU A 1 337 ? 18.219 2.071 -7.665 1.00 90.25 337 LEU A CA 1
ATOM 2665 C C . LEU A 1 337 ? 17.826 3.224 -6.744 1.00 90.25 337 LEU A C 1
ATOM 2667 O O . LEU A 1 337 ? 18.690 3.860 -6.142 1.00 90.25 337 LEU A O 1
ATOM 2671 N N . HIS A 1 338 ? 16.521 3.419 -6.547 1.00 91.56 338 HIS A N 1
ATOM 2672 C CA . HIS A 1 338 ? 16.003 4.423 -5.630 1.00 91.56 338 HIS A CA 1
ATOM 2673 C C . HIS A 1 338 ? 16.519 4.218 -4.203 1.00 91.56 338 HIS A C 1
ATOM 2675 O O . HIS A 1 338 ? 17.029 5.158 -3.597 1.00 91.56 338 HIS A O 1
ATOM 2681 N N . LYS A 1 339 ? 16.475 2.984 -3.683 1.00 89.62 339 LYS A N 1
ATOM 2682 C CA . LYS A 1 339 ? 16.985 2.672 -2.341 1.00 89.62 339 LYS A CA 1
ATOM 2683 C C . LYS A 1 339 ? 18.480 2.967 -2.210 1.00 89.62 339 LYS A C 1
ATOM 2685 O O . LYS A 1 339 ? 18.901 3.500 -1.185 1.00 89.62 339 LYS A O 1
ATOM 2690 N N . LYS A 1 340 ? 19.286 2.596 -3.210 1.00 88.31 340 LYS A N 1
ATOM 2691 C CA . LYS A 1 340 ? 20.731 2.859 -3.203 1.00 88.31 340 LYS A CA 1
ATOM 2692 C C . LYS A 1 340 ? 21.016 4.351 -3.245 1.00 88.31 340 LYS A C 1
ATOM 2694 O O . LYS A 1 340 ? 21.798 4.811 -2.420 1.00 88.31 340 LYS A O 1
ATOM 2699 N N . GLN A 1 341 ? 20.316 5.098 -4.096 1.00 90.31 341 GLN A N 1
ATOM 2700 C CA . GLN A 1 341 ? 20.451 6.549 -4.140 1.00 90.31 341 GLN A CA 1
ATOM 2701 C C . GLN A 1 341 ? 20.054 7.187 -2.804 1.00 90.31 341 GLN A C 1
ATOM 2703 O O . GLN A 1 341 ? 20.809 7.988 -2.275 1.00 90.31 341 GLN A O 1
ATOM 2708 N N . THR A 1 342 ? 18.942 6.775 -2.189 1.00 90.12 342 THR A N 1
ATOM 2709 C CA . THR A 1 342 ? 18.534 7.261 -0.858 1.00 90.12 342 THR A CA 1
ATOM 2710 C C . THR A 1 342 ? 19.569 6.971 0.233 1.00 90.12 342 THR A C 1
ATOM 2712 O O . THR A 1 342 ? 19.666 7.722 1.199 1.00 90.12 342 THR A O 1
ATOM 2715 N N . GLY A 1 343 ? 20.370 5.912 0.092 1.00 88.31 343 GLY A N 1
ATOM 2716 C CA . GLY A 1 343 ? 21.509 5.657 0.977 1.00 88.31 343 GLY A CA 1
ATOM 2717 C C . GLY A 1 343 ? 22.680 6.632 0.792 1.00 88.31 343 GLY A C 1
ATOM 2718 O O . GLY A 1 343 ? 23.466 6.789 1.719 1.00 88.31 343 GLY A O 1
ATOM 2719 N N . LEU A 1 344 ? 22.792 7.274 -0.375 1.00 87.56 344 LEU A N 1
ATOM 2720 C CA . LEU A 1 344 ? 23.855 8.225 -0.719 1.00 87.56 344 LEU A CA 1
ATOM 2721 C C . LEU A 1 344 ? 23.453 9.675 -0.426 1.00 87.56 344 LEU A C 1
ATOM 2723 O O . LEU A 1 344 ? 24.231 10.420 0.157 1.00 87.56 344 LEU A O 1
ATOM 2727 N N . THR A 1 345 ? 22.241 10.071 -0.815 1.00 87.31 345 THR A N 1
ATOM 2728 C CA . THR A 1 345 ? 21.755 11.462 -0.738 1.00 87.31 345 THR A CA 1
ATOM 2729 C C . THR A 1 345 ? 20.779 11.710 0.406 1.00 87.31 345 THR A C 1
ATOM 2731 O O . THR A 1 345 ? 20.409 12.850 0.667 1.00 87.31 345 THR A O 1
ATOM 2734 N N . GLY A 1 346 ? 20.358 10.658 1.109 1.00 87.25 346 GLY A N 1
ATOM 2735 C CA . GLY A 1 346 ? 19.328 10.740 2.136 1.00 87.25 346 GLY A CA 1
ATOM 2736 C C . GLY A 1 346 ? 17.907 10.591 1.585 1.00 87.25 346 GLY A C 1
ATOM 2737 O O . GLY A 1 346 ? 17.666 10.253 0.424 1.00 87.25 346 GLY A O 1
ATOM 2738 N N . LYS A 1 347 ? 16.924 10.769 2.474 1.00 85.75 347 LYS A N 1
ATOM 2739 C CA . LYS A 1 347 ? 15.502 10.632 2.132 1.00 85.75 347 LYS A CA 1
ATOM 2740 C C . LYS A 1 347 ? 15.040 11.822 1.304 1.00 85.75 347 LYS A C 1
ATOM 2742 O O . LYS A 1 347 ? 15.306 12.961 1.666 1.00 85.75 347 LYS A O 1
ATOM 2747 N N . THR A 1 348 ? 14.254 11.546 0.272 1.00 88.50 348 THR A N 1
ATOM 2748 C CA . THR A 1 348 ? 13.618 12.569 -0.560 1.00 88.50 348 THR A CA 1
ATOM 2749 C C . THR A 1 348 ? 12.121 12.329 -0.637 1.00 88.50 348 THR A C 1
ATOM 2751 O O . THR A 1 348 ? 11.610 11.317 -0.152 1.00 88.50 348 THR A O 1
ATOM 2754 N N . SER A 1 349 ? 11.389 13.261 -1.242 1.00 86.62 349 SER A N 1
ATOM 2755 C CA . SER A 1 349 ? 9.946 13.108 -1.438 1.00 86.62 349 SER A CA 1
ATOM 2756 C C . SER A 1 349 ? 9.595 11.987 -2.426 1.00 86.62 349 SER A C 1
ATOM 2758 O O . SER A 1 349 ? 8.430 11.598 -2.507 1.00 86.62 349 SER A O 1
ATOM 2760 N N . LEU A 1 350 ? 10.561 11.459 -3.194 1.00 91.19 350 LEU A N 1
ATOM 2761 C CA . LEU A 1 350 ? 10.326 10.331 -4.091 1.00 91.19 350 LEU A CA 1
ATOM 2762 C C . LEU A 1 350 ? 10.133 9.071 -3.251 1.00 91.19 350 LEU A C 1
ATOM 2764 O O . LEU A 1 350 ? 11.056 8.615 -2.592 1.00 91.19 350 LEU A O 1
ATOM 2768 N N . SER A 1 351 ? 8.931 8.508 -3.280 1.00 89.56 351 SER A N 1
ATOM 2769 C CA . SER A 1 351 ? 8.624 7.214 -2.687 1.00 89.56 351 SER A CA 1
ATOM 2770 C C . SER A 1 351 ? 8.528 6.104 -3.736 1.00 89.56 351 SER A C 1
ATOM 2772 O O . SER A 1 351 ? 8.279 6.333 -4.922 1.00 89.56 351 SER A O 1
ATOM 2774 N N . VAL A 1 352 ? 8.629 4.865 -3.257 1.00 90.62 352 VAL A N 1
ATOM 2775 C CA . VAL A 1 352 ? 8.363 3.654 -4.045 1.00 90.62 352 VAL A CA 1
ATOM 2776 C C . VAL A 1 352 ? 6.925 3.614 -4.581 1.00 90.62 352 VAL A C 1
ATOM 2778 O O . VAL A 1 352 ? 6.673 3.044 -5.640 1.00 90.62 352 VAL A O 1
ATOM 2781 N N . TYR A 1 353 ? 5.987 4.274 -3.899 1.00 90.75 353 TYR A N 1
ATOM 2782 C CA . TYR A 1 353 ? 4.604 4.379 -4.354 1.00 90.75 353 TYR A CA 1
ATOM 2783 C C . TYR A 1 353 ? 4.478 5.147 -5.680 1.00 90.75 353 TYR A C 1
ATOM 2785 O O . TYR A 1 353 ? 3.685 4.760 -6.539 1.00 90.75 353 TYR A O 1
ATOM 2793 N N . HIS A 1 354 ? 5.312 6.171 -5.910 1.00 94.06 354 HIS A N 1
ATOM 2794 C CA . HIS A 1 354 ? 5.358 6.857 -7.206 1.00 94.06 354 HIS A CA 1
ATOM 2795 C C . HIS A 1 354 ? 5.847 5.925 -8.321 1.00 94.06 354 HIS A C 1
ATOM 2797 O O . HIS A 1 354 ? 5.262 5.904 -9.401 1.00 94.06 354 HIS A O 1
ATOM 2803 N N . LEU A 1 355 ? 6.871 5.106 -8.046 1.00 95.44 355 LEU A N 1
ATOM 2804 C CA . LEU A 1 355 ? 7.401 4.123 -8.999 1.00 95.44 355 LEU A CA 1
ATOM 2805 C C . LEU A 1 355 ? 6.355 3.055 -9.345 1.00 95.44 355 LEU A C 1
ATOM 2807 O O . LEU A 1 355 ? 6.157 2.735 -10.517 1.00 95.44 355 LEU A O 1
ATOM 2811 N N . LYS A 1 356 ? 5.639 2.548 -8.333 1.00 95.31 356 LYS A N 1
ATOM 2812 C CA . LYS A 1 356 ? 4.509 1.626 -8.518 1.00 95.31 356 LYS A CA 1
ATOM 2813 C C . LYS A 1 356 ? 3.401 2.273 -9.353 1.00 95.31 356 LYS A C 1
ATOM 2815 O O . LYS A 1 356 ? 2.894 1.647 -10.278 1.00 95.31 356 LYS A O 1
ATOM 2820 N N . SER A 1 357 ? 3.057 3.530 -9.070 1.00 95.38 357 SER A N 1
ATOM 2821 C CA . SER A 1 357 ? 2.036 4.268 -9.823 1.00 95.38 357 SER A CA 1
ATOM 2822 C C . SER A 1 357 ? 2.417 4.426 -11.298 1.00 95.38 357 SER A C 1
ATOM 2824 O O . SER A 1 357 ? 1.576 4.212 -12.167 1.00 95.38 357 SER A O 1
ATOM 2826 N N . ALA A 1 358 ? 3.687 4.720 -11.595 1.00 97.38 358 ALA A N 1
ATOM 2827 C CA . ALA A 1 358 ? 4.197 4.760 -12.965 1.00 97.38 358 ALA A CA 1
ATOM 2828 C C . ALA A 1 358 ? 4.094 3.395 -13.666 1.00 97.38 358 ALA A C 1
ATOM 2830 O O . ALA A 1 358 ? 3.618 3.332 -14.797 1.00 97.38 358 ALA A O 1
ATOM 2831 N N . LEU A 1 359 ? 4.466 2.297 -12.990 1.00 97.56 359 LEU A N 1
ATOM 2832 C CA . LEU A 1 359 ? 4.288 0.946 -13.536 1.00 97.56 359 LEU A CA 1
ATOM 2833 C C . LEU A 1 359 ? 2.817 0.669 -13.878 1.00 97.56 359 LEU A C 1
ATOM 2835 O O . LEU A 1 359 ? 2.535 0.172 -14.964 1.00 97.56 359 LEU A O 1
ATOM 2839 N N . LEU A 1 360 ? 1.885 0.980 -12.973 1.00 97.44 360 LEU A N 1
ATOM 2840 C CA . LEU A 1 360 ? 0.458 0.732 -13.196 1.00 97.44 360 LEU A CA 1
ATOM 2841 C C . LEU A 1 360 ? -0.076 1.513 -14.404 1.00 97.44 360 LEU A C 1
ATOM 2843 O O . LEU A 1 360 ? -0.801 0.941 -15.213 1.00 97.44 360 LEU A O 1
ATOM 2847 N N . HIS A 1 361 ? 0.327 2.777 -14.578 1.00 97.56 361 HIS A N 1
ATOM 2848 C CA . HIS A 1 361 ? -0.012 3.547 -15.783 1.00 97.56 361 HIS A CA 1
ATOM 2849 C C . HIS A 1 361 ? 0.531 2.897 -17.053 1.00 97.56 361 HIS A C 1
ATOM 2851 O O . HIS A 1 361 ? -0.205 2.752 -18.024 1.00 97.56 361 HIS A O 1
ATOM 2857 N N . LEU A 1 362 ? 1.791 2.457 -17.040 1.00 97.50 362 LEU A N 1
ATOM 2858 C CA . LEU A 1 362 ? 2.400 1.788 -18.190 1.00 97.50 362 LEU A CA 1
ATOM 2859 C C . LEU A 1 362 ? 1.727 0.445 -18.504 1.00 97.50 362 LEU A C 1
ATOM 2861 O O . LEU A 1 362 ? 1.581 0.106 -19.674 1.00 97.50 362 LEU A O 1
ATOM 2865 N N . LEU A 1 363 ? 1.315 -0.321 -17.489 1.00 97.38 363 LEU A N 1
ATOM 2866 C CA . LEU A 1 363 ? 0.604 -1.592 -17.674 1.00 97.38 363 LEU A CA 1
ATOM 2867 C C . LEU A 1 363 ? -0.804 -1.397 -18.252 1.00 97.38 363 LEU A C 1
ATOM 2869 O O . LEU A 1 363 ? -1.286 -2.270 -18.966 1.00 97.38 363 LEU A O 1
ATOM 2873 N N . LEU A 1 364 ? -1.457 -0.274 -17.941 1.00 96.69 364 LEU A N 1
ATOM 2874 C CA . LEU A 1 364 ? -2.758 0.094 -18.507 1.00 96.69 364 LEU A CA 1
ATOM 2875 C C . LEU A 1 364 ? -2.653 0.647 -19.939 1.00 96.69 364 LEU A C 1
ATOM 2877 O O . LEU A 1 364 ? -3.635 0.612 -20.673 1.00 96.69 364 LEU A O 1
ATOM 2881 N N . ASP A 1 365 ? -1.497 1.197 -20.317 1.00 95.56 365 ASP A N 1
ATOM 2882 C CA . ASP A 1 365 ? -1.284 1.876 -21.602 1.00 95.56 365 ASP A CA 1
ATOM 2883 C C . ASP A 1 365 ? -0.647 0.971 -22.672 1.00 95.56 365 ASP A C 1
ATOM 2885 O O . ASP A 1 365 ? -1.049 1.002 -23.834 1.00 95.56 365 ASP A O 1
ATOM 2889 N N . LYS A 1 366 ? 0.335 0.142 -22.295 1.00 95.00 366 LYS A N 1
ATOM 2890 C CA . LYS A 1 366 ? 1.086 -0.715 -23.230 1.00 95.00 366 LYS A CA 1
ATOM 2891 C C . LYS A 1 366 ? 0.396 -2.056 -23.469 1.00 95.00 366 LYS A C 1
ATOM 2893 O O . LYS A 1 366 ? -0.335 -2.567 -22.622 1.00 95.00 366 LYS A O 1
ATOM 2898 N N . ARG A 1 367 ? 0.686 -2.685 -24.614 1.00 95.25 367 ARG A N 1
ATOM 2899 C CA . ARG A 1 367 ? 0.120 -4.000 -24.946 1.00 95.25 367 ARG A CA 1
ATOM 2900 C C . ARG A 1 367 ? 0.783 -5.089 -24.098 1.00 95.25 367 ARG A C 1
ATOM 2902 O O . ARG A 1 367 ? 1.972 -4.985 -23.799 1.00 95.25 367 ARG A O 1
ATOM 2909 N N . PRO A 1 368 ? 0.084 -6.192 -23.784 1.00 94.94 368 PRO A N 1
ATOM 2910 C CA . PRO A 1 368 ? 0.663 -7.274 -22.990 1.00 94.94 368 PRO A CA 1
ATOM 2911 C C . PRO A 1 368 ? 1.981 -7.846 -23.535 1.00 94.94 368 PRO A C 1
ATOM 2913 O O . PRO A 1 368 ? 2.911 -8.074 -22.766 1.00 94.94 368 PRO A O 1
ATOM 2916 N N . LEU A 1 369 ? 2.099 -8.023 -24.857 1.00 94.31 369 LEU A N 1
ATOM 2917 C CA . LEU A 1 369 ? 3.310 -8.555 -25.505 1.00 94.31 369 LEU A CA 1
ATOM 2918 C C . LEU A 1 369 ? 4.548 -7.672 -25.290 1.00 94.31 369 LEU A C 1
ATOM 2920 O O . LEU A 1 369 ? 5.669 -8.179 -25.238 1.00 94.31 369 LEU A O 1
ATOM 2924 N N . ASP A 1 370 ? 4.346 -6.369 -25.082 1.00 95.44 370 ASP A N 1
ATOM 2925 C CA . ASP A 1 370 ? 5.424 -5.413 -24.837 1.00 95.44 370 ASP A CA 1
ATOM 2926 C C . ASP A 1 370 ? 6.090 -5.645 -23.457 1.00 95.44 370 ASP A C 1
ATOM 2928 O O . ASP A 1 370 ? 7.151 -5.083 -23.185 1.00 95.44 370 ASP A O 1
ATOM 2932 N N . TRP A 1 371 ? 5.511 -6.492 -22.597 1.00 96.25 371 TRP A N 1
ATOM 2933 C CA . TRP A 1 371 ? 6.046 -6.889 -21.287 1.00 96.25 371 TRP A CA 1
ATOM 2934 C C . TRP A 1 371 ? 6.758 -8.244 -21.288 1.00 96.25 371 TRP A C 1
ATOM 2936 O O . TRP A 1 371 ? 7.018 -8.796 -20.216 1.00 96.25 371 TRP A O 1
ATOM 2946 N N . SER A 1 372 ? 7.063 -8.805 -22.461 1.00 93.44 372 SER A N 1
ATOM 2947 C CA . SER A 1 372 ? 7.862 -10.031 -22.548 1.00 93.44 372 SER A CA 1
ATOM 2948 C C . SER A 1 372 ? 9.218 -9.871 -21.840 1.00 93.44 372 SER A C 1
ATOM 2950 O O . SER A 1 372 ? 9.761 -8.768 -21.727 1.00 93.44 372 SER A O 1
ATOM 2952 N N . SER A 1 373 ? 9.793 -10.980 -21.370 1.00 89.81 373 SER A N 1
ATOM 2953 C CA . SER A 1 373 ? 11.096 -10.997 -20.684 1.00 89.81 373 SER A CA 1
ATOM 2954 C C . SER A 1 373 ? 12.222 -10.329 -21.489 1.00 89.81 373 SER A C 1
ATOM 2956 O O . SER A 1 373 ? 13.136 -9.745 -20.908 1.00 89.81 373 SER A O 1
ATOM 2958 N N . ASN A 1 374 ? 12.128 -10.357 -22.822 1.00 88.88 374 ASN A N 1
ATOM 2959 C CA . ASN A 1 374 ? 13.098 -9.767 -23.741 1.00 88.88 374 ASN A CA 1
ATOM 2960 C C . ASN A 1 374 ? 13.126 -8.234 -23.733 1.00 88.88 374 ASN A C 1
ATOM 2962 O O . ASN A 1 374 ? 14.075 -7.664 -24.259 1.00 88.88 374 ASN A O 1
ATOM 2966 N N . HIS A 1 375 ? 12.125 -7.574 -23.146 1.00 90.19 375 HIS A N 1
ATOM 2967 C CA . HIS A 1 375 ? 12.025 -6.115 -23.104 1.00 90.19 375 HIS A CA 1
ATOM 2968 C C . HIS A 1 375 ? 12.360 -5.520 -21.729 1.00 90.19 375 HIS A C 1
ATOM 2970 O O . HIS A 1 375 ? 12.026 -4.364 -21.478 1.00 90.19 375 HIS A O 1
ATOM 2976 N N . LEU A 1 376 ? 13.008 -6.283 -20.838 1.00 89.25 376 LEU A N 1
ATOM 2977 C CA . LEU A 1 376 ? 13.322 -5.866 -19.464 1.00 89.25 376 LEU A CA 1
ATOM 2978 C C . LEU A 1 376 ? 13.970 -4.472 -19.383 1.00 89.25 376 LEU A C 1
ATOM 2980 O O . LEU A 1 376 ? 13.504 -3.635 -18.610 1.00 89.25 376 LEU A O 1
ATOM 2984 N N . GLU A 1 377 ? 15.008 -4.229 -20.187 1.00 87.00 377 GLU A N 1
ATOM 2985 C CA . GLU A 1 377 ? 15.738 -2.955 -20.258 1.00 87.00 377 GLU A CA 1
ATOM 2986 C C . GLU A 1 377 ? 14.817 -1.803 -20.689 1.00 87.00 377 GLU A C 1
ATOM 2988 O O . GLU A 1 377 ? 14.635 -0.837 -19.947 1.00 87.00 377 GLU A O 1
ATOM 2993 N N . ASN A 1 378 ? 14.110 -1.974 -21.809 1.00 89.69 378 ASN A N 1
ATOM 2994 C CA . ASN A 1 378 ? 13.204 -0.974 -22.369 1.00 89.69 378 ASN A CA 1
ATOM 2995 C C . ASN A 1 378 ? 12.066 -0.639 -21.400 1.00 89.69 378 ASN A C 1
ATOM 2997 O O . ASN A 1 378 ? 11.705 0.523 -21.232 1.00 89.69 378 ASN A O 1
ATOM 3001 N N . ARG A 1 379 ? 11.502 -1.649 -20.728 1.00 93.38 379 ARG A N 1
ATOM 3002 C CA . ARG A 1 379 ? 10.416 -1.465 -19.756 1.00 93.38 379 ARG A CA 1
ATOM 3003 C C . ARG A 1 379 ? 10.905 -0.830 -18.451 1.00 93.38 379 ARG A C 1
ATOM 3005 O O . ARG A 1 379 ? 10.165 -0.053 -17.855 1.00 93.38 379 ARG A O 1
ATOM 3012 N N . ALA A 1 380 ? 12.138 -1.098 -18.015 1.00 91.25 380 ALA A N 1
ATOM 3013 C CA . ALA A 1 380 ? 12.736 -0.390 -16.882 1.00 91.25 380 ALA A CA 1
ATOM 3014 C C . ALA A 1 380 ? 13.009 1.088 -17.222 1.00 91.25 380 ALA A C 1
ATOM 3016 O O . ALA A 1 380 ? 12.678 1.969 -16.424 1.00 91.25 380 ALA A O 1
ATOM 3017 N N . CYS A 1 381 ? 13.530 1.369 -18.423 1.00 90.25 381 CYS A N 1
ATOM 3018 C CA . CYS A 1 381 ? 13.705 2.727 -18.944 1.00 90.25 381 CYS A CA 1
ATOM 3019 C C . CYS A 1 381 ? 12.373 3.478 -19.056 1.00 90.25 381 CYS A C 1
ATOM 3021 O O . CYS A 1 381 ? 12.291 4.619 -18.608 1.00 90.25 381 CYS A O 1
ATOM 3023 N N . ASP A 1 382 ? 11.314 2.829 -19.550 1.00 94.38 382 ASP A N 1
ATOM 3024 C CA . ASP A 1 382 ? 9.976 3.425 -19.638 1.00 94.38 382 ASP A CA 1
ATOM 3025 C C . ASP A 1 382 ? 9.468 3.918 -18.269 1.00 94.38 382 ASP A C 1
ATOM 3027 O O . ASP A 1 382 ? 8.886 4.999 -18.186 1.00 94.38 382 ASP A O 1
ATOM 3031 N N . ILE A 1 383 ? 9.708 3.171 -17.179 1.00 95.44 383 ILE A N 1
ATOM 3032 C CA . ILE A 1 383 ? 9.328 3.599 -15.817 1.00 95.44 383 ILE A CA 1
ATOM 3033 C C . ILE A 1 383 ? 10.095 4.865 -15.417 1.00 95.44 383 ILE A C 1
ATOM 3035 O O . ILE A 1 383 ? 9.498 5.816 -14.907 1.00 95.44 383 ILE A O 1
ATOM 3039 N N . LEU A 1 384 ? 11.412 4.895 -15.645 1.00 94.12 384 LEU A N 1
ATOM 3040 C CA . LEU A 1 384 ? 12.250 6.052 -15.319 1.00 94.12 384 LEU A CA 1
ATOM 3041 C C . LEU A 1 384 ? 11.841 7.286 -16.134 1.00 94.12 384 LEU A C 1
ATOM 3043 O O . LEU A 1 384 ? 11.687 8.379 -15.588 1.00 94.12 384 LEU A O 1
ATOM 3047 N N . GLU A 1 385 ? 11.607 7.114 -17.431 1.00 93.06 385 GLU A N 1
ATOM 3048 C CA . GLU A 1 385 ? 11.118 8.178 -18.299 1.00 93.06 385 GLU A CA 1
ATOM 3049 C C . GLU A 1 385 ? 9.753 8.701 -17.884 1.00 93.06 385 GLU A C 1
ATOM 3051 O O . GLU A 1 385 ? 9.526 9.910 -17.928 1.00 93.06 385 GLU A O 1
ATOM 3056 N N . PHE A 1 386 ? 8.839 7.810 -17.496 1.00 96.06 386 PHE A N 1
ATOM 3057 C CA . PHE A 1 386 ? 7.513 8.200 -17.044 1.00 96.06 386 PHE A CA 1
ATOM 3058 C C . PHE A 1 386 ? 7.619 9.119 -15.826 1.00 96.06 386 PHE A C 1
ATOM 3060 O O . PHE A 1 386 ? 7.050 10.210 -15.828 1.00 96.06 386 PHE A O 1
ATOM 3067 N N . ILE A 1 387 ? 8.424 8.737 -14.828 1.00 95.75 387 ILE A N 1
ATOM 3068 C CA . ILE A 1 387 ? 8.666 9.568 -13.642 1.00 95.75 387 ILE A CA 1
ATOM 3069 C C . ILE A 1 387 ? 9.313 10.900 -14.019 1.00 95.75 387 ILE A C 1
ATOM 3071 O O . ILE A 1 387 ? 8.876 11.938 -13.529 1.00 95.75 387 ILE A O 1
ATOM 3075 N N . LEU A 1 388 ? 10.303 10.908 -14.914 1.00 92.81 388 LEU A N 1
ATOM 3076 C CA . LEU A 1 388 ? 10.940 12.145 -15.365 1.00 92.81 388 LEU A CA 1
ATOM 3077 C C . LEU A 1 388 ? 9.952 13.088 -16.064 1.00 92.81 388 LEU A C 1
ATOM 3079 O O . LEU A 1 388 ? 9.934 14.288 -15.789 1.00 92.81 388 LEU A O 1
ATOM 3083 N N . LYS A 1 389 ? 9.125 12.554 -16.969 1.00 94.62 389 LYS A N 1
ATOM 3084 C CA . LYS A 1 389 ? 8.076 13.306 -17.672 1.00 94.62 389 LYS A CA 1
ATOM 3085 C C . LYS A 1 389 ? 7.062 13.865 -16.670 1.00 94.62 389 LYS A C 1
ATOM 3087 O O . LYS A 1 389 ? 6.702 15.038 -16.767 1.00 94.62 389 LYS A O 1
ATOM 3092 N N . SER A 1 390 ? 6.664 13.070 -15.678 1.00 95.81 390 SER A N 1
ATOM 3093 C CA . SER A 1 390 ? 5.796 13.506 -14.580 1.00 95.81 390 SER A CA 1
ATOM 3094 C C . SER A 1 390 ? 6.432 14.586 -13.708 1.00 95.81 390 SER A C 1
ATOM 3096 O O . SER A 1 390 ? 5.757 15.548 -13.351 1.00 95.81 390 SER A O 1
ATOM 3098 N N . LEU A 1 391 ? 7.728 14.481 -13.401 1.00 93.75 391 LEU A N 1
ATOM 3099 C CA . LEU A 1 391 ? 8.473 15.493 -12.651 1.00 93.75 391 LEU A CA 1
ATOM 3100 C C . LEU A 1 391 ? 8.489 16.826 -13.400 1.00 93.75 391 LEU A C 1
ATOM 3102 O O . LEU A 1 391 ? 8.093 17.836 -12.829 1.00 93.75 391 LEU A O 1
ATOM 3106 N N . ARG A 1 392 ? 8.840 16.825 -14.693 1.00 92.25 392 ARG A N 1
ATOM 3107 C CA . ARG A 1 392 ? 8.848 18.037 -15.537 1.00 92.25 392 ARG A CA 1
ATOM 3108 C C . ARG A 1 392 ? 7.488 18.739 -15.560 1.00 92.25 392 ARG A C 1
ATOM 3110 O O . ARG A 1 392 ? 7.427 19.961 -15.505 1.00 92.25 392 ARG A O 1
ATOM 3117 N N . LYS A 1 393 ? 6.401 17.962 -15.599 1.00 94.50 393 LYS A N 1
ATOM 3118 C CA . LYS A 1 393 ? 5.022 18.475 -15.542 1.00 94.50 393 LYS A CA 1
ATOM 3119 C C . LYS A 1 393 ? 4.542 18.801 -14.123 1.00 94.50 393 LYS A C 1
ATOM 3121 O O . LYS A 1 393 ? 3.476 19.385 -13.971 1.00 94.50 393 LYS A O 1
ATOM 3126 N N . LYS A 1 394 ? 5.290 18.406 -13.084 1.00 93.94 394 LYS A N 1
ATOM 3127 C CA . LYS A 1 394 ? 4.863 18.391 -11.670 1.00 93.94 394 LYS A CA 1
ATOM 3128 C C . LYS A 1 394 ? 3.514 17.686 -11.479 1.00 93.94 394 LYS A C 1
ATOM 3130 O O . LYS A 1 394 ? 2.715 18.039 -10.609 1.00 93.94 394 LYS A O 1
ATOM 3135 N N . GLU A 1 395 ? 3.269 16.673 -12.306 1.00 93.31 395 GLU A N 1
ATOM 3136 C CA . GLU A 1 395 ? 2.005 15.954 -12.382 1.00 93.31 395 GLU A CA 1
ATOM 3137 C C . GLU A 1 395 ? 2.246 14.449 -12.518 1.00 93.31 395 GLU A C 1
ATOM 3139 O O . GLU A 1 395 ? 2.759 13.952 -13.524 1.00 93.31 395 GLU A O 1
ATOM 3144 N N . LEU A 1 396 ? 1.833 13.712 -11.491 1.00 94.50 396 LEU A N 1
ATOM 3145 C CA . LEU A 1 396 ? 1.747 12.260 -11.492 1.00 94.50 396 LEU A CA 1
ATOM 3146 C C . LEU A 1 396 ? 0.349 11.879 -11.020 1.00 94.50 396 LEU A C 1
ATOM 3148 O O . LEU A 1 396 ? 0.059 11.939 -9.828 1.00 94.50 396 LEU A O 1
ATOM 3152 N N . ARG A 1 397 ? -0.529 11.505 -11.952 1.00 93.25 397 ARG A N 1
ATOM 3153 C CA . ARG A 1 397 ? -1.898 11.104 -11.612 1.00 93.25 397 ARG A CA 1
ATOM 3154 C C . ARG A 1 397 ? -1.899 9.788 -10.836 1.00 93.25 397 ARG A C 1
ATOM 3156 O O . ARG A 1 397 ? -1.104 8.897 -11.132 1.00 93.25 397 ARG A O 1
ATOM 3163 N N . HIS A 1 398 ? -2.799 9.638 -9.874 1.00 92.44 398 HIS A N 1
ATOM 3164 C CA . HIS A 1 398 ? -3.040 8.378 -9.183 1.00 92.44 398 HIS A CA 1
ATOM 3165 C C . HIS A 1 398 ? -3.483 7.317 -10.203 1.00 92.44 398 HIS A C 1
ATOM 3167 O O . HIS A 1 398 ? -4.269 7.604 -11.101 1.00 92.44 398 HIS A O 1
ATOM 3173 N N . ALA A 1 399 ? -2.974 6.086 -10.093 1.00 93.62 399 ALA A N 1
ATOM 3174 C CA . ALA A 1 399 ? -3.221 5.049 -11.102 1.00 93.62 399 ALA A CA 1
ATOM 3175 C C . ALA A 1 399 ? -4.694 4.608 -11.180 1.00 93.62 399 ALA A C 1
ATOM 3177 O O . ALA A 1 399 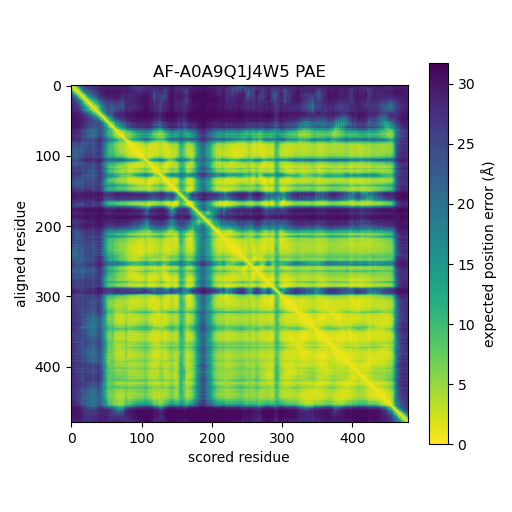? -5.162 4.212 -12.241 1.00 93.62 399 ALA A O 1
ATOM 3178 N N . LEU A 1 400 ? -5.410 4.674 -10.054 1.00 93.31 400 LEU A N 1
ATOM 3179 C CA . LEU A 1 400 ? -6.815 4.265 -9.943 1.00 93.31 400 LEU A CA 1
ATOM 3180 C C . LEU A 1 400 ? -7.846 5.407 -10.015 1.00 93.31 400 LEU A C 1
ATOM 3182 O O . LEU A 1 400 ? -8.835 5.296 -10.732 1.00 93.31 400 LEU A O 1
ATOM 3186 N N . ILE A 1 401 ? -7.644 6.486 -9.254 1.00 90.94 401 ILE A N 1
ATOM 3187 C CA . ILE A 1 401 ? -8.657 7.530 -9.048 1.00 90.94 401 ILE A CA 1
ATOM 3188 C C . ILE A 1 401 ? -8.679 8.508 -10.218 1.00 90.94 401 ILE A C 1
ATOM 3190 O O . ILE A 1 401 ? -7.635 9.041 -10.597 1.00 90.94 401 ILE A O 1
ATOM 3194 N N . GLY A 1 402 ? -9.867 8.749 -10.772 1.00 88.75 402 GLY A N 1
ATOM 3195 C CA . GLY A 1 402 ? -10.036 9.560 -11.977 1.00 88.75 402 GLY A CA 1
ATOM 3196 C C . GLY A 1 402 ? -9.445 8.916 -13.234 1.00 88.75 402 GLY A C 1
ATOM 3197 O O . GLY A 1 402 ? -9.101 9.621 -14.183 1.00 88.75 402 GLY A O 1
ATOM 3198 N N . ASN A 1 403 ? -9.261 7.588 -13.242 1.00 92.56 403 ASN A N 1
ATOM 3199 C CA . ASN A 1 403 ? -8.694 6.861 -14.374 1.00 92.56 403 ASN A CA 1
ATOM 3200 C C . ASN A 1 403 ? -9.721 5.914 -15.010 1.00 92.56 403 ASN A C 1
ATOM 3202 O O . ASN A 1 403 ? -9.915 4.782 -14.570 1.00 92.56 403 ASN A O 1
ATOM 3206 N N . SER A 1 404 ? -10.326 6.356 -16.112 1.00 91.06 404 SER A N 1
ATOM 3207 C CA . SER A 1 404 ? -11.304 5.578 -16.884 1.00 91.06 404 SER A CA 1
ATOM 3208 C C . SER A 1 404 ? -10.721 4.363 -17.613 1.00 91.06 404 SER A C 1
ATOM 3210 O O . SER A 1 404 ? -11.481 3.549 -18.132 1.00 91.06 404 SER A O 1
ATOM 3212 N N . ARG A 1 405 ? -9.388 4.212 -17.655 1.00 93.69 405 ARG A N 1
ATOM 3213 C CA . ARG A 1 405 ? -8.723 3.041 -18.250 1.00 93.69 405 ARG A CA 1
ATOM 3214 C C . ARG A 1 405 ? -8.719 1.825 -17.327 1.00 93.69 405 ARG A C 1
ATOM 3216 O O . ARG A 1 405 ? -8.376 0.734 -17.775 1.00 93.69 405 ARG A O 1
ATOM 3223 N N . VAL A 1 406 ? -9.047 1.996 -16.045 1.00 95.44 406 VAL A N 1
ATOM 3224 C CA . VAL A 1 406 ? -9.087 0.876 -15.103 1.00 95.44 406 VAL A CA 1
ATOM 3225 C C . VAL A 1 406 ? -10.257 -0.054 -15.462 1.00 95.44 406 VAL A C 1
ATOM 3227 O O . VAL A 1 406 ? -11.384 0.425 -15.595 1.00 95.44 406 VAL A O 1
ATOM 3230 N N . PRO A 1 407 ? -10.024 -1.374 -15.605 1.00 94.81 407 PRO A N 1
ATOM 3231 C CA . PRO A 1 407 ? -11.083 -2.334 -15.911 1.00 94.81 407 PRO A CA 1
ATOM 3232 C C . PRO A 1 407 ? -12.192 -2.339 -14.849 1.00 94.81 407 PRO A C 1
ATOM 3234 O O . PRO A 1 407 ? -11.923 -2.229 -13.649 1.00 94.81 407 PRO A O 1
ATOM 3237 N N . LYS A 1 408 ? -13.448 -2.516 -15.275 1.00 93.88 408 LYS A N 1
ATOM 3238 C CA . LYS A 1 408 ? -14.612 -2.528 -14.369 1.00 93.88 408 LYS A CA 1
ATOM 3239 C C . LYS A 1 408 ? -14.574 -3.712 -13.398 1.00 93.88 408 LYS A C 1
ATOM 3241 O O . LYS A 1 408 ? -15.075 -3.611 -12.285 1.00 93.88 408 LYS A O 1
ATOM 3246 N N . GLU A 1 409 ? -13.919 -4.802 -13.785 1.00 95.12 409 GLU A N 1
ATOM 3247 C CA . GLU A 1 409 ? -13.731 -6.031 -13.007 1.00 95.12 409 GLU A CA 1
ATOM 3248 C C . GLU A 1 409 ? -12.905 -5.819 -11.731 1.00 95.12 409 GLU A C 1
ATOM 3250 O O . GLU A 1 409 ? -12.901 -6.672 -10.846 1.00 95.12 409 GLU A O 1
ATOM 3255 N N . ILE A 1 410 ? -12.208 -4.684 -11.608 1.00 95.75 410 ILE A N 1
ATOM 3256 C CA . ILE A 1 410 ? -11.516 -4.319 -10.367 1.00 95.75 410 ILE A CA 1
ATOM 3257 C C . ILE A 1 410 ? -12.521 -3.911 -9.275 1.00 95.75 410 ILE A C 1
ATOM 3259 O O . ILE A 1 410 ? -12.192 -3.987 -8.091 1.00 95.75 410 ILE A O 1
ATOM 3263 N N . GLY A 1 411 ? -13.752 -3.541 -9.648 1.00 94.31 411 GLY A N 1
ATOM 3264 C CA . GLY A 1 411 ? -14.833 -3.246 -8.705 1.00 94.31 411 GLY A CA 1
ATOM 3265 C C . GLY A 1 411 ? -14.660 -1.926 -7.956 1.00 94.31 411 GLY A C 1
ATOM 3266 O O . GLY A 1 411 ? -15.165 -1.784 -6.850 1.00 94.31 411 GLY A O 1
ATOM 3267 N N . ILE A 1 412 ? -13.917 -0.968 -8.519 1.00 92.69 412 ILE A N 1
ATOM 3268 C CA . ILE A 1 412 ? -13.763 0.359 -7.910 1.00 92.69 412 ILE A CA 1
ATOM 3269 C C . ILE A 1 412 ? -15.105 1.101 -7.998 1.00 92.69 412 ILE A C 1
ATOM 3271 O O . ILE A 1 412 ? -15.684 1.148 -9.088 1.00 92.69 412 ILE A O 1
ATOM 3275 N N . PRO A 1 413 ? -15.580 1.731 -6.905 1.00 91.31 413 PRO A N 1
ATOM 3276 C CA . PRO A 1 413 ? -16.809 2.508 -6.925 1.00 91.31 413 PRO A CA 1
ATOM 3277 C C . PRO A 1 413 ? -16.811 3.565 -8.044 1.00 91.31 413 PRO A C 1
ATOM 3279 O O . PRO A 1 413 ? -15.815 4.281 -8.212 1.00 91.31 413 PRO A O 1
ATOM 3282 N N . PRO A 1 414 ? -17.923 3.726 -8.791 1.00 89.25 414 PRO A N 1
ATOM 3283 C CA . PRO A 1 414 ? -17.999 4.668 -9.912 1.00 89.25 414 PRO A CA 1
ATOM 3284 C C . PRO A 1 414 ? -17.648 6.110 -9.533 1.00 89.25 414 PRO A C 1
ATOM 3286 O O . PRO A 1 414 ? -17.059 6.834 -10.334 1.00 89.25 414 PRO A O 1
ATOM 3289 N N . SER A 1 415 ? -17.948 6.510 -8.294 1.00 86.88 415 SER A N 1
ATOM 3290 C CA . SER A 1 415 ? -17.607 7.821 -7.737 1.00 86.88 415 SER A CA 1
ATOM 3291 C C . SER A 1 415 ? -16.101 8.104 -7.741 1.00 86.88 415 SER A C 1
ATOM 3293 O O . SER A 1 415 ? -15.707 9.244 -7.966 1.00 86.88 415 SER A O 1
ATOM 3295 N N . PHE A 1 416 ? -15.256 7.087 -7.544 1.00 88.81 416 PHE A N 1
ATOM 3296 C CA . PHE A 1 416 ? -13.798 7.226 -7.575 1.00 88.81 416 PHE A CA 1
ATOM 3297 C C . PHE A 1 416 ? -13.227 7.194 -8.995 1.00 88.81 416 PHE A C 1
ATOM 3299 O O . PHE A 1 416 ? -12.232 7.865 -9.267 1.00 88.81 416 PHE A O 1
ATOM 3306 N N . ILE A 1 417 ? -13.853 6.457 -9.917 1.00 89.56 417 ILE A N 1
ATOM 3307 C CA . ILE A 1 417 ? -13.455 6.454 -11.335 1.00 89.56 417 ILE A CA 1
ATOM 3308 C C . ILE A 1 417 ? -13.803 7.788 -12.006 1.00 89.56 417 ILE A C 1
ATOM 3310 O O . ILE A 1 417 ? -13.006 8.300 -12.786 1.00 89.56 417 ILE A O 1
ATOM 3314 N N . ALA A 1 418 ? -14.965 8.363 -11.680 1.00 87.38 418 ALA A N 1
ATOM 3315 C CA . ALA A 1 418 ? -15.432 9.642 -12.217 1.00 87.38 418 ALA A CA 1
ATOM 3316 C C . ALA A 1 418 ? -14.868 10.875 -11.483 1.00 87.38 418 ALA A C 1
ATOM 3318 O O . ALA A 1 418 ? -15.137 12.004 -11.890 1.00 87.38 418 ALA A O 1
ATOM 3319 N N . ALA A 1 419 ? -14.119 10.680 -10.393 1.00 86.25 419 ALA A N 1
ATOM 3320 C CA . ALA A 1 419 ? -13.515 11.772 -9.638 1.00 86.25 419 ALA A CA 1
ATOM 3321 C C . ALA A 1 419 ? -12.456 12.527 -10.458 1.00 86.25 419 ALA A C 1
ATOM 3323 O O . ALA A 1 419 ? -11.863 11.997 -11.397 1.00 86.25 419 ALA A O 1
ATOM 3324 N N . GLU A 1 420 ? -12.164 13.762 -10.050 1.00 84.81 420 GLU A N 1
ATOM 3325 C CA . GLU A 1 420 ? -11.026 14.507 -10.588 1.00 84.81 420 GLU A CA 1
ATOM 3326 C C . GLU A 1 420 ? -9.717 13.719 -10.352 1.00 84.81 420 GLU A C 1
ATOM 3328 O O . GLU A 1 420 ? -9.483 13.256 -9.227 1.00 84.81 420 GLU A O 1
ATOM 3333 N N . PRO A 1 421 ? -8.852 13.556 -11.374 1.00 86.31 421 PRO A N 1
ATOM 3334 C CA . PRO A 1 421 ? -7.602 12.824 -11.226 1.00 86.31 421 PRO A CA 1
ATOM 3335 C C . PRO A 1 421 ? -6.722 13.399 -10.116 1.00 86.31 421 PRO A C 1
ATOM 3337 O O . PRO A 1 421 ? -6.341 14.570 -10.121 1.00 86.31 421 PRO A O 1
ATOM 3340 N N . ILE A 1 422 ? -6.352 12.543 -9.169 1.00 85.69 422 ILE A N 1
ATOM 3341 C CA . ILE A 1 422 ? -5.527 12.935 -8.025 1.00 85.69 422 ILE A CA 1
ATOM 3342 C C . ILE A 1 422 ? -4.073 13.077 -8.467 1.00 85.69 422 ILE A C 1
ATOM 3344 O O . ILE A 1 422 ? -3.505 12.127 -8.993 1.00 85.69 422 ILE A O 1
ATOM 3348 N N . ASN A 1 423 ? -3.443 14.226 -8.218 1.00 89.94 423 ASN A N 1
ATOM 3349 C CA . ASN A 1 423 ? -2.032 14.449 -8.530 1.00 89.94 423 ASN A CA 1
ATOM 3350 C C . ASN A 1 423 ? -1.147 14.148 -7.308 1.00 89.94 423 ASN A C 1
ATOM 3352 O O . ASN A 1 423 ? -1.047 14.952 -6.381 1.00 89.94 423 ASN A O 1
ATOM 3356 N N . LEU A 1 424 ? -0.428 13.026 -7.348 1.00 89.75 424 LEU A N 1
ATOM 3357 C CA . LEU A 1 424 ? 0.544 12.609 -6.331 1.00 89.75 424 LEU A CA 1
ATOM 3358 C C . LEU A 1 424 ? 1.724 13.590 -6.200 1.00 89.75 424 LEU A C 1
ATOM 3360 O O . LEU A 1 424 ? 2.322 13.705 -5.135 1.00 89.75 424 LEU A O 1
ATOM 3364 N N . PHE A 1 425 ? 2.036 14.350 -7.255 1.00 91.69 425 PHE A N 1
ATOM 3365 C CA . PHE A 1 425 ? 3.066 15.396 -7.258 1.00 91.69 425 PHE A CA 1
ATOM 3366 C C . PHE A 1 425 ? 2.533 16.790 -6.907 1.00 91.69 425 PHE A C 1
ATOM 3368 O O . PHE A 1 425 ? 3.278 17.769 -6.980 1.00 91.69 425 PHE A O 1
ATOM 3375 N N . ARG A 1 426 ? 1.288 16.908 -6.424 1.00 87.19 426 ARG A N 1
ATOM 3376 C CA . ARG A 1 426 ? 0.737 18.185 -5.946 1.00 87.19 426 ARG A CA 1
ATOM 3377 C C . ARG A 1 426 ? 1.631 18.907 -4.921 1.00 87.19 426 ARG A C 1
ATOM 3379 O O . ARG A 1 426 ? 1.770 20.123 -5.050 1.00 87.19 426 ARG A O 1
ATOM 3386 N N . PRO A 1 427 ? 2.297 18.237 -3.956 1.00 86.00 427 PRO A N 1
ATOM 3387 C CA . PRO A 1 427 ? 3.252 18.911 -3.074 1.00 86.00 427 PRO A CA 1
ATOM 3388 C C . PRO A 1 427 ? 4.416 19.582 -3.819 1.00 86.00 427 PRO A C 1
ATOM 3390 O O . PRO A 1 427 ? 4.855 20.648 -3.405 1.00 86.00 427 PRO A O 1
ATOM 3393 N N . LEU A 1 428 ? 4.877 19.015 -4.940 1.00 88.50 428 LEU A N 1
ATOM 3394 C CA . LEU A 1 428 ? 5.963 19.575 -5.759 1.00 88.50 428 LEU A CA 1
ATOM 3395 C C . LEU A 1 428 ? 5.517 20.811 -6.546 1.00 88.50 428 LEU A C 1
ATOM 3397 O O . LEU A 1 428 ? 6.312 21.720 -6.785 1.00 88.50 428 LEU A O 1
ATOM 3401 N N . ALA A 1 429 ? 4.243 20.853 -6.947 1.00 84.50 429 ALA A N 1
ATOM 3402 C CA . ALA A 1 429 ? 3.651 22.031 -7.573 1.00 84.50 429 ALA A CA 1
ATOM 3403 C C . ALA A 1 429 ? 3.561 23.210 -6.590 1.00 84.50 429 ALA A C 1
ATOM 3405 O O . ALA A 1 429 ? 3.723 24.358 -6.993 1.00 84.50 429 ALA A O 1
ATOM 3406 N N . LEU A 1 430 ? 3.345 22.918 -5.304 1.00 84.62 430 LEU A N 1
ATOM 3407 C CA . LEU A 1 430 ? 3.143 23.920 -4.256 1.00 84.62 430 LEU A CA 1
ATOM 3408 C C . LEU A 1 430 ? 4.441 24.325 -3.541 1.00 84.62 430 LEU A C 1
ATOM 3410 O O . LEU A 1 430 ? 4.544 25.446 -3.054 1.00 84.62 430 LEU A O 1
ATOM 3414 N N . GLN A 1 431 ? 5.433 23.434 -3.465 1.00 87.38 431 GLN A N 1
ATOM 3415 C CA . GLN A 1 431 ? 6.666 23.648 -2.704 1.00 87.38 431 GLN A CA 1
ATOM 3416 C C . GLN A 1 431 ? 7.901 23.450 -3.587 1.00 87.38 431 GLN A C 1
ATOM 3418 O O . GLN A 1 431 ? 8.317 22.327 -3.879 1.00 87.38 431 GLN A O 1
ATOM 3423 N N . LYS A 1 432 ? 8.535 24.566 -3.973 1.00 90.31 432 LYS A N 1
ATOM 3424 C CA . LYS A 1 432 ? 9.691 24.576 -4.888 1.00 90.31 432 LYS A CA 1
ATOM 3425 C C . LYS A 1 432 ? 10.875 23.746 -4.378 1.00 90.31 432 LYS A C 1
ATOM 3427 O O . LYS A 1 432 ? 11.496 23.058 -5.178 1.00 90.31 432 LYS A O 1
ATOM 3432 N N . HIS A 1 433 ? 11.160 23.776 -3.075 1.00 91.44 433 HIS A N 1
ATOM 3433 C CA . HIS A 1 433 ? 12.291 23.039 -2.501 1.00 91.44 433 HIS A CA 1
ATOM 3434 C C . HIS A 1 433 ? 12.114 21.512 -2.606 1.00 91.44 433 HIS A C 1
ATOM 3436 O O . HIS A 1 433 ? 13.061 20.812 -2.947 1.00 91.44 433 HIS A O 1
ATOM 3442 N N . LEU A 1 434 ? 10.893 20.988 -2.398 1.00 90.50 434 LEU A N 1
ATOM 3443 C CA . LEU A 1 434 ? 10.607 19.556 -2.569 1.00 90.50 434 LEU A CA 1
ATOM 3444 C C . LEU A 1 434 ? 10.812 19.121 -4.021 1.00 90.50 434 LEU A C 1
ATOM 3446 O O . LEU A 1 434 ? 11.324 18.033 -4.280 1.00 90.50 434 LEU A O 1
ATOM 3450 N N . TYR A 1 435 ? 10.416 19.978 -4.966 1.00 92.75 435 TYR A N 1
ATOM 3451 C CA . TYR A 1 435 ? 10.630 19.744 -6.388 1.00 92.75 435 TYR A CA 1
ATOM 3452 C C . TYR A 1 435 ? 12.123 19.689 -6.734 1.00 92.75 435 TYR A C 1
ATOM 3454 O O . TYR A 1 435 ? 12.554 18.714 -7.340 1.00 92.75 435 TYR A O 1
ATOM 3462 N N . THR A 1 436 ? 12.917 20.684 -6.323 1.00 92.56 436 THR A N 1
ATOM 3463 C CA . THR A 1 436 ? 14.355 20.732 -6.642 1.00 92.56 436 THR A CA 1
ATOM 3464 C C . THR A 1 436 ? 15.121 19.566 -6.025 1.00 92.56 436 THR A C 1
ATOM 3466 O O . THR A 1 436 ? 15.946 18.956 -6.701 1.00 92.56 436 THR A O 1
ATOM 3469 N N . GLU A 1 437 ? 14.808 19.207 -4.777 1.00 93.19 437 GLU A N 1
ATOM 3470 C CA . GLU A 1 437 ? 15.406 18.054 -4.095 1.00 93.19 437 GLU A CA 1
ATOM 3471 C C . GLU A 1 437 ? 15.041 16.737 -4.793 1.00 93.19 437 GLU A C 1
ATOM 3473 O O . GLU A 1 437 ? 15.915 15.914 -5.073 1.00 93.19 437 GLU A O 1
ATOM 3478 N N . MET A 1 438 ? 13.757 16.536 -5.129 1.00 93.94 438 MET A N 1
ATOM 3479 C CA . MET A 1 438 ? 13.317 15.327 -5.830 1.00 93.94 438 MET A CA 1
ATOM 3480 C C . MET A 1 438 ? 13.920 15.235 -7.237 1.00 93.94 438 MET A C 1
ATOM 3482 O O . MET A 1 438 ? 14.359 14.157 -7.636 1.00 93.94 438 MET A O 1
ATOM 3486 N N . GLU A 1 439 ? 13.950 16.339 -7.987 1.00 93.06 439 GLU A N 1
ATOM 3487 C CA . GLU A 1 439 ? 14.511 16.377 -9.338 1.00 93.06 439 GLU A CA 1
ATOM 3488 C C . GLU A 1 439 ? 16.006 16.051 -9.320 1.00 93.06 439 GLU A C 1
ATOM 3490 O O . GLU A 1 439 ? 16.444 15.175 -10.071 1.00 93.06 439 GLU A O 1
ATOM 3495 N N . LYS A 1 440 ? 16.780 16.704 -8.443 1.00 92.06 440 LYS A N 1
ATOM 3496 C CA . LYS A 1 440 ? 18.215 16.443 -8.285 1.00 92.06 440 LYS A CA 1
ATOM 3497 C C . LYS A 1 440 ? 18.467 14.978 -7.937 1.00 92.06 440 LYS A C 1
ATOM 3499 O O . LYS A 1 440 ? 19.217 14.302 -8.638 1.00 92.06 440 LYS A O 1
ATOM 3504 N N . HIS A 1 441 ? 17.767 14.464 -6.925 1.00 93.44 441 HIS A N 1
ATOM 3505 C CA . HIS A 1 441 ? 17.863 13.065 -6.504 1.00 93.44 441 HIS A CA 1
ATOM 3506 C C . HIS A 1 441 ? 17.556 12.089 -7.634 1.00 93.44 441 HIS A C 1
ATOM 3508 O O . HIS A 1 441 ? 18.266 11.102 -7.816 1.00 93.44 441 HIS A O 1
ATOM 3514 N N . PHE A 1 442 ? 16.494 12.348 -8.399 1.00 93.00 442 PHE A N 1
ATOM 3515 C CA . PHE A 1 442 ? 16.095 11.481 -9.500 1.00 93.00 442 PHE A CA 1
ATOM 3516 C C . PHE A 1 442 ? 17.113 11.512 -10.645 1.00 93.00 442 PHE A C 1
ATOM 3518 O O . PHE A 1 442 ? 17.473 10.459 -11.169 1.00 93.00 442 PHE A O 1
ATOM 3525 N N . ARG A 1 443 ? 17.630 12.692 -11.009 1.00 89.88 443 ARG A N 1
ATOM 3526 C CA . ARG A 1 443 ? 18.675 12.824 -12.036 1.00 89.88 443 ARG A CA 1
ATOM 3527 C C . ARG A 1 443 ? 19.959 12.107 -11.631 1.00 89.88 443 ARG A C 1
ATOM 3529 O O . ARG A 1 443 ? 20.524 11.383 -12.446 1.00 89.88 443 ARG A O 1
ATOM 3536 N N . GLU A 1 444 ? 20.392 1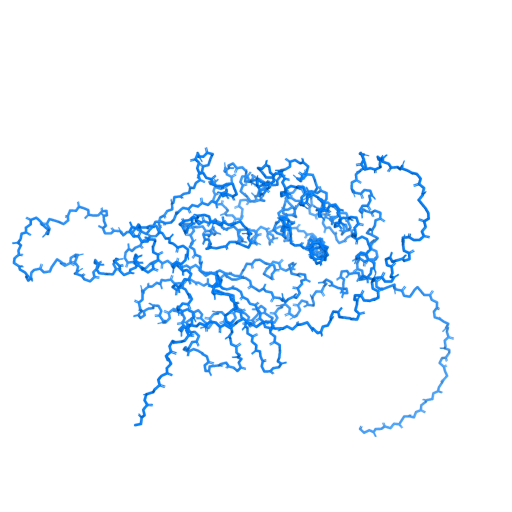2.253 -10.382 1.00 90.38 444 GLU A N 1
ATOM 3537 C CA . GLU A 1 444 ? 21.562 11.541 -9.858 1.00 90.38 444 GLU A CA 1
ATOM 3538 C C . GLU A 1 444 ? 21.337 10.026 -9.819 1.00 90.38 444 GLU A C 1
ATOM 3540 O O . GLU A 1 444 ? 22.213 9.273 -10.232 1.00 90.38 444 GLU A O 1
ATOM 3545 N N . MET A 1 445 ? 20.146 9.568 -9.413 1.00 90.94 445 MET A N 1
ATOM 3546 C CA . MET A 1 445 ? 19.778 8.149 -9.450 1.00 90.94 445 MET A CA 1
ATOM 3547 C C . MET A 1 445 ? 19.916 7.562 -10.861 1.00 90.94 445 MET A C 1
ATOM 3549 O O . MET A 1 445 ? 20.480 6.482 -11.018 1.00 90.94 445 MET A O 1
ATOM 3553 N N . VAL A 1 446 ? 19.412 8.266 -11.882 1.00 88.50 446 VAL A N 1
ATOM 3554 C CA . VAL A 1 446 ? 19.502 7.832 -13.285 1.00 88.50 446 VAL A CA 1
ATOM 3555 C C . VAL A 1 446 ? 20.949 7.871 -13.778 1.00 88.50 446 VAL A C 1
ATOM 3557 O O . VAL A 1 446 ? 21.406 6.901 -14.378 1.00 88.50 446 VAL A O 1
ATOM 3560 N N . ARG A 1 447 ? 21.700 8.938 -13.472 1.00 86.31 447 ARG A N 1
ATOM 3561 C CA . ARG A 1 447 ? 23.124 9.069 -13.831 1.00 86.31 447 ARG A CA 1
ATOM 3562 C C . ARG A 1 447 ? 23.975 7.946 -13.231 1.00 86.31 447 ARG A C 1
ATOM 3564 O O . ARG A 1 447 ? 24.857 7.418 -13.899 1.00 86.31 447 ARG A O 1
ATOM 3571 N N . ASN A 1 448 ? 23.695 7.563 -11.987 1.00 85.69 448 ASN A N 1
ATOM 3572 C CA . ASN A 1 448 ? 24.446 6.543 -11.257 1.00 85.69 448 ASN A CA 1
ATOM 3573 C C . ASN A 1 448 ? 23.989 5.109 -11.570 1.00 85.69 448 ASN A C 1
ATOM 3575 O O . ASN A 1 448 ? 24.642 4.162 -11.131 1.00 85.69 448 ASN A O 1
ATOM 3579 N N . ALA A 1 449 ? 22.882 4.922 -12.300 1.00 84.88 449 ALA A N 1
ATOM 3580 C CA . ALA A 1 449 ? 22.238 3.620 -12.464 1.00 84.88 449 ALA A CA 1
ATOM 3581 C C . ALA A 1 449 ? 23.179 2.555 -13.042 1.00 84.88 449 ALA A C 1
ATOM 3583 O O . ALA A 1 449 ? 23.271 1.462 -12.488 1.00 84.88 449 ALA A O 1
ATOM 3584 N N . ALA A 1 450 ? 23.929 2.890 -14.094 1.00 78.25 450 ALA A N 1
ATOM 3585 C CA . ALA A 1 450 ? 24.863 1.966 -14.738 1.00 78.25 450 ALA A CA 1
ATOM 3586 C C . ALA A 1 450 ? 25.952 1.481 -13.782 1.00 78.25 450 ALA A C 1
ATOM 3588 O O . ALA A 1 450 ? 26.181 0.284 -13.640 1.00 78.25 450 ALA A O 1
ATOM 3589 N N . VAL A 1 451 ? 26.586 2.426 -13.081 1.00 80.75 451 VAL A N 1
ATOM 3590 C CA . VAL A 1 451 ? 27.669 2.148 -12.133 1.00 80.75 451 VAL A CA 1
ATOM 3591 C C . VAL A 1 451 ? 27.140 1.306 -10.975 1.00 80.75 451 VAL A C 1
ATOM 3593 O O . VAL A 1 451 ? 27.778 0.339 -10.568 1.00 80.75 451 VAL A O 1
ATOM 3596 N N . LEU A 1 452 ? 25.943 1.623 -10.474 1.00 80.31 452 LEU A N 1
ATOM 3597 C CA . LEU A 1 452 ? 25.282 0.847 -9.426 1.00 80.31 452 LEU A CA 1
ATOM 3598 C C . LEU A 1 452 ? 24.874 -0.554 -9.889 1.00 80.31 452 LEU A C 1
ATOM 3600 O O . LEU A 1 452 ? 24.796 -1.450 -9.061 1.00 80.31 452 LEU A O 1
ATOM 3604 N N . ILE A 1 453 ? 24.607 -0.775 -11.170 1.00 80.06 453 ILE A N 1
ATOM 3605 C CA . ILE A 1 453 ? 24.267 -2.108 -11.680 1.00 80.06 453 ILE A CA 1
ATOM 3606 C C . ILE A 1 453 ? 25.536 -2.920 -11.944 1.00 80.06 453 ILE A C 1
ATOM 3608 O O . ILE A 1 453 ? 25.604 -4.081 -11.546 1.00 80.06 453 ILE A O 1
ATOM 3612 N N . GLN A 1 454 ? 26.576 -2.304 -12.511 1.00 75.94 454 GLN A N 1
ATOM 3613 C CA . GLN A 1 454 ? 27.877 -2.934 -12.758 1.00 75.94 454 GLN A CA 1
ATOM 3614 C C . GLN A 1 454 ? 28.611 -3.299 -11.462 1.00 75.94 454 GLN A C 1
ATOM 3616 O O . GLN A 1 454 ? 29.112 -4.411 -11.333 1.00 75.94 454 GLN A O 1
ATOM 3621 N N . LEU A 1 455 ? 28.626 -2.416 -10.457 1.00 74.62 455 LEU A N 1
ATOM 3622 C CA . LEU A 1 455 ? 29.265 -2.695 -9.162 1.00 74.62 455 LEU A CA 1
ATOM 3623 C C . LEU A 1 455 ? 28.614 -3.882 -8.435 1.00 74.62 455 LEU A C 1
ATOM 3625 O O . LEU A 1 455 ? 29.254 -4.568 -7.640 1.00 74.62 455 LEU A O 1
ATOM 3629 N N . TYR A 1 456 ? 27.343 -4.137 -8.732 1.00 70.25 456 TYR A N 1
ATOM 3630 C CA . TYR A 1 456 ? 26.585 -5.278 -8.236 1.00 70.25 456 TYR A CA 1
ATOM 3631 C C . TYR A 1 456 ? 26.398 -6.340 -9.336 1.00 70.25 456 TYR A C 1
ATOM 3633 O O . TYR A 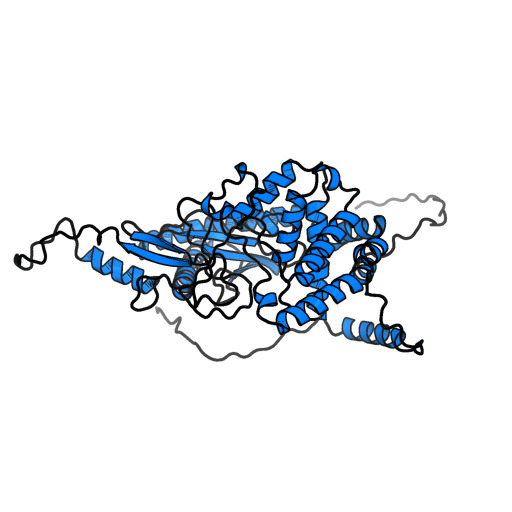1 456 ? 25.481 -7.142 -9.267 1.00 70.25 456 TYR A O 1
ATOM 3641 N N . SER A 1 457 ? 27.266 -6.379 -10.347 1.00 65.69 457 SER A N 1
ATOM 3642 C CA . SER A 1 457 ? 27.329 -7.433 -11.365 1.00 65.69 457 SER A CA 1
ATOM 3643 C C . SER A 1 457 ? 28.790 -7.823 -11.562 1.00 65.69 457 SER A C 1
ATOM 3645 O O . SER A 1 457 ? 29.433 -7.320 -12.482 1.00 65.69 457 SER A O 1
ATOM 3647 N N . PRO A 1 458 ? 29.371 -8.682 -10.701 1.00 53.62 458 PRO A N 1
ATOM 3648 C CA . PRO A 1 458 ? 30.738 -9.131 -10.916 1.00 53.62 458 PRO A CA 1
ATOM 3649 C C . PRO A 1 458 ? 30.818 -9.804 -12.287 1.00 53.62 458 PRO A C 1
ATOM 3651 O O . PRO A 1 458 ? 29.996 -10.678 -12.574 1.00 53.62 458 PRO A O 1
ATOM 3654 N N . HIS A 1 459 ? 31.778 -9.373 -13.108 1.00 50.66 459 HIS A N 1
ATOM 3655 C CA . HIS A 1 459 ? 32.038 -9.896 -14.445 1.00 50.66 459 HIS A CA 1
ATOM 3656 C C . HIS A 1 459 ? 31.912 -11.428 -14.481 1.00 50.66 459 HIS A C 1
ATOM 3658 O O . HIS A 1 459 ? 32.550 -12.128 -13.692 1.00 50.66 459 HIS A O 1
ATOM 3664 N N . LEU A 1 460 ? 31.102 -11.947 -15.409 1.00 43.22 460 LEU A N 1
ATOM 3665 C CA . LEU A 1 460 ? 31.264 -13.315 -15.895 1.00 43.22 460 LEU A CA 1
ATOM 3666 C C . LEU A 1 460 ? 32.713 -13.428 -16.394 1.00 43.22 460 LEU A C 1
ATOM 3668 O O . LEU A 1 460 ? 33.083 -12.640 -17.269 1.00 43.22 460 LEU A O 1
ATOM 3672 N N . PRO A 1 461 ? 33.550 -14.343 -15.875 1.00 35.94 461 PRO A N 1
ATOM 3673 C CA . PRO A 1 461 ? 34.806 -14.649 -16.535 1.00 35.94 461 PRO A CA 1
ATOM 3674 C C . PRO A 1 461 ? 34.447 -15.180 -17.923 1.00 35.94 461 PRO A C 1
ATOM 3676 O O . PRO A 1 461 ? 33.869 -16.260 -18.054 1.00 35.94 461 PRO A O 1
ATOM 3679 N N . GLY A 1 462 ? 34.710 -14.367 -18.946 1.00 32.22 462 GLY A N 1
ATOM 3680 C CA . GLY A 1 462 ? 34.609 -14.776 -20.336 1.00 32.22 462 GLY A CA 1
ATOM 3681 C C . GLY A 1 462 ? 35.446 -16.031 -20.547 1.00 32.22 462 GLY A C 1
ATOM 3682 O O . GLY A 1 462 ? 36.544 -16.157 -20.001 1.00 32.22 462 GLY A O 1
ATOM 3683 N N . GLY A 1 463 ? 34.881 -16.978 -21.292 1.00 35.50 463 GLY A N 1
ATOM 3684 C CA . GLY A 1 463 ? 35.503 -18.254 -21.595 1.00 35.50 463 GLY A CA 1
ATOM 3685 C C . GLY A 1 463 ? 36.914 -18.075 -22.143 1.00 35.50 463 GLY A C 1
ATOM 3686 O O . GLY A 1 463 ? 37.108 -17.425 -23.162 1.00 35.50 463 GLY A O 1
ATOM 3687 N N . ASN A 1 464 ? 37.869 -18.628 -21.402 1.00 33.84 464 ASN A N 1
ATOM 3688 C CA . ASN A 1 464 ? 39.084 -19.297 -21.861 1.00 33.84 464 ASN A CA 1
ATOM 3689 C C . ASN A 1 464 ? 39.801 -19.807 -20.605 1.00 33.84 464 ASN A C 1
ATOM 3691 O O . ASN A 1 464 ? 40.796 -19.246 -20.152 1.00 33.84 464 ASN A O 1
ATOM 3695 N N . ALA A 1 465 ? 39.252 -20.862 -20.000 1.00 26.56 465 ALA A N 1
ATOM 3696 C CA . ALA A 1 465 ? 40.031 -21.687 -19.087 1.00 26.56 465 ALA A CA 1
ATOM 3697 C C . ALA A 1 465 ? 40.911 -22.618 -19.946 1.00 26.56 465 ALA A C 1
ATOM 3699 O O . ALA A 1 465 ? 40.374 -23.270 -20.847 1.00 26.56 465 ALA A O 1
ATOM 3700 N N . PRO A 1 466 ? 42.234 -22.694 -19.715 1.00 28.62 466 PRO A N 1
ATOM 3701 C CA . PRO A 1 466 ? 43.067 -23.677 -20.386 1.00 28.62 466 PRO A CA 1
ATOM 3702 C C . PRO A 1 466 ? 42.598 -25.076 -19.982 1.00 28.62 466 PRO A C 1
ATOM 3704 O O . PRO A 1 466 ? 42.349 -25.338 -18.804 1.00 28.62 466 PRO A O 1
ATOM 3707 N N . GLN A 1 467 ? 42.474 -25.967 -20.967 1.00 29.47 467 GLN A N 1
ATOM 3708 C CA . GLN A 1 467 ? 42.237 -27.390 -20.752 1.00 29.47 467 GLN A CA 1
ATOM 3709 C C . GLN A 1 467 ? 43.300 -27.950 -19.799 1.00 29.47 467 GLN A C 1
ATOM 3711 O O . GLN A 1 467 ? 44.431 -28.210 -20.206 1.00 29.47 467 GLN A O 1
ATOM 3716 N N . PHE A 1 468 ? 42.932 -28.182 -18.541 1.00 25.02 468 PHE A N 1
ATOM 3717 C CA . PHE A 1 468 ? 43.660 -29.125 -17.706 1.00 25.02 468 PHE A CA 1
ATOM 3718 C C . PHE A 1 468 ? 43.144 -30.521 -18.039 1.00 25.02 468 PHE A C 1
ATOM 3720 O O . PHE A 1 468 ? 41.999 -30.870 -17.748 1.00 25.02 468 PHE A O 1
ATOM 3727 N N . ARG A 1 469 ? 43.996 -31.291 -18.724 1.00 25.56 469 ARG A N 1
ATOM 3728 C CA . ARG A 1 469 ? 43.803 -32.720 -18.964 1.00 25.56 469 ARG A CA 1
ATOM 3729 C C . ARG A 1 469 ? 43.587 -33.420 -17.627 1.00 25.56 469 ARG A C 1
ATOM 3731 O O . ARG A 1 469 ? 44.410 -33.308 -16.724 1.00 25.56 469 ARG A O 1
ATOM 3738 N N . SER A 1 470 ? 42.485 -34.156 -17.548 1.00 25.62 470 SER A N 1
ATOM 3739 C CA . SER A 1 470 ? 42.299 -35.214 -16.569 1.00 25.62 470 SER A CA 1
ATOM 3740 C C . SER A 1 470 ? 43.359 -36.284 -16.833 1.00 25.62 470 SER A C 1
ATOM 3742 O O . SER A 1 470 ? 43.382 -36.889 -17.903 1.00 25.62 470 SER A O 1
ATOM 3744 N N . THR A 1 471 ? 44.262 -36.465 -15.877 1.00 28.69 471 THR A N 1
ATOM 3745 C CA . THR A 1 471 ? 44.965 -37.729 -15.679 1.00 28.69 471 THR A CA 1
ATOM 3746 C C . THR A 1 471 ? 44.611 -38.226 -14.293 1.00 28.69 471 THR A C 1
ATOM 3748 O O . THR A 1 471 ? 44.665 -37.475 -13.319 1.00 28.69 471 THR A O 1
ATOM 3751 N N . ASP A 1 472 ? 44.190 -39.479 -14.303 1.00 27.78 472 ASP A N 1
ATOM 3752 C CA . ASP A 1 472 ? 43.885 -40.404 -13.227 1.00 27.78 472 ASP A CA 1
ATOM 3753 C C . ASP A 1 472 ? 44.530 -40.113 -11.872 1.00 27.78 472 ASP A C 1
ATOM 3755 O O . ASP A 1 472 ? 45.720 -39.824 -11.788 1.00 27.78 472 ASP A O 1
ATOM 3759 N N . LEU A 1 473 ? 43.746 -40.325 -10.810 1.00 29.75 473 LEU A N 1
ATOM 3760 C CA . LEU A 1 473 ? 44.137 -41.189 -9.694 1.00 29.75 473 LEU A CA 1
ATOM 3761 C C . LEU A 1 473 ? 42.903 -41.525 -8.841 1.00 29.75 473 LEU A C 1
ATOM 3763 O O . LEU A 1 473 ? 42.410 -40.733 -8.040 1.00 29.75 473 LEU A O 1
ATOM 3767 N N . ASN A 1 474 ? 42.418 -42.748 -9.060 1.00 26.17 474 ASN A N 1
ATOM 3768 C CA . ASN A 1 474 ? 41.666 -43.544 -8.096 1.00 26.17 474 ASN A CA 1
ATOM 3769 C C . ASN A 1 474 ? 42.402 -43.621 -6.749 1.00 26.17 474 ASN A C 1
ATOM 3771 O O . ASN A 1 474 ? 43.627 -43.694 -6.756 1.00 26.17 474 ASN A O 1
ATOM 3775 N N . HIS A 1 475 ? 41.617 -43.748 -5.671 1.00 29.83 475 HIS A N 1
ATOM 3776 C CA . HIS A 1 475 ? 41.853 -44.274 -4.302 1.00 29.83 475 HIS A CA 1
ATOM 3777 C C . HIS A 1 475 ? 41.135 -43.298 -3.344 1.00 29.83 475 HIS A C 1
ATOM 3779 O O . HIS A 1 475 ? 41.587 -42.183 -3.139 1.00 29.83 475 HIS A O 1
ATOM 3785 N N . GLY A 1 476 ? 39.919 -43.548 -2.856 1.00 24.72 476 GLY A N 1
ATOM 3786 C CA . GLY A 1 476 ? 39.500 -44.721 -2.097 1.00 24.72 476 GLY A CA 1
ATOM 3787 C C . GLY A 1 476 ? 39.759 -44.468 -0.609 1.00 24.72 476 GLY A C 1
ATOM 3788 O O . GLY A 1 476 ? 40.891 -44.639 -0.182 1.00 24.72 476 GLY A O 1
ATOM 3789 N N . CYS A 1 477 ? 38.739 -44.057 0.157 1.00 24.52 477 CYS A N 1
ATOM 3790 C CA . CYS A 1 477 ? 38.549 -44.491 1.549 1.00 24.52 477 CYS A CA 1
ATOM 3791 C C . CYS A 1 477 ? 37.221 -43.996 2.143 1.00 24.52 477 CYS A C 1
ATOM 3793 O O . CYS A 1 477 ? 36.926 -42.803 2.163 1.00 24.52 477 CYS A O 1
ATOM 3795 N N . HIS A 1 478 ? 36.455 -44.968 2.631 1.00 25.75 478 HIS A N 1
ATOM 3796 C CA . HIS A 1 478 ? 35.283 -44.849 3.488 1.00 25.75 478 HIS A CA 1
ATOM 3797 C C . HIS A 1 478 ? 35.657 -44.368 4.898 1.00 25.75 478 HIS A C 1
ATOM 3799 O O . HIS A 1 478 ? 36.623 -44.877 5.467 1.00 25.75 478 HIS A O 1
ATOM 3805 N N . LEU A 1 479 ? 34.830 -43.489 5.476 1.00 30.94 479 LEU A N 1
ATOM 3806 C CA . LEU A 1 479 ? 34.044 -43.717 6.703 1.00 30.94 479 LEU A CA 1
ATOM 3807 C C . LEU A 1 479 ? 33.067 -42.559 6.928 1.00 30.94 479 LEU A C 1
ATOM 3809 O O . LEU A 1 479 ? 33.500 -41.393 6.792 1.00 30.94 479 LEU A O 1
#

Solvent-accessible surface area (backbone atoms only — not comparable to full-atom values): 28439 Å² total; per-residue (Å²): 138,77,92,77,83,91,72,89,80,90,78,90,81,93,71,89,85,87,90,84,86,58,84,70,61,56,61,59,52,53,56,59,54,55,68,68,69,73,63,84,80,79,78,90,77,82,81,82,77,67,89,64,58,69,55,63,64,49,59,76,46,43,51,70,68,59,51,52,54,21,37,62,73,69,41,56,66,60,66,69,62,56,48,56,52,46,54,52,50,52,55,51,47,51,56,42,47,54,35,29,51,62,53,25,66,77,75,69,45,48,43,70,54,73,76,44,75,34,55,48,58,74,63,71,40,58,53,61,84,76,65,58,43,41,30,38,29,39,46,46,64,36,86,68,39,41,79,46,77,48,69,61,76,78,94,53,91,86,69,67,87,74,56,76,58,23,27,36,41,34,62,42,56,66,65,69,83,56,86,75,72,64,70,85,78,48,88,71,67,102,81,75,77,48,93,89,57,56,77,66,56,64,55,49,51,55,51,52,44,69,48,30,21,37,89,97,45,60,37,38,16,36,66,31,45,49,51,49,51,38,54,46,50,52,53,14,42,65,74,51,48,88,80,50,86,53,48,81,42,73,76,33,92,93,42,52,31,31,38,34,41,39,39,85,86,69,51,70,50,38,35,32,50,40,70,25,37,59,47,77,100,45,72,35,28,34,34,74,73,70,101,61,92,65,84,77,92,50,60,45,61,32,40,58,40,52,54,58,46,50,49,46,44,51,56,57,53,56,75,64,37,46,83,73,41,21,63,54,59,26,53,26,51,54,49,48,46,51,54,55,39,35,73,75,79,42,89,60,84,71,51,68,65,59,56,52,32,38,46,49,46,50,64,70,70,51,60,45,74,70,34,29,53,91,33,34,55,63,52,34,43,50,41,54,49,46,50,50,55,21,56,77,67,36,45,37,62,42,57,60,38,31,28,82,79,59,65,75,89,61,65,70,58,65,71,45,36,73,33,79,59,37,48,74,28,44,49,38,68,75,32,65,66,56,35,53,52,32,52,52,53,50,52,50,35,58,71,43,40,40,59,61,45,49,78,57,34,80,78,77,81,72,92,75,77,79,86,76,78,90,72,89,78,90,82,88,84,89,133

Mean predicted aligned error: 13.98 Å

Nearest PDB structures (foldseek):
  4nxx-assembly1_A  TM=7.949E-01  e=1.788E-13  Homo sapiens
  6p80-assembly1_A  TM=6.754E-01  e=6.631E-06  Escherichia coli MS 115-1
  4at9-assembly1_A  TM=5.204E-01  e=3.851E-04  Mus musculus
  4at8-assembly2_D  TM=5.073E-01  e=3.474E-04  Mus musculus
  4atb-assembly2_C  TM=5.239E-01  e=5.810E-04  Mus musculus

Radius of gyration: 28.05 Å; Cα contacts (8 Å, |Δi|>4): 581; chains: 1; bounding box: 88×72×76 Å

Organism: Synaphobranchus kaupii (NCBI:txid118154)

pLDDT: mean 74.08, std 23.97, range [18.59, 97.56]

Secondary structure (DSSP, 8-state):
--------------------SSTTHHHHHHHHHHTTS-SPPPP----SSSS--HHHHHHTT--HHHHHHHIIIII---HHHHHHHHHHHHHHHHHHHHHHHHHHHHHT--EE---EEESTTTTT---SSSPEEEEEEEEEPPTTEEEEEEE--S--TT--TT-TTEEEEEEEETTTT----GGGTS---TT--BTTB-HHHHHHHHHHHHHHBPTTSSBBPHHHHHHHHHHHHHHHHHHHGGG-SEEEEE--TT-TTEEEEEETTS-EEEEEEEEEEE-TTSS-EEES--S-------TT-EEEE-HHHHHHHHHHHHTTSPTT-SHHHHHHHHHHHHHHHHHHH---S--HHHHHHHHHHHHHHS-GGGGSGGGHHHHHHHHHHHHHHHHHHT--B-SSTT-TTS-GGG---HHHHSSPPPBTTHHHHH-HHHHHHHHHHHHHHHHHHHHHHHTTS-----S----------------

Sequence (479 aa):
MLCKEATVLWMQGSYKWESSTVSSLARSNGVLLQRLNSRDPPQAEEDILAEGSVCTTAALLLDKGVLGGFYERYIHTRAHENWRVLEFVEGFSDDLLGALRSTLDGESGMQVEDCIGVGSMYESWRVSKPLVCDLIIPFAPPEPYRFSFQLWRGPVNGVPSGRQASGRILLDSAIENKTSCLCRMANPGEDMLCLLHGPHTMAKVNILENLLCSKGTPYLAKEQVIKWFQIAITKAWGQISHKYEFELTFRNLRSPGALKVRFRSGKTIIFNLAPVIRFEDSDAYFVSQFTSNVNDSSDTCWPLSFAVYEKRLLKYLAKRLPENSCHIRCLQIVCFLHKKQTGLTGKTSLSVYHLKSALLHLLLDKRPLDWSSNHLENRACDILEFILKSLRKKELRHALIGNSRVPKEIGIPPSFIAAEPINLFRPLALQKHLYTEMEKHFREMVRNAAVLIQLYSPHLPGGNAPQFRSTDLNHGCHL

InterPro domains:
  IPR024810 MAB21L/Cyclic GMP-AMP synthase-like receptor [SM01265] (120-447)
  IPR026250 Inositol 1,4,5-trisphosphate receptor-interacting protein-like [PR02107] (220-234)
  IPR026250 Inositol 1,4,5-trisphosphate receptor-interacting protein-like [PR02107] (302-315)
  IPR026250 Inositol 1,4,5-trisphosphate receptor-interacting protein-like [PR02107] (321-337)
  IPR026250 Inositol 1,4,5-trisphosphate receptor-interacting protein-like [PR02107] (349-364)
  IPR026250 Inositol 1,4,5-trisphosphate receptor-interacting protein-like [PR02107] (379-395)
  IPR026250 Inositol 1,4,5-trisphosphate receptor-interacting protein-like [PR02107] (411-425)

Foldseek 3Di:
DDDDDPDDDDDDDDDDDDDDDDVPVVVVVVVVVVVVPPDDDDDDPDDPPPPDQLCVVLLVQCPLVLLVLLCVQQFDDPVVVLVVLCVVVQVVQVLLVVLLCVLCVPPFQKAKDHKDWFDDSLLVLDGDPPDEIEIEIAIAHHPPKGKDWAWDADDDPPDDFQQDAKTWIFIDHPVVVPPDPCPVVDCDDPPDADPVDHPVVVVSVVVVCVQAHDPPGRIGFLLSVLVNVLVSSVSSCVVCVVVDQWDWDQDDSSQSQFIWTAHPVRDIRTYGYWYWHDDPPDPKTFGSDDPQPDPDPDRRMTHIDPRLLLSLQSVVLVVQADPPFQLSVLLSLLVVLLVVLCVVLNDARDDSQLLSQLSLQCSLVDDRDCRHSSNNSVSSSSSLSSVVVCLVVLFRFGSFFCDPSRDCVSVPPVCRVNGDTDGSSSVVVVDVVSSVRVNVSSVVSSVCSSVVSPVSRPDDPPDDDPDDDDDDDDDDDDD